Protein AF-A0A0R3PY91-F1 (afdb_monomer)

Organism: Angiostrongylus costaricensis (NCBI:txid334426)

Nearest PDB structures (foldseek):
  4zel-assembly1_A  TM=8.733E-01  e=2.172E-40  Homo sapiens
  4zel-assembly1_B  TM=8.445E-01  e=2.707E-38  Homo sapiens
  3mll-assembly1_A  TM=8.169E-01  e=1.769E-18  Rattus norvegicus
  6an3-assembly1_A  TM=7.751E-01  e=1.436E-16  Rattus norvegicus
  8dsl-assembly2_B  TM=7.244E-01  e=3.758E-17  Rattus norvegicus

Secondary structure (DSSP, 8-state):
-EEEETTTTEEEE--EEE-TTSBEEE-SS--SEEEEEETTEEEEE--SS-S-TTSPPPPSSS-EEEEEEE-SS--SBTTSTTSEEEEEEE-SS-----PPP--S-EEEEEEE--SEE--SSSEEEEEEEEEPPHHHHSS-EEEEEEE-------TT-TT---------TT-TTTEEEEEEEEEE--S----EEEEHHHHHTSHHHHT--EEEEEEETT---EE--TTEEEEE-STTS--EEEEEEEEE-TT--S--EE--EEEEEEESS--SEE-EEEEEEE-SSTTSEE-TT-S-EEEEEEE-HHHHTTS-TT-EEEEEEEEE--TTEEEEEEEEEETTEEEEEEEEETT-BTTB--EEEEEEEEEE-TT-EEEEEEEE--TT-SSPEEBSSSTTSB--EEEEEEES--S--EEEE---HHHHHHHHHHHHHHHHHHHHHHH--

Foldseek 3Di:
DWDQDPVVRDTDDFDWDQDPQRFTDGDPDGQWAWDDDDPPDTDTDGDQDDPDPRDDRNDLFAKDKDKDKDAPHDDRRNVDPRIDIDIDIDRPNADDDPQPDPDPFKDKDWDWADFDFDALDQKFKKKWKDWDDPVPQADKWFFFKKAAADPPPDVPDPDRPWRAHDWPVPCLQWFLWQAFKWFFQDPDADTDIGTVVVVVPPPRVVRGPFTDDTTGPPEGMDGHDQQEGAIAHHPNGGTMMMIMTMTGDNPSDGDDTTTGTMMIMIGPDHHNAHKGKAKFWADQWQLDKDFAQDQKDKDKKKQALVNLLQADQQFKWFFKKKWDKAQFWAWKWKFKAAPNHTPDTRHTHNGDHNSDIYMGGDPPTDGDHRRMMMMMMTMGGRNVPPGMAGRHDDNSHMDTIMTTMIPRYGPRRYRTDGPDPVVVVVVVVVVVVVVVVVVVVVVVD

Structure (mmCIF, N/CA/C/O backbone):
data_AF-A0A0R3PY91-F1
#
_entry.id   AF-A0A0R3PY91-F1
#
loop_
_atom_site.group_PDB
_atom_site.id
_atom_site.type_symbol
_atom_site.label_atom_id
_atom_site.label_alt_id
_atom_site.label_comp_id
_atom_site.label_asym_id
_atom_site.label_entity_id
_atom_site.label_seq_id
_atom_site.pdbx_PDB_ins_code
_atom_site.Cartn_x
_atom_site.Cartn_y
_atom_site.Cartn_z
_atom_site.occupancy
_atom_site.B_iso_or_equiv
_atom_site.auth_seq_id
_atom_site.auth_comp_id
_atom_site.auth_asym_id
_atom_site.auth_atom_id
_atom_site.pdbx_PDB_model_num
ATOM 1 N N . VAL A 1 1 ? 10.586 6.175 -30.257 1.00 57.03 1 VAL A N 1
ATOM 2 C CA . VAL A 1 1 ? 11.931 6.804 -30.356 1.00 57.03 1 VAL A CA 1
ATOM 3 C C . VAL A 1 1 ? 11.856 8.057 -31.220 1.00 57.03 1 VAL A C 1
ATOM 5 O O . VAL A 1 1 ? 11.439 7.971 -32.369 1.00 57.03 1 VAL A O 1
ATOM 8 N N . LYS A 1 2 ? 12.239 9.224 -30.686 1.00 55.84 2 LYS A N 1
ATOM 9 C CA . LYS A 1 2 ? 12.415 10.448 -31.485 1.00 55.84 2 LYS A CA 1
ATOM 10 C C . LYS A 1 2 ? 13.905 10.679 -31.698 1.00 55.84 2 LYS A C 1
ATOM 12 O O . LYS A 1 2 ? 14.652 10.676 -30.724 1.00 55.84 2 LYS A O 1
ATOM 17 N N . TYR A 1 3 ? 14.324 10.912 -32.934 1.00 60.53 3 TYR A N 1
ATOM 18 C CA . TYR A 1 3 ? 15.700 11.296 -33.232 1.00 60.53 3 TYR A CA 1
ATOM 19 C C . TYR A 1 3 ? 15.742 12.366 -34.321 1.00 60.53 3 TYR A C 1
ATOM 21 O O . TYR A 1 3 ? 14.884 12.423 -35.206 1.00 60.53 3 TYR A O 1
ATOM 29 N N . THR A 1 4 ? 16.742 13.235 -34.226 1.00 49.34 4 THR A N 1
ATOM 30 C CA . THR A 1 4 ? 17.010 14.257 -35.234 1.00 49.34 4 THR A CA 1
ATOM 31 C C . THR A 1 4 ? 18.055 13.703 -36.184 1.00 49.34 4 THR A C 1
ATOM 33 O O . THR A 1 4 ? 19.210 13.516 -35.805 1.00 49.34 4 THR A O 1
ATOM 36 N N . ASP A 1 5 ? 17.653 13.412 -37.417 1.00 48.06 5 ASP A N 1
ATOM 37 C CA . ASP A 1 5 ? 18.599 13.023 -38.456 1.00 48.06 5 ASP A CA 1
ATOM 38 C C . ASP A 1 5 ? 19.240 14.289 -39.044 1.00 48.06 5 ASP A C 1
ATOM 40 O O . ASP A 1 5 ? 18.601 15.047 -39.783 1.00 48.06 5 ASP A O 1
ATOM 44 N N . HIS A 1 6 ? 20.509 14.531 -38.705 1.00 46.69 6 HIS A N 1
ATOM 45 C CA . HIS A 1 6 ? 21.269 15.677 -39.210 1.00 46.69 6 HIS A CA 1
ATOM 46 C C . HIS A 1 6 ? 21.444 15.659 -40.737 1.00 46.69 6 HIS A C 1
ATOM 48 O O . HIS A 1 6 ? 21.586 16.727 -41.331 1.00 46.69 6 HIS A O 1
ATOM 54 N N . PHE A 1 7 ? 21.368 14.490 -41.383 1.00 46.41 7 PHE A N 1
ATOM 55 C CA . PHE A 1 7 ? 21.475 14.366 -42.838 1.00 46.41 7 PHE A CA 1
ATOM 56 C C . PHE A 1 7 ? 20.148 14.625 -43.556 1.00 46.41 7 PHE A C 1
ATOM 58 O O . PHE A 1 7 ? 20.154 15.114 -44.684 1.00 46.41 7 PHE A O 1
ATOM 65 N N . LYS A 1 8 ? 19.006 14.348 -42.912 1.00 45.53 8 LYS A N 1
ATOM 66 C CA . LYS A 1 8 ? 17.670 14.539 -43.510 1.00 45.53 8 LYS A CA 1
ATOM 67 C C . LYS A 1 8 ? 16.941 15.806 -43.060 1.00 45.53 8 LYS A C 1
ATOM 69 O O . LYS A 1 8 ? 15.882 16.095 -43.604 1.00 45.53 8 LYS A O 1
ATOM 74 N N . ARG A 1 9 ? 17.475 16.566 -42.088 1.00 48.78 9 ARG A N 1
ATOM 75 C CA . ARG A 1 9 ? 16.814 17.747 -41.476 1.00 48.78 9 ARG A CA 1
ATOM 76 C C . ARG A 1 9 ? 15.359 17.470 -41.047 1.00 48.78 9 ARG A C 1
ATOM 78 O O . ARG A 1 9 ? 14.526 18.373 -41.037 1.00 48.78 9 ARG A O 1
ATOM 85 N N . CYS A 1 10 ? 15.054 16.231 -40.667 1.00 49.81 10 CYS A N 1
ATOM 86 C CA . CYS A 1 10 ? 13.730 15.820 -40.212 1.00 49.81 10 CYS A CA 1
ATOM 87 C C . CYS A 1 10 ? 13.807 15.291 -38.778 1.00 49.81 10 CYS A C 1
ATOM 89 O O . CYS A 1 10 ? 14.699 14.516 -38.429 1.00 49.81 10 CYS A O 1
ATOM 91 N N . ASN A 1 11 ? 12.842 15.706 -37.955 1.00 61.38 11 ASN A N 1
ATOM 92 C CA . ASN A 1 11 ? 12.556 15.064 -36.678 1.00 61.38 11 ASN A CA 1
ATOM 93 C C . ASN A 1 11 ? 11.771 13.787 -36.980 1.00 61.38 11 ASN A C 1
ATOM 95 O O . ASN A 1 11 ? 10.586 13.857 -37.302 1.00 61.38 11 ASN A O 1
ATOM 99 N N . CYS A 1 12 ? 12.430 12.636 -36.911 1.00 65.69 12 CYS A N 1
ATOM 100 C CA . CYS A 1 12 ? 11.788 11.352 -37.156 1.00 65.69 12 CYS A CA 1
ATOM 101 C C . CYS A 1 12 ? 11.232 10.800 -35.841 1.00 65.69 12 CYS A C 1
ATOM 103 O O . CYS A 1 12 ? 11.917 10.804 -34.814 1.00 65.69 12 CYS A O 1
ATOM 105 N N . PHE A 1 13 ? 9.988 10.321 -35.877 1.00 70.06 13 PHE A N 1
ATOM 106 C CA . PHE A 1 13 ? 9.373 9.560 -34.794 1.00 70.06 13 PHE A CA 1
ATOM 107 C C . PHE A 1 13 ? 9.138 8.137 -35.288 1.00 70.06 13 PHE A C 1
ATOM 109 O O . PHE A 1 13 ? 8.446 7.934 -36.284 1.00 70.06 13 PHE A O 1
ATOM 116 N N . GLN A 1 14 ? 9.740 7.162 -34.617 1.00 72.94 14 GLN A N 1
ATOM 117 C CA . GLN A 1 14 ? 9.661 5.760 -35.008 1.00 72.94 14 GLN A CA 1
ATOM 118 C C . GLN A 1 14 ? 9.445 4.876 -33.786 1.00 72.94 14 GLN A C 1
ATOM 120 O O . GLN A 1 14 ? 9.996 5.164 -32.718 1.00 72.94 14 GLN A O 1
ATOM 125 N N . ASP A 1 15 ? 8.647 3.820 -33.943 1.00 77.75 15 ASP A N 1
ATOM 126 C CA . ASP A 1 15 ? 8.472 2.834 -32.883 1.00 77.75 15 ASP A CA 1
ATOM 127 C C . ASP A 1 15 ? 9.724 1.989 -32.703 1.00 77.75 15 ASP A C 1
ATOM 129 O O . ASP A 1 15 ? 10.497 1.763 -33.641 1.00 77.75 15 ASP A O 1
ATOM 133 N N . GLY A 1 16 ? 9.930 1.525 -31.484 1.00 80.38 16 GLY A N 1
ATOM 134 C CA . GLY A 1 16 ? 11.067 0.683 -31.178 1.00 80.38 16 GLY A CA 1
ATOM 135 C C . GLY A 1 16 ? 11.035 0.152 -29.763 1.00 80.38 16 GLY A C 1
ATOM 136 O O . GLY A 1 16 ? 10.434 0.747 -28.871 1.00 80.38 16 GLY A O 1
ATOM 137 N N . TYR A 1 17 ? 11.754 -0.943 -29.566 1.00 80.69 17 TYR A N 1
ATOM 138 C CA . TYR A 1 17 ? 11.892 -1.619 -28.287 1.00 80.69 17 TYR A CA 1
ATOM 139 C C . TYR A 1 17 ? 13.365 -1.698 -27.881 1.00 80.69 17 TYR A C 1
ATOM 141 O O . TYR A 1 17 ? 14.272 -1.616 -28.712 1.00 80.69 17 TYR A O 1
ATOM 149 N N . ILE A 1 18 ? 13.608 -1.854 -26.582 1.00 82.25 18 ILE A N 1
ATOM 150 C CA . ILE A 1 18 ? 14.949 -2.067 -26.031 1.00 82.25 18 ILE A CA 1
ATOM 151 C C . ILE A 1 18 ? 15.138 -3.574 -25.851 1.00 82.25 18 ILE A C 1
ATOM 153 O O . ILE A 1 18 ? 14.309 -4.231 -25.220 1.00 82.25 18 ILE A O 1
ATOM 157 N N . ASP A 1 19 ? 16.194 -4.138 -26.433 1.00 81.88 19 ASP A N 1
ATOM 158 C CA . ASP A 1 19 ? 16.508 -5.559 -26.281 1.00 81.88 19 ASP A CA 1
ATOM 159 C C . ASP A 1 19 ? 17.225 -5.875 -24.951 1.00 81.88 19 ASP A C 1
ATOM 161 O O . ASP A 1 19 ? 17.545 -4.994 -24.152 1.00 81.88 19 ASP A O 1
ATOM 165 N N . ARG A 1 20 ? 17.490 -7.164 -24.692 1.00 80.06 20 ARG A N 1
ATOM 166 C CA . ARG A 1 20 ? 18.156 -7.624 -23.456 1.00 80.06 20 ARG A CA 1
ATOM 167 C C . ARG A 1 20 ? 19.589 -7.104 -23.293 1.00 80.06 20 ARG A C 1
ATOM 169 O O . ARG A 1 20 ? 20.106 -7.135 -22.182 1.00 80.06 20 ARG A O 1
ATOM 176 N N . ASN A 1 21 ? 20.211 -6.635 -24.373 1.00 82.06 21 ASN A N 1
ATOM 177 C CA . ASN A 1 21 ? 21.551 -6.054 -24.370 1.00 82.06 21 ASN A CA 1
ATOM 178 C C . ASN A 1 21 ? 21.496 -4.520 -24.272 1.00 82.06 21 ASN A C 1
ATOM 180 O O . ASN A 1 21 ? 22.491 -3.851 -24.552 1.00 82.06 21 ASN A O 1
ATOM 184 N N . PHE A 1 22 ? 20.337 -3.966 -23.896 1.00 79.75 22 PHE A N 1
ATOM 185 C CA . PHE A 1 22 ? 20.081 -2.532 -23.795 1.00 79.75 22 PHE A CA 1
ATOM 186 C C . PHE A 1 22 ? 20.268 -1.780 -25.123 1.00 79.75 22 PHE A C 1
ATOM 188 O O . PHE A 1 22 ? 20.554 -0.585 -25.122 1.00 79.75 22 PHE A O 1
ATOM 195 N N . GLN A 1 23 ? 20.083 -2.446 -26.267 1.00 84.19 23 GLN A N 1
ATOM 196 C CA . GLN A 1 23 ? 20.118 -1.789 -27.573 1.00 84.19 23 GLN A CA 1
ATOM 197 C C . GLN A 1 23 ? 18.706 -1.432 -28.044 1.00 84.19 23 GLN A C 1
ATOM 199 O O . GLN A 1 23 ? 17.786 -2.249 -27.997 1.00 84.19 23 GLN A O 1
ATOM 204 N N . ILE A 1 24 ? 18.546 -0.203 -28.530 1.00 81.62 24 ILE A N 1
ATOM 205 C CA . ILE A 1 24 ? 17.313 0.303 -29.130 1.00 81.62 24 ILE A CA 1
ATOM 206 C C . ILE A 1 24 ? 17.197 -0.264 -30.546 1.00 81.62 24 ILE A C 1
ATOM 208 O O . ILE A 1 24 ? 17.973 0.084 -31.443 1.00 81.62 24 ILE A O 1
ATOM 212 N N . GLN A 1 25 ? 16.197 -1.116 -30.745 1.00 81.38 25 GLN A N 1
ATOM 213 C CA . GLN A 1 25 ? 15.825 -1.688 -32.031 1.00 81.38 25 GLN A CA 1
ATOM 214 C C . GLN A 1 25 ? 14.547 -1.026 -32.532 1.00 81.38 25 GLN A C 1
ATOM 216 O O . GLN A 1 25 ? 13.637 -0.743 -31.756 1.00 81.38 25 GLN A O 1
ATOM 221 N N . TYR A 1 26 ? 14.465 -0.788 -33.838 1.00 80.00 26 TYR A N 1
ATOM 222 C CA . TYR A 1 26 ? 13.223 -0.320 -34.442 1.00 80.00 26 TYR A CA 1
ATOM 223 C C . TYR A 1 26 ? 12.246 -1.473 -34.583 1.00 80.00 26 TYR A C 1
ATOM 225 O O . TYR A 1 26 ? 12.628 -2.570 -35.008 1.00 80.00 26 TYR A O 1
ATOM 233 N N . ASP A 1 27 ? 10.992 -1.205 -34.253 1.00 74.00 27 ASP A N 1
ATOM 234 C CA . ASP A 1 27 ? 9.942 -2.187 -34.435 1.00 74.00 27 ASP A CA 1
ATOM 235 C C . ASP A 1 27 ? 9.501 -2.233 -35.907 1.00 74.00 27 ASP A C 1
ATOM 237 O O . ASP A 1 27 ? 9.603 -1.253 -36.655 1.00 74.00 27 ASP A O 1
ATOM 241 N N . ARG A 1 28 ? 9.083 -3.419 -36.351 1.00 68.50 28 ARG A N 1
ATOM 242 C CA . ARG A 1 28 ? 8.479 -3.639 -37.668 1.00 68.50 28 ARG A CA 1
ATOM 243 C C . ARG A 1 28 ? 7.001 -3.257 -37.659 1.00 68.50 28 ARG A C 1
ATOM 245 O O . ARG A 1 28 ? 6.490 -2.873 -38.710 1.00 68.50 28 ARG A O 1
ATOM 252 N N . SER A 1 29 ? 6.342 -3.377 -36.507 1.00 71.06 29 SER A N 1
ATOM 253 C CA . SER A 1 29 ? 5.000 -2.852 -36.263 1.00 71.06 29 SER A CA 1
ATOM 254 C C . SER A 1 29 ? 5.090 -1.403 -35.765 1.00 71.06 29 SER A C 1
ATOM 256 O O . SER A 1 29 ? 6.080 -1.014 -35.158 1.00 71.06 29 SER A O 1
ATOM 258 N N . GLN A 1 30 ? 4.099 -0.570 -36.083 1.00 71.88 30 GLN A N 1
ATOM 259 C CA . GLN A 1 30 ? 3.997 0.796 -35.554 1.00 71.88 30 GLN A CA 1
ATOM 260 C C . GLN A 1 30 ? 2.734 0.862 -34.704 1.00 71.88 30 GLN A C 1
ATOM 262 O O . GLN A 1 30 ? 1.644 1.177 -35.196 1.00 71.88 30 GLN A O 1
ATOM 267 N N . ASP A 1 31 ? 2.898 0.535 -33.431 1.00 70.69 31 ASP A N 1
ATOM 268 C CA . ASP A 1 31 ? 1.823 0.471 -32.451 1.00 70.69 31 ASP A CA 1
ATOM 269 C C . ASP A 1 31 ? 1.585 1.842 -31.795 1.00 70.69 31 ASP A C 1
ATOM 271 O O . ASP A 1 31 ? 0.477 2.132 -31.329 1.00 70.69 31 ASP A O 1
ATOM 275 N N . CYS A 1 32 ? 2.580 2.735 -31.851 1.00 74.00 32 CYS A N 1
ATOM 276 C CA . CYS A 1 32 ? 2.493 4.133 -31.425 1.00 74.00 32 CYS A CA 1
ATOM 277 C C . CYS A 1 32 ? 2.166 5.095 -32.587 1.00 74.00 32 CYS A C 1
ATOM 279 O O . CYS A 1 32 ? 3.040 5.704 -33.207 1.00 74.00 32 CYS A O 1
ATOM 281 N N . GLN A 1 33 ? 0.883 5.334 -32.853 1.00 78.12 33 GLN A N 1
ATOM 282 C CA . GLN A 1 33 ? 0.462 6.243 -33.924 1.00 78.12 33 GLN A CA 1
ATOM 283 C C . GLN A 1 33 ? 0.537 7.707 -33.478 1.00 78.12 33 GLN A C 1
ATOM 285 O O . GLN A 1 33 ? -0.225 8.133 -32.612 1.00 78.12 33 GLN A O 1
ATOM 290 N N . LEU A 1 34 ? 1.428 8.498 -34.079 1.00 79.62 34 LEU A N 1
ATOM 291 C CA . LEU A 1 34 ? 1.497 9.942 -33.843 1.00 79.62 34 LEU A CA 1
ATOM 292 C C . LEU A 1 34 ? 0.248 10.629 -34.421 1.00 79.62 34 LEU A C 1
ATOM 294 O O . LEU A 1 34 ? 0.007 10.563 -35.623 1.00 79.62 34 LEU A O 1
ATOM 298 N N . GLU A 1 35 ? -0.527 11.309 -33.577 1.00 82.25 35 GLU A N 1
ATOM 299 C CA . GLU A 1 35 ? -1.732 12.032 -34.001 1.00 82.25 35 GLU A CA 1
ATOM 300 C C . GLU A 1 35 ? -1.438 13.507 -34.272 1.00 82.25 35 GLU A C 1
ATOM 302 O O . GLU A 1 35 ? -1.845 14.046 -35.301 1.00 82.25 35 GLU A O 1
ATOM 307 N N . LYS A 1 36 ? -0.747 14.182 -33.343 1.00 79.25 36 LYS A N 1
ATOM 308 C CA . LYS A 1 36 ? -0.479 15.623 -33.432 1.00 79.25 36 LYS A CA 1
ATOM 309 C C . LYS A 1 36 ? 0.874 15.990 -32.838 1.00 79.25 36 LYS A C 1
ATOM 311 O O . LYS A 1 36 ? 1.317 15.413 -31.846 1.00 79.25 36 LYS A O 1
ATOM 316 N N . GLN A 1 37 ? 1.494 17.011 -33.421 1.00 78.69 37 GLN A N 1
ATOM 317 C CA . GLN A 1 37 ? 2.698 17.645 -32.900 1.00 78.69 37 GLN A CA 1
ATOM 318 C C . GLN A 1 37 ? 2.452 19.148 -32.745 1.00 78.69 37 GLN A C 1
ATOM 320 O O . GLN A 1 37 ? 2.159 19.840 -33.717 1.00 78.69 37 GLN A O 1
ATOM 325 N N . TYR A 1 38 ? 2.617 19.654 -31.525 1.00 76.88 38 TYR A N 1
ATOM 326 C CA . TYR A 1 38 ? 2.534 21.076 -31.201 1.00 76.88 38 TYR A CA 1
ATOM 327 C C . TYR A 1 38 ? 3.904 21.546 -30.709 1.00 76.88 38 TYR A C 1
ATOM 329 O O . TYR A 1 38 ? 4.224 21.451 -29.524 1.00 76.88 38 TYR A O 1
ATOM 337 N N . GLY A 1 39 ? 4.757 22.001 -31.631 1.00 77.19 39 GLY A N 1
ATOM 338 C CA . GLY A 1 39 ? 6.142 22.366 -31.318 1.00 77.19 39 GLY A CA 1
ATOM 339 C C . GLY A 1 39 ? 6.925 21.178 -30.745 1.00 77.19 39 GLY A C 1
ATOM 340 O O . GLY A 1 39 ? 7.250 20.238 -31.475 1.00 77.19 39 GLY A O 1
ATOM 341 N N . ASN A 1 40 ? 7.200 21.226 -29.437 1.00 74.31 40 ASN A N 1
ATOM 342 C CA . ASN A 1 40 ? 7.891 20.175 -28.680 1.00 74.31 40 ASN A CA 1
ATOM 343 C C . ASN A 1 40 ? 6.948 19.203 -27.943 1.00 74.31 40 ASN A C 1
ATOM 345 O O . ASN A 1 40 ? 7.436 18.261 -27.324 1.00 74.31 40 ASN A O 1
ATOM 349 N N . ALA A 1 41 ? 5.630 19.404 -28.002 1.00 75.88 41 ALA A N 1
ATOM 350 C CA . ALA A 1 41 ? 4.645 18.482 -27.444 1.00 75.88 41 ALA A CA 1
ATOM 351 C C . ALA A 1 41 ? 4.183 17.470 -28.504 1.00 75.88 41 ALA A C 1
ATOM 353 O O . ALA A 1 41 ? 3.881 17.844 -29.642 1.00 75.88 41 ALA A O 1
ATOM 354 N N . PHE A 1 42 ? 4.110 16.195 -28.118 1.00 79.12 42 PHE A N 1
ATOM 355 C CA . PHE A 1 42 ? 3.729 15.082 -28.987 1.00 79.12 42 PHE A CA 1
ATOM 356 C C . PHE A 1 42 ? 2.509 14.378 -28.409 1.00 79.12 42 PHE A C 1
ATOM 358 O O . PHE A 1 42 ? 2.507 14.004 -27.238 1.00 79.12 42 PHE A O 1
ATOM 365 N N . GLN A 1 43 ? 1.496 14.178 -29.243 1.00 82.06 43 GLN A N 1
ATOM 366 C CA . GLN A 1 43 ? 0.325 13.381 -28.920 1.00 82.06 43 GLN A CA 1
ATOM 367 C C . GLN A 1 43 ? 0.327 12.140 -29.806 1.00 82.06 43 GLN A C 1
ATOM 369 O O . GLN A 1 43 ? 0.319 12.251 -31.034 1.00 82.06 43 GLN A O 1
ATOM 374 N N . PHE A 1 44 ? 0.339 10.967 -29.183 1.00 83.56 44 PHE A N 1
ATOM 375 C CA . PHE A 1 44 ? 0.285 9.680 -29.862 1.00 83.56 44 PHE A CA 1
ATOM 376 C C . PHE A 1 44 ? -0.797 8.798 -29.242 1.00 83.56 44 PHE A C 1
ATOM 378 O O . PHE A 1 44 ? -1.188 8.982 -28.089 1.00 83.56 44 PHE A O 1
ATOM 385 N N . ARG A 1 45 ? -1.267 7.831 -30.022 1.00 82.81 45 ARG A N 1
ATOM 386 C CA . ARG A 1 45 ? -2.277 6.854 -29.636 1.00 82.81 45 ARG A CA 1
ATOM 387 C C . ARG A 1 45 ? -1.703 5.451 -29.770 1.00 82.81 45 ARG A C 1
ATOM 389 O O . ARG A 1 45 ? -1.149 5.107 -30.810 1.00 82.81 45 ARG A O 1
ATOM 396 N N . ARG A 1 46 ? -1.895 4.638 -28.733 1.00 82.00 46 ARG A N 1
ATOM 397 C CA . ARG A 1 46 ? -1.522 3.220 -28.683 1.00 82.00 46 ARG A CA 1
ATOM 398 C C . ARG A 1 46 ? -2.694 2.411 -28.131 1.00 82.00 46 ARG A C 1
ATOM 400 O O . ARG A 1 46 ? -3.460 2.917 -27.312 1.00 82.00 46 ARG A O 1
ATOM 407 N N . ARG A 1 47 ? -2.868 1.177 -28.606 1.00 79.62 47 ARG A N 1
ATOM 408 C CA . ARG A 1 47 ? -3.871 0.244 -28.060 1.00 79.62 47 ARG A CA 1
ATOM 409 C C . ARG A 1 47 ? -3.369 -0.348 -26.740 1.00 79.62 47 ARG A C 1
ATOM 411 O O . ARG A 1 47 ? -2.169 -0.526 -26.577 1.00 79.62 47 ARG A O 1
ATOM 418 N N . PHE A 1 48 ? -4.274 -0.680 -25.817 1.00 75.19 48 PHE A N 1
ATOM 419 C CA . PHE A 1 48 ? -3.881 -1.237 -24.513 1.00 75.19 48 PHE A CA 1
ATOM 420 C C . PHE A 1 48 ? -3.163 -2.585 -24.626 1.00 75.19 48 PHE A C 1
ATOM 422 O O . PHE A 1 48 ? -2.168 -2.822 -23.952 1.00 75.19 48 PHE A O 1
ATOM 429 N N . SER A 1 49 ? -3.639 -3.443 -25.522 1.00 76.69 49 SER A N 1
ATOM 430 C CA . SER A 1 49 ? -2.982 -4.692 -25.880 1.00 76.69 49 SER A CA 1
ATOM 431 C C . SER A 1 49 ? -2.860 -4.753 -27.396 1.00 76.69 49 SER A C 1
ATOM 433 O O . SER A 1 49 ? -3.799 -4.410 -28.126 1.00 76.69 49 SER A O 1
ATOM 435 N N . THR A 1 50 ? -1.683 -5.148 -27.859 1.00 76.75 50 THR A N 1
ATOM 436 C CA . THR A 1 50 ? -1.390 -5.400 -29.266 1.00 76.75 50 THR A CA 1
ATOM 437 C C . THR A 1 50 ? -1.181 -6.901 -29.461 1.00 76.75 50 THR A C 1
ATOM 439 O O . THR A 1 50 ? -1.042 -7.662 -28.504 1.00 76.75 50 THR A O 1
ATOM 442 N N . CYS A 1 51 ? -1.237 -7.361 -30.711 1.00 76.62 51 CYS A N 1
ATOM 443 C CA . CYS A 1 51 ? -0.966 -8.765 -31.037 1.00 76.62 51 CYS A CA 1
ATOM 444 C C . CYS A 1 51 ? 0.541 -9.062 -31.125 1.00 76.62 51 CYS A C 1
ATOM 446 O O . CYS A 1 51 ? 0.910 -10.197 -31.428 1.00 76.62 51 CYS A O 1
ATOM 448 N N . ASP A 1 52 ? 1.399 -8.060 -30.900 1.00 73.50 52 ASP A N 1
ATOM 449 C CA . ASP A 1 52 ? 2.846 -8.233 -30.895 1.00 73.50 52 ASP A CA 1
ATOM 450 C C . ASP A 1 52 ? 3.306 -8.729 -29.510 1.00 73.50 52 ASP A C 1
ATOM 452 O O . ASP A 1 52 ? 3.073 -8.062 -28.502 1.00 73.50 52 ASP A O 1
ATOM 456 N N . PRO A 1 53 ? 3.963 -9.898 -29.409 1.00 74.31 53 PRO A N 1
ATOM 457 C CA . PRO A 1 53 ? 4.454 -10.412 -28.131 1.00 74.31 53 PRO A CA 1
ATOM 458 C C . PRO A 1 53 ? 5.616 -9.599 -27.538 1.00 74.31 53 PRO A C 1
ATOM 460 O O . PRO A 1 53 ? 5.980 -9.826 -26.383 1.00 74.31 53 PRO A O 1
ATOM 463 N N . LYS A 1 54 ? 6.252 -8.714 -28.314 1.00 72.94 54 LYS A N 1
ATOM 464 C CA . LYS A 1 54 ? 7.332 -7.834 -27.840 1.00 72.94 54 LYS A CA 1
ATOM 465 C C . LYS A 1 54 ? 6.811 -6.568 -27.179 1.00 72.94 54 LYS A C 1
ATOM 467 O O . LYS A 1 54 ? 7.569 -5.885 -26.489 1.00 72.94 54 LYS A O 1
ATOM 472 N N . ASP A 1 55 ? 5.541 -6.268 -27.394 1.00 75.88 55 ASP A N 1
ATOM 473 C CA . ASP A 1 55 ? 4.904 -5.084 -26.874 1.00 75.88 55 ASP A CA 1
ATOM 474 C C . ASP A 1 55 ? 4.523 -5.247 -25.405 1.00 75.88 55 ASP A C 1
ATOM 476 O O . ASP A 1 55 ? 4.066 -6.297 -24.948 1.00 75.88 55 ASP A O 1
ATOM 480 N N . PHE A 1 56 ? 4.657 -4.158 -24.652 1.00 76.31 56 PHE A N 1
ATOM 481 C CA . PHE A 1 56 ? 4.142 -4.116 -23.290 1.00 76.31 56 PHE A CA 1
ATOM 482 C C . PHE A 1 56 ? 2.612 -4.079 -23.321 1.00 76.31 56 PHE A C 1
ATOM 484 O O . PHE A 1 56 ? 2.040 -3.108 -23.828 1.00 76.31 56 PHE A O 1
ATOM 491 N N . ALA A 1 57 ? 1.967 -5.109 -22.774 1.00 75.38 57 ALA A N 1
ATOM 492 C CA . ALA A 1 57 ? 0.524 -5.141 -22.592 1.00 75.38 57 ALA A CA 1
ATOM 493 C C . ALA A 1 57 ? 0.141 -4.297 -21.373 1.00 75.38 57 ALA A C 1
ATOM 495 O O . ALA A 1 57 ? 0.526 -4.604 -20.246 1.00 75.38 57 ALA A O 1
ATOM 496 N N . PHE A 1 58 ? -0.628 -3.236 -21.596 1.00 74.25 58 PHE A N 1
ATOM 497 C CA . PHE A 1 58 ? -1.188 -2.449 -20.509 1.00 74.25 58 PHE A CA 1
ATOM 498 C C . PHE A 1 58 ? -2.330 -3.222 -19.860 1.00 74.25 58 PHE A C 1
ATOM 500 O O . PHE A 1 58 ? -3.317 -3.574 -20.511 1.00 74.25 58 PHE A O 1
ATOM 507 N N . GLU A 1 59 ? -2.185 -3.492 -18.569 1.00 68.56 59 GLU A N 1
ATOM 508 C CA . GLU A 1 59 ? -3.203 -4.182 -17.792 1.00 68.56 59 GLU A CA 1
ATOM 509 C C . GLU A 1 59 ? -4.269 -3.211 -17.281 1.00 68.56 59 GLU A C 1
ATOM 511 O O . GLU A 1 59 ? -4.013 -2.024 -17.074 1.00 68.56 59 GLU A O 1
ATOM 516 N N . ALA A 1 60 ? -5.482 -3.737 -17.079 1.00 61.72 60 ALA A N 1
ATOM 517 C CA . ALA A 1 60 ? -6.627 -2.970 -16.592 1.00 61.72 60 ALA A CA 1
ATOM 518 C C . ALA A 1 60 ? -6.444 -2.429 -15.165 1.00 61.72 60 ALA A C 1
ATOM 520 O O . ALA A 1 60 ? -7.017 -1.399 -14.822 1.00 61.72 60 ALA A O 1
ATOM 521 N N . ALA A 1 61 ? -5.647 -3.125 -14.357 1.00 64.81 61 ALA A N 1
ATOM 522 C CA . ALA A 1 61 ? -5.328 -2.790 -12.979 1.00 64.81 61 ALA A CA 1
ATOM 523 C C . ALA A 1 61 ? -3.828 -3.019 -12.744 1.00 64.81 61 ALA A C 1
ATOM 525 O O . ALA A 1 61 ? -3.269 -3.986 -13.263 1.00 64.81 61 ALA A O 1
ATOM 526 N N . GLY A 1 62 ? -3.193 -2.124 -11.984 1.00 70.12 62 GLY A N 1
ATOM 527 C CA . GLY A 1 62 ? -1.786 -2.236 -11.595 1.00 70.12 62 GLY A CA 1
ATOM 528 C C . GLY A 1 62 ? -0.881 -1.123 -12.124 1.00 70.12 62 GLY A C 1
ATOM 529 O O . GLY A 1 62 ? -1.250 -0.301 -12.966 1.00 70.12 62 GLY A O 1
ATOM 530 N N . THR A 1 63 ? 0.334 -1.085 -11.592 1.00 80.12 63 THR A N 1
ATOM 531 C CA . THR A 1 63 ? 1.309 -0.028 -11.851 1.00 80.12 63 THR A CA 1
ATOM 532 C C . THR A 1 63 ? 1.892 -0.138 -13.257 1.00 80.12 63 THR A C 1
ATOM 534 O O . THR A 1 63 ? 2.311 -1.204 -13.698 1.00 80.12 63 THR A O 1
ATOM 537 N N . THR A 1 64 ? 1.986 0.982 -13.977 1.00 82.00 64 THR A N 1
ATOM 538 C CA . THR A 1 64 ? 2.738 1.045 -15.236 1.00 82.00 64 THR A CA 1
ATOM 539 C C . THR A 1 64 ? 4.034 1.823 -15.055 1.00 82.00 64 THR A C 1
ATOM 541 O O . THR A 1 64 ? 4.046 2.951 -14.558 1.00 82.00 64 THR A O 1
ATOM 544 N N . HIS A 1 65 ? 5.125 1.216 -15.516 1.00 84.56 65 HIS A N 1
ATOM 545 C CA . HIS A 1 65 ? 6.460 1.796 -15.519 1.00 84.56 65 HIS A CA 1
ATOM 546 C C . HIS A 1 65 ? 6.721 2.543 -16.826 1.00 84.56 65 HIS A C 1
ATOM 548 O O . HIS A 1 65 ? 6.755 1.947 -17.901 1.00 84.56 65 HIS A O 1
ATOM 554 N N . PHE A 1 66 ? 6.957 3.846 -16.730 1.00 82.88 66 PHE A N 1
ATOM 555 C CA . PHE A 1 66 ? 7.355 4.692 -17.845 1.00 82.88 66 PHE A CA 1
ATOM 556 C C . PHE A 1 66 ? 8.837 4.999 -17.746 1.00 82.88 66 PHE A C 1
ATOM 558 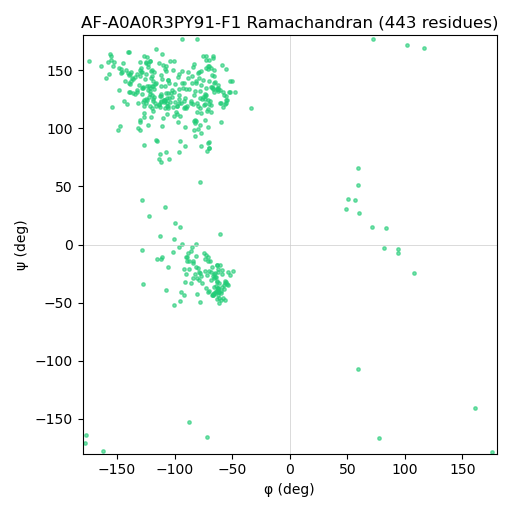O O . PHE A 1 66 ? 9.301 5.574 -16.764 1.00 82.88 66 PHE A O 1
ATOM 565 N N . ILE A 1 67 ? 9.579 4.656 -18.790 1.00 84.12 67 ILE A N 1
ATOM 566 C CA . ILE A 1 67 ? 10.983 5.032 -18.914 1.00 84.12 67 ILE A CA 1
ATOM 567 C C . ILE A 1 67 ? 11.060 6.218 -19.867 1.00 84.12 67 ILE A C 1
ATOM 569 O O . ILE A 1 67 ? 10.666 6.124 -21.029 1.00 84.12 67 ILE A O 1
ATOM 573 N N . ILE A 1 68 ? 11.554 7.344 -19.361 1.00 84.12 68 ILE A N 1
ATOM 574 C CA . ILE A 1 68 ? 11.807 8.553 -20.137 1.00 84.12 68 ILE A CA 1
ATOM 575 C C . ILE A 1 68 ? 13.316 8.666 -20.290 1.00 84.12 68 ILE A C 1
ATOM 577 O O . ILE A 1 68 ? 14.048 8.716 -19.305 1.00 84.12 68 ILE A O 1
ATOM 581 N N . ALA A 1 69 ? 13.789 8.703 -21.529 1.00 83.44 69 ALA A N 1
ATOM 582 C CA . ALA A 1 69 ? 15.205 8.849 -21.813 1.00 83.44 69 ALA A CA 1
ATOM 583 C C . ALA A 1 69 ? 15.449 9.889 -22.900 1.00 83.44 69 ALA A C 1
ATOM 585 O O . ALA A 1 69 ? 14.667 10.024 -23.845 1.00 83.44 69 ALA A O 1
ATOM 586 N N . GLY A 1 70 ? 16.547 10.623 -22.758 1.00 82.56 70 GLY A N 1
ATOM 587 C CA . GLY A 1 70 ? 16.963 11.657 -23.694 1.00 82.56 70 GLY A CA 1
ATOM 588 C C . GLY A 1 70 ? 18.472 11.850 -23.676 1.00 82.56 70 GLY A C 1
ATOM 589 O O . GLY A 1 70 ? 19.144 11.531 -22.703 1.00 82.56 70 GLY A O 1
ATOM 590 N N . GLY A 1 71 ? 19.014 12.382 -24.762 1.00 79.56 71 GLY A N 1
ATOM 591 C CA . GLY A 1 71 ? 20.435 12.682 -24.886 1.00 79.56 71 GLY A CA 1
ATOM 592 C C . GLY A 1 71 ? 20.659 13.782 -25.913 1.00 79.56 71 GLY A C 1
ATOM 593 O O . GLY A 1 71 ? 19.808 14.024 -26.771 1.00 79.56 71 GLY A O 1
ATOM 594 N N . TYR A 1 72 ? 21.805 14.453 -25.821 1.00 76.00 72 TYR A N 1
ATOM 595 C CA . TYR A 1 72 ? 22.208 15.473 -26.798 1.00 76.00 72 TYR A CA 1
ATOM 596 C C . TYR A 1 72 ? 22.614 14.856 -28.141 1.00 76.00 72 TYR A C 1
ATOM 598 O O . TYR A 1 72 ? 22.496 15.500 -29.180 1.00 76.00 72 TYR A O 1
ATOM 606 N N . VAL A 1 73 ? 23.065 13.599 -28.114 1.00 76.56 73 VAL A N 1
ATOM 607 C CA . VAL A 1 73 ? 23.422 12.804 -29.289 1.00 76.56 73 VAL A CA 1
ATOM 608 C C . VAL A 1 73 ? 22.586 11.533 -29.270 1.00 76.56 73 VAL A C 1
ATOM 610 O O . VAL A 1 73 ? 22.465 10.873 -28.239 1.00 76.56 73 VAL A O 1
ATOM 613 N N . PHE A 1 74 ? 21.995 11.187 -30.411 1.00 75.88 74 PHE A N 1
ATOM 614 C CA . PHE A 1 74 ? 21.272 9.930 -30.541 1.00 75.88 74 PHE A CA 1
ATOM 615 C C . PHE A 1 74 ? 22.253 8.753 -30.506 1.00 75.88 74 PHE A C 1
ATOM 617 O O . PHE A 1 74 ? 23.157 8.664 -31.336 1.00 75.88 74 PHE A O 1
ATOM 624 N N . THR A 1 75 ? 22.037 7.831 -29.574 1.00 77.75 75 THR A N 1
ATOM 625 C CA . THR A 1 75 ? 22.729 6.544 -29.500 1.00 77.75 75 THR A CA 1
ATOM 626 C C . THR A 1 75 ? 21.699 5.423 -29.476 1.00 77.75 75 THR A C 1
ATOM 628 O O . THR A 1 75 ? 20.601 5.585 -28.942 1.00 77.75 75 THR A O 1
ATOM 631 N N . ARG A 1 76 ? 22.046 4.282 -30.079 1.00 78.62 76 ARG A N 1
ATOM 632 C CA . ARG A 1 76 ? 21.249 3.054 -29.954 1.00 78.62 76 ARG A CA 1
ATOM 633 C C . ARG A 1 76 ? 21.545 2.313 -28.659 1.00 78.62 76 ARG A C 1
ATOM 635 O O . ARG A 1 76 ? 20.726 1.507 -28.240 1.00 78.62 76 ARG A O 1
ATOM 642 N N . ASP A 1 77 ? 22.678 2.598 -28.031 1.00 80.56 77 ASP A N 1
ATOM 643 C CA . ASP A 1 77 ? 23.031 2.015 -26.750 1.00 80.56 77 ASP A CA 1
ATOM 644 C C . ASP A 1 77 ? 22.341 2.783 -25.622 1.00 80.56 77 ASP A C 1
ATOM 646 O O . ASP A 1 77 ? 22.752 3.888 -25.258 1.00 80.56 77 ASP A O 1
ATOM 650 N N . PHE A 1 78 ? 21.289 2.183 -25.066 1.00 79.69 78 PHE A N 1
ATOM 651 C CA . PHE A 1 78 ? 20.575 2.733 -23.923 1.00 79.69 78 PHE A CA 1
ATOM 652 C C . PHE A 1 78 ? 21.440 2.724 -22.659 1.00 79.69 78 PHE A C 1
ATOM 654 O O . PHE A 1 78 ? 21.138 3.470 -21.733 1.00 79.69 78 PHE A O 1
ATOM 661 N N . ASN A 1 79 ? 22.507 1.920 -22.574 1.00 81.06 79 ASN A N 1
ATOM 662 C CA . ASN A 1 79 ? 23.347 1.871 -21.380 1.00 81.06 79 ASN A CA 1
ATOM 663 C C . ASN A 1 79 ? 24.353 3.032 -21.295 1.00 81.06 79 ASN A C 1
ATOM 665 O O . ASN A 1 79 ? 24.776 3.370 -20.195 1.00 81.06 79 ASN A O 1
ATOM 669 N N . SER A 1 80 ? 24.662 3.693 -22.412 1.00 79.50 80 SER A N 1
ATOM 670 C CA . SER A 1 80 ? 25.628 4.796 -22.479 1.00 79.50 80 SER A CA 1
ATOM 671 C C . SER A 1 80 ? 25.373 5.913 -21.452 1.00 79.50 80 SER A C 1
ATOM 673 O O . SER A 1 80 ? 24.235 6.348 -21.262 1.00 79.50 80 SER A O 1
ATOM 675 N N . ASP A 1 81 ? 26.454 6.451 -20.872 1.00 78.38 81 ASP A N 1
ATOM 676 C CA . ASP A 1 81 ? 26.435 7.600 -19.946 1.00 78.38 81 ASP A CA 1
ATOM 677 C C . ASP A 1 81 ? 25.915 8.896 -20.593 1.00 78.38 81 ASP A C 1
ATOM 679 O O . ASP A 1 81 ? 25.527 9.842 -19.911 1.00 78.38 81 ASP A O 1
ATOM 683 N N . SER A 1 82 ? 25.891 8.945 -21.928 1.00 77.31 82 SER A N 1
ATOM 684 C CA . SER A 1 82 ? 25.351 10.072 -22.698 1.00 77.31 82 SER A CA 1
ATOM 685 C C . SER A 1 82 ? 23.818 10.153 -22.683 1.00 77.31 82 SER A C 1
ATOM 687 O O . SER A 1 82 ? 23.253 11.176 -23.084 1.00 77.31 82 SER A O 1
ATOM 689 N N . VAL A 1 83 ? 23.143 9.093 -22.223 1.00 80.56 83 VAL A N 1
ATOM 690 C CA . VAL A 1 83 ? 21.684 9.005 -22.138 1.00 80.56 83 VAL A CA 1
ATOM 691 C C . VAL A 1 83 ? 21.243 9.322 -20.714 1.00 80.56 83 VAL A C 1
ATOM 693 O O . VAL A 1 83 ? 21.484 8.560 -19.780 1.00 80.56 83 VAL A O 1
ATOM 696 N N . ILE A 1 84 ? 20.533 10.435 -20.559 1.00 81.75 84 ILE A N 1
ATOM 697 C CA . ILE A 1 84 ? 19.829 10.788 -19.329 1.00 81.75 84 ILE A CA 1
ATOM 698 C C . ILE A 1 84 ? 18.569 9.928 -19.263 1.00 81.75 84 ILE A C 1
ATOM 700 O O . ILE A 1 84 ? 17.776 9.921 -20.205 1.00 81.75 84 ILE A O 1
ATOM 704 N N . LYS A 1 85 ? 18.393 9.202 -18.158 1.00 83.06 85 LYS A N 1
ATOM 705 C CA . LYS A 1 85 ? 17.308 8.234 -17.950 1.00 83.06 85 LYS A CA 1
ATOM 706 C C . LYS A 1 85 ? 16.548 8.619 -16.690 1.00 83.06 85 LYS A C 1
ATOM 708 O O . LYS A 1 85 ? 17.161 8.924 -15.670 1.00 83.06 85 LYS A O 1
ATOM 713 N N . ASP A 1 86 ? 15.230 8.572 -16.760 1.00 78.62 86 ASP A N 1
ATOM 714 C CA . ASP A 1 86 ? 14.337 8.774 -15.628 1.00 78.62 86 ASP A CA 1
ATOM 715 C C . ASP A 1 86 ? 13.191 7.761 -15.703 1.00 78.62 86 ASP A C 1
ATOM 717 O O . ASP A 1 86 ? 12.752 7.372 -16.789 1.00 78.62 86 ASP A O 1
ATOM 721 N N . MET A 1 87 ? 12.714 7.317 -14.545 1.00 79.81 87 MET A N 1
ATOM 722 C CA . MET A 1 87 ? 11.621 6.358 -14.439 1.00 79.81 87 MET A CA 1
ATOM 723 C C . MET A 1 87 ? 10.455 7.008 -13.705 1.00 79.81 87 MET A C 1
ATOM 725 O O . MET A 1 87 ? 10.612 7.550 -12.612 1.00 79.81 87 MET A O 1
ATOM 729 N N . LYS A 1 88 ? 9.276 6.960 -14.321 1.00 79.19 88 LYS A N 1
ATOM 730 C CA . LYS A 1 88 ? 8.018 7.450 -13.761 1.00 79.19 88 LYS A CA 1
ATOM 731 C C . LYS A 1 88 ? 7.037 6.295 -13.620 1.00 79.19 88 LYS A C 1
ATOM 733 O O . LYS A 1 88 ? 7.037 5.372 -14.426 1.00 79.19 88 LYS A O 1
ATOM 738 N N . PHE A 1 89 ? 6.182 6.376 -12.615 1.00 77.81 89 PHE A N 1
ATOM 739 C CA . PHE A 1 89 ? 5.160 5.376 -12.329 1.00 77.81 89 PHE A CA 1
ATOM 740 C C . PHE A 1 89 ? 3.799 6.052 -12.435 1.00 77.81 89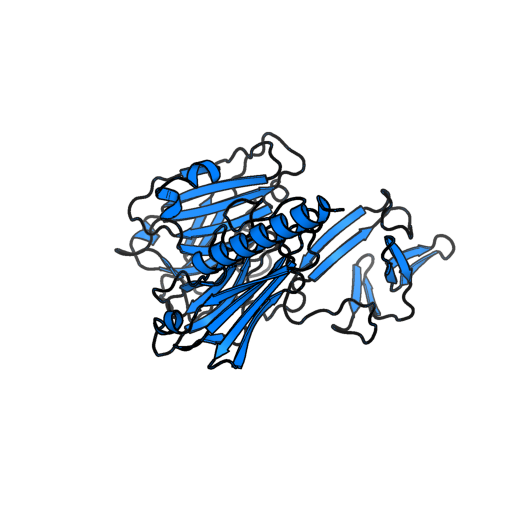 PHE A C 1
ATOM 742 O O . PHE A 1 89 ? 3.650 7.196 -11.999 1.00 77.81 89 PHE A O 1
ATOM 749 N N . ASN A 1 90 ? 2.831 5.392 -13.067 1.00 75.56 90 ASN A N 1
ATOM 750 C CA . ASN A 1 90 ? 1.460 5.889 -13.102 1.00 75.56 90 ASN A CA 1
ATOM 751 C C . ASN A 1 90 ? 0.457 4.749 -13.325 1.00 75.56 90 ASN A C 1
ATOM 753 O O . ASN A 1 90 ? 0.815 3.679 -13.822 1.00 75.56 90 ASN A O 1
ATOM 757 N N . LEU A 1 91 ? -0.808 5.014 -13.005 1.00 74.62 91 LEU A N 1
ATOM 758 C CA . LEU A 1 91 ? -1.944 4.149 -13.302 1.00 74.62 91 LEU A CA 1
ATOM 759 C C . LEU A 1 91 ? -2.611 4.666 -14.582 1.00 74.62 91 LEU A C 1
ATOM 761 O O . LEU A 1 91 ? -3.161 5.765 -14.601 1.00 74.62 91 LEU A O 1
ATOM 765 N N . LEU A 1 92 ? -2.531 3.895 -15.668 1.00 71.50 92 LEU A N 1
ATOM 766 C CA . LEU A 1 92 ? -3.077 4.302 -16.972 1.00 71.50 92 LEU A CA 1
ATOM 767 C C . LEU A 1 92 ? -4.599 4.255 -17.028 1.00 71.50 92 LEU A C 1
ATOM 769 O O . LEU A 1 92 ? -5.228 5.098 -17.663 1.00 71.50 92 LEU A O 1
ATOM 773 N N . LEU A 1 93 ? -5.178 3.254 -16.375 1.00 67.81 93 LEU A N 1
ATOM 774 C CA . LEU A 1 93 ? -6.614 3.043 -16.303 1.00 67.81 93 LEU A CA 1
ATOM 775 C C . LEU A 1 93 ? -7.077 3.466 -14.913 1.00 67.81 93 LEU A C 1
ATOM 777 O O . LEU A 1 93 ? -7.338 2.650 -14.036 1.00 67.81 93 LEU A O 1
ATOM 781 N N . GLN A 1 94 ? -7.117 4.780 -14.696 1.00 58.94 94 GLN A N 1
ATOM 782 C CA . GLN A 1 94 ? -7.781 5.336 -13.525 1.00 58.94 94 GLN A CA 1
ATOM 783 C C . GLN A 1 94 ? -9.290 5.193 -13.718 1.00 58.94 94 GLN A C 1
ATOM 785 O O . GLN A 1 94 ? -9.875 5.800 -14.612 1.00 58.94 94 GLN A O 1
ATOM 790 N N . THR A 1 95 ? -9.930 4.393 -12.867 1.00 53.69 95 THR A N 1
ATOM 791 C CA . THR A 1 95 ? -11.364 4.547 -12.610 1.00 53.69 95 THR A CA 1
ATOM 792 C C . THR A 1 95 ? -11.589 5.969 -12.109 1.00 53.69 95 THR A C 1
ATOM 794 O O . THR A 1 95 ? -10.851 6.391 -11.218 1.00 53.69 95 THR A O 1
ATOM 797 N N . ASP A 1 96 ? -12.564 6.688 -12.675 1.00 50.06 96 ASP A N 1
ATOM 798 C CA . ASP A 1 96 ? -12.879 8.084 -12.348 1.00 50.06 96 ASP A CA 1
ATOM 799 C C . ASP A 1 96 ? -12.631 8.406 -10.871 1.00 50.06 96 ASP A C 1
ATOM 801 O O . ASP A 1 96 ? -13.267 7.825 -9.981 1.00 50.06 96 ASP A O 1
ATOM 805 N N . HIS A 1 97 ? -11.699 9.332 -10.612 1.00 53.28 97 HIS A N 1
ATOM 806 C CA . HIS A 1 97 ? -11.458 9.829 -9.262 1.00 53.28 97 HIS A CA 1
ATOM 807 C C . HIS A 1 97 ? -12.784 10.345 -8.713 1.00 53.28 97 HIS A C 1
ATOM 809 O O . HIS A 1 97 ? -13.398 11.208 -9.350 1.00 53.28 97 HIS A O 1
ATOM 815 N N . PRO A 1 98 ? -13.257 9.861 -7.552 1.00 51.12 98 PRO A N 1
ATOM 816 C CA . PRO A 1 98 ? -14.366 10.516 -6.893 1.00 51.12 98 PRO A CA 1
ATOM 817 C C . PRO A 1 98 ? -13.940 11.953 -6.588 1.00 51.12 98 PRO A C 1
ATOM 819 O O . PRO A 1 98 ? -13.161 12.210 -5.673 1.00 51.12 98 PRO A O 1
ATOM 822 N N . THR A 1 99 ? -14.460 12.908 -7.357 1.00 49.50 99 THR A N 1
ATOM 823 C CA . THR A 1 99 ? -14.485 14.305 -6.937 1.00 49.50 99 THR A CA 1
ATOM 824 C C . THR A 1 99 ? -15.177 14.340 -5.588 1.00 49.50 99 THR A C 1
ATOM 826 O O . THR A 1 99 ? -16.300 13.840 -5.468 1.00 49.50 99 THR A O 1
ATOM 829 N N . MET A 1 100 ? -14.509 14.894 -4.570 1.00 51.44 100 MET A N 1
ATOM 830 C CA . MET A 1 100 ? -15.144 15.096 -3.273 1.00 51.44 100 MET A CA 1
ATOM 831 C C . MET A 1 100 ? -16.517 15.735 -3.477 1.00 51.44 100 MET A C 1
ATOM 833 O O . MET A 1 100 ? -16.594 16.771 -4.145 1.00 51.44 100 MET A O 1
ATOM 837 N N . PRO A 1 101 ? -17.577 15.204 -2.848 1.00 51.59 101 PRO A N 1
ATOM 838 C CA . PRO A 1 101 ? -18.803 15.960 -2.702 1.00 51.59 101 PRO A CA 1
ATOM 839 C C . PRO A 1 101 ? -18.460 17.324 -2.088 1.00 51.59 101 PRO A C 1
ATOM 841 O O . PRO A 1 101 ? -17.688 17.420 -1.119 1.00 51.59 101 PRO A O 1
ATOM 844 N N . VAL A 1 102 ? -18.970 18.397 -2.687 1.00 51.66 102 VAL A N 1
ATOM 845 C CA . VAL A 1 102 ? -18.841 19.756 -2.154 1.00 51.66 102 VAL A CA 1
ATOM 846 C C . VAL A 1 102 ? -19.718 19.837 -0.902 1.00 51.66 102 VAL A C 1
ATOM 848 O O . VAL A 1 102 ? -20.881 20.212 -0.957 1.00 51.66 102 VAL A O 1
ATOM 851 N N . GLU A 1 103 ? -19.189 19.386 0.235 1.00 57.09 103 GLU A N 1
ATOM 852 C CA . GLU A 1 103 ? -19.828 19.571 1.541 1.00 57.09 103 GLU A CA 1
ATOM 853 C C . GLU A 1 103 ? -19.491 20.972 2.079 1.00 57.09 103 GLU A C 1
ATOM 855 O O . GLU A 1 103 ? -18.328 21.382 2.064 1.00 57.09 103 GLU A O 1
ATOM 860 N N . LEU A 1 104 ? -20.514 21.693 2.549 1.00 50.50 104 LEU A N 1
ATOM 861 C CA . LEU A 1 104 ? -20.428 23.071 3.059 1.00 50.50 104 LEU A CA 1
ATOM 862 C C . LEU A 1 104 ? -19.769 23.174 4.450 1.00 50.50 104 LEU A C 1
ATOM 864 O O . LEU A 1 104 ? -19.233 24.223 4.792 1.00 50.50 104 LEU A O 1
ATOM 868 N N . GLU A 1 105 ? -19.770 22.095 5.241 1.00 59.22 105 GLU A N 1
ATOM 869 C CA . GLU A 1 105 ? -19.187 22.050 6.591 1.00 59.22 105 GLU A CA 1
ATOM 870 C C . GLU A 1 105 ? -17.967 21.121 6.647 1.00 59.22 105 GLU A C 1
ATOM 872 O O . GLU A 1 105 ? -18.040 19.984 7.116 1.00 59.22 105 GLU A O 1
ATOM 877 N N . LYS A 1 106 ? -16.823 21.609 6.159 1.00 69.75 106 LYS A N 1
ATOM 878 C CA . LYS A 1 106 ? -15.543 20.890 6.227 1.00 69.75 106 LYS A CA 1
ATOM 879 C C . LYS A 1 106 ? -14.605 21.563 7.221 1.00 69.75 106 LYS A C 1
ATOM 881 O O . LYS A 1 106 ? -14.288 22.743 7.094 1.00 69.75 106 LYS A O 1
ATOM 886 N N . GLY A 1 107 ? -14.133 20.792 8.192 1.00 72.38 107 GLY A N 1
ATOM 887 C CA . GLY A 1 107 ? -12.969 21.134 8.996 1.00 72.38 107 GLY A CA 1
ATOM 888 C C . GLY A 1 107 ? -11.714 20.519 8.386 1.00 72.38 107 GLY A C 1
ATOM 889 O O . GLY A 1 107 ? -11.764 19.441 7.798 1.00 72.38 107 GLY A O 1
ATOM 890 N N . HIS A 1 108 ? -10.576 21.178 8.551 1.00 77.94 108 HIS A N 1
ATOM 891 C CA . HIS A 1 108 ? -9.275 20.611 8.219 1.00 77.94 108 HIS A CA 1
ATOM 892 C C . HIS A 1 108 ? -8.330 20.789 9.400 1.00 77.94 108 HIS A C 1
ATOM 894 O O . HIS A 1 108 ? -8.409 21.774 10.138 1.00 77.94 108 HIS A O 1
ATOM 900 N N . PHE A 1 109 ? -7.449 19.817 9.605 1.00 75.12 109 PHE A N 1
ATOM 901 C CA . PHE A 1 109 ? -6.357 19.945 10.557 1.00 75.12 109 PHE A CA 1
ATOM 902 C C . PHE A 1 109 ? -5.097 19.287 10.015 1.00 75.12 109 PHE A C 1
ATOM 904 O O . PHE A 1 109 ? -5.161 18.328 9.246 1.00 75.12 109 PHE A O 1
ATOM 911 N N . LYS A 1 110 ? -3.952 19.823 10.435 1.00 75.50 110 LYS A N 1
ATOM 912 C CA . LYS A 1 110 ? -2.633 19.398 9.973 1.00 75.50 110 LYS A CA 1
ATOM 913 C C . LYS A 1 110 ? -1.884 18.694 11.091 1.00 75.50 110 LYS A C 1
ATOM 915 O O . LYS A 1 110 ? -1.972 19.103 12.250 1.00 75.50 110 LYS A O 1
ATOM 920 N N . ILE A 1 111 ? -1.138 17.664 10.725 1.00 74.00 111 ILE A N 1
ATOM 921 C CA . ILE A 1 111 ? -0.145 17.022 11.583 1.00 74.00 111 ILE A CA 1
ATOM 922 C C . ILE A 1 111 ? 1.183 17.153 10.854 1.00 74.00 111 ILE A C 1
ATOM 924 O O . ILE A 1 111 ? 1.360 16.540 9.806 1.00 74.00 111 ILE A O 1
ATOM 928 N N . LEU A 1 112 ? 2.070 17.986 11.391 1.00 72.44 112 LEU A N 1
ATOM 929 C CA . LEU A 1 112 ? 3.375 18.298 10.812 1.00 72.44 112 LEU A CA 1
ATOM 930 C C . LEU A 1 112 ? 4.481 17.718 11.696 1.00 72.44 112 LEU A C 1
ATOM 932 O O . LEU A 1 112 ? 4.328 17.677 12.924 1.00 72.44 112 LEU A O 1
ATOM 936 N N . ALA A 1 113 ? 5.572 17.282 11.069 1.00 70.00 113 ALA A N 1
ATOM 937 C CA . ALA A 1 113 ? 6.819 16.999 11.767 1.00 70.00 113 ALA A CA 1
ATOM 938 C C . ALA A 1 113 ? 7.444 18.320 12.247 1.00 70.00 113 ALA A C 1
ATOM 940 O O . ALA A 1 113 ? 7.318 19.337 11.570 1.00 70.00 113 ALA A O 1
ATOM 941 N N . GLY A 1 114 ? 8.029 18.348 13.447 1.00 67.00 114 GLY A N 1
ATOM 942 C CA . GLY A 1 114 ? 8.539 19.584 14.040 1.00 67.00 114 GLY A CA 1
ATOM 943 C C . GLY A 1 114 ? 10.000 19.854 13.693 1.00 67.00 114 GLY A C 1
ATOM 944 O O . GLY A 1 114 ? 10.867 19.541 14.504 1.00 67.00 114 GLY A O 1
ATOM 945 N N . GLY A 1 115 ? 10.274 20.478 12.545 1.00 61.91 115 GLY A N 1
ATOM 946 C CA . GLY A 1 115 ? 11.602 20.964 12.164 1.00 61.91 115 GLY A CA 1
ATOM 947 C C . GLY A 1 115 ? 12.656 19.863 12.115 1.00 61.91 115 GLY A C 1
ATOM 948 O O . GLY A 1 115 ? 13.711 19.982 12.741 1.00 61.91 115 GLY A O 1
ATOM 949 N N . VAL A 1 116 ? 12.364 18.769 11.409 1.00 65.50 116 VAL A N 1
ATOM 950 C CA . VAL A 1 116 ? 13.195 17.560 11.428 1.00 65.50 116 VAL A CA 1
ATOM 951 C C . VAL A 1 116 ? 14.516 17.811 10.719 1.00 65.50 116 VAL A C 1
ATOM 953 O O . VAL A 1 116 ? 14.548 18.100 9.524 1.00 65.50 116 VAL A O 1
ATOM 956 N N . HIS A 1 117 ? 15.622 17.635 11.442 1.00 68.94 117 HIS A N 1
ATOM 957 C CA . HIS A 1 117 ? 16.947 17.550 10.839 1.00 68.94 117 HIS A CA 1
ATOM 958 C C . HIS A 1 117 ? 17.122 16.165 10.219 1.00 68.94 117 HIS A C 1
ATOM 960 O O . HIS A 1 117 ? 17.478 15.215 10.917 1.00 68.94 117 HIS A O 1
ATOM 966 N N . VAL A 1 118 ? 16.871 16.051 8.913 1.00 66.06 118 VAL A N 1
ATOM 967 C CA . VAL A 1 118 ? 16.982 14.769 8.207 1.00 66.06 118 VAL A CA 1
ATOM 968 C C . VAL A 1 118 ? 18.427 14.254 8.328 1.00 66.06 118 VAL A C 1
ATOM 970 O O . VAL A 1 118 ? 19.359 14.961 7.920 1.00 66.06 118 VAL A O 1
ATOM 973 N N . PRO A 1 119 ? 18.649 13.050 8.893 1.00 66.44 119 PRO A N 1
ATOM 974 C CA . PRO A 1 119 ? 19.981 12.484 9.048 1.00 66.44 119 PRO A CA 1
ATOM 975 C C . PRO A 1 119 ? 20.711 12.327 7.715 1.00 66.44 119 PRO A C 1
ATOM 977 O O . PRO A 1 119 ? 20.113 12.148 6.652 1.00 66.44 119 PRO A O 1
ATOM 980 N N . ASN A 1 120 ? 22.044 12.324 7.775 1.00 64.81 120 ASN A N 1
ATOM 981 C CA . ASN A 1 120 ? 22.892 12.061 6.613 1.00 64.81 120 ASN A CA 1
ATOM 982 C C . ASN A 1 120 ? 22.967 10.553 6.285 1.00 64.81 120 ASN A C 1
ATOM 984 O O . ASN A 1 120 ? 24.042 9.946 6.243 1.00 64.81 120 ASN A O 1
ATOM 988 N N . GLN A 1 121 ? 21.807 9.926 6.120 1.00 65.00 121 GLN A N 1
ATOM 989 C CA . GLN A 1 121 ? 21.654 8.516 5.789 1.00 65.00 121 GLN A CA 1
ATOM 990 C C . GLN A 1 121 ? 20.810 8.371 4.527 1.00 65.00 121 GLN A C 1
ATOM 992 O O . GLN A 1 121 ? 20.059 9.268 4.164 1.00 65.00 121 GLN A O 1
ATOM 997 N N . VAL A 1 122 ? 20.972 7.247 3.826 1.00 61.34 122 VAL A N 1
ATOM 998 C CA . VAL A 1 122 ? 20.271 7.025 2.552 1.00 61.34 122 VAL A CA 1
ATOM 999 C C . VAL A 1 122 ? 18.772 6.877 2.783 1.00 61.34 122 VAL A C 1
ATOM 1001 O O . VAL A 1 122 ? 18.009 7.496 2.060 1.00 61.34 122 VAL A O 1
ATOM 1004 N N . ASN A 1 123 ? 18.367 6.128 3.809 1.00 65.50 123 ASN A N 1
ATOM 1005 C CA . ASN A 1 123 ? 16.972 5.963 4.202 1.00 65.50 123 ASN A CA 1
ATOM 1006 C C . ASN A 1 123 ? 16.835 6.281 5.692 1.00 65.50 123 ASN A C 1
ATOM 1008 O O . ASN A 1 123 ? 17.649 5.816 6.490 1.00 65.50 123 ASN A O 1
ATOM 1012 N N . THR A 1 124 ? 15.812 7.040 6.067 1.00 69.56 124 THR A N 1
ATOM 1013 C CA . THR A 1 124 ? 15.478 7.320 7.468 1.00 69.56 124 THR A CA 1
ATOM 1014 C C . THR A 1 124 ? 13.972 7.250 7.663 1.00 69.56 124 THR A C 1
ATOM 1016 O O . THR A 1 124 ? 13.224 7.880 6.914 1.00 69.56 124 THR A O 1
ATOM 1019 N N . TYR A 1 125 ? 13.543 6.527 8.696 1.00 73.00 125 TYR A N 1
ATOM 1020 C CA . TYR A 1 125 ? 12.156 6.486 9.149 1.00 73.00 125 TYR A CA 1
ATOM 1021 C C . TYR A 1 125 ? 11.959 7.388 10.350 1.00 73.00 125 TYR A C 1
ATOM 1023 O O . TYR A 1 125 ? 12.619 7.234 11.380 1.00 73.00 125 TYR A O 1
ATOM 1031 N N . TRP A 1 126 ? 11.035 8.327 10.215 1.00 75.50 126 TRP A N 1
ATOM 1032 C CA . TRP A 1 126 ? 10.748 9.327 11.222 1.00 75.50 126 TRP A CA 1
ATOM 1033 C C . TRP A 1 126 ? 9.310 9.211 11.709 1.00 75.50 126 TRP A C 1
ATOM 1035 O O . TRP A 1 126 ? 8.368 9.242 10.920 1.00 75.50 126 TRP A O 1
ATOM 1045 N N . CYS A 1 127 ? 9.139 9.084 13.018 1.00 76.94 127 CYS A N 1
ATOM 1046 C CA . CYS A 1 127 ? 7.858 8.853 13.660 1.00 76.94 127 CYS A CA 1
ATOM 1047 C C . CYS A 1 127 ? 7.420 10.101 14.420 1.00 76.94 127 CYS A C 1
ATOM 1049 O O . CYS A 1 127 ? 8.104 10.572 15.329 1.00 76.94 127 CYS A O 1
ATOM 1051 N N . VAL A 1 128 ? 6.225 10.587 14.091 1.00 77.62 128 VAL A N 1
ATOM 1052 C CA . VAL A 1 128 ? 5.610 11.763 14.707 1.00 77.62 128 VAL A CA 1
ATOM 1053 C C . VAL A 1 128 ? 4.306 11.353 15.373 1.00 77.62 128 VAL A C 1
ATOM 1055 O O . VAL A 1 128 ? 3.354 10.962 14.704 1.00 77.62 128 VAL A O 1
ATOM 1058 N N . ILE A 1 129 ? 4.232 11.461 16.697 1.00 79.31 129 ILE A N 1
ATOM 1059 C CA . ILE A 1 129 ? 3.002 11.254 17.467 1.00 79.31 129 ILE A CA 1
ATOM 1060 C C . ILE A 1 129 ? 2.487 12.608 17.929 1.00 79.31 129 ILE A C 1
ATOM 1062 O O . ILE A 1 129 ? 3.123 13.278 18.745 1.00 79.31 129 ILE A O 1
ATOM 1066 N N . ARG A 1 130 ? 1.292 12.979 17.464 1.00 81.06 130 ARG A N 1
ATOM 1067 C CA . ARG A 1 130 ? 0.627 14.227 17.854 1.00 81.06 130 ARG A CA 1
ATOM 1068 C C . ARG A 1 130 ? -0.810 13.993 18.279 1.00 81.06 130 ARG A C 1
ATOM 1070 O O . ARG A 1 130 ? -1.504 13.082 17.819 1.00 81.06 130 ARG A O 1
ATOM 1077 N N . ARG A 1 131 ? -1.267 14.858 19.179 1.00 82.12 131 ARG A N 1
ATOM 1078 C CA . ARG A 1 131 ? -2.658 14.898 19.611 1.00 82.12 131 ARG A CA 1
ATOM 1079 C C . ARG A 1 131 ? -3.510 15.664 18.600 1.00 82.12 131 ARG A C 1
ATOM 1081 O O . ARG A 1 131 ? -3.128 16.730 18.129 1.00 82.12 131 ARG A O 1
ATOM 1088 N N . ILE A 1 132 ? -4.707 15.153 18.329 1.00 81.69 132 ILE A N 1
ATOM 1089 C CA . ILE A 1 132 ? -5.700 15.827 17.483 1.00 81.69 132 ILE A CA 1
ATOM 1090 C C . ILE A 1 132 ? -6.176 17.122 18.179 1.00 81.69 132 ILE A C 1
ATOM 1092 O O . ILE A 1 132 ? -6.311 17.131 19.412 1.00 81.69 132 ILE A O 1
ATOM 1096 N N . PRO A 1 133 ? -6.475 18.213 17.439 1.00 82.31 133 PRO A N 1
ATOM 1097 C CA . PRO A 1 133 ? -6.960 19.459 18.027 1.00 82.31 133 PRO A CA 1
ATOM 1098 C C . PRO A 1 133 ? -8.139 19.258 18.987 1.00 82.31 133 PRO A C 1
ATOM 1100 O O . PRO A 1 133 ? -9.054 18.475 18.723 1.00 82.31 133 PRO A O 1
ATOM 1103 N N . LYS A 1 134 ? -8.150 20.006 20.101 1.00 77.75 134 LYS A N 1
ATOM 1104 C CA . LYS A 1 134 ? -9.182 19.888 21.152 1.00 77.75 134 LYS A CA 1
ATOM 1105 C C . LYS A 1 134 ? -10.609 20.044 20.610 1.00 77.75 134 LYS A C 1
ATOM 1107 O O . LYS A 1 134 ? -11.505 19.378 21.117 1.00 77.75 134 LYS A O 1
ATOM 1112 N N . SER A 1 135 ? -10.807 20.881 19.591 1.00 75.06 135 SER A N 1
ATOM 1113 C CA . SER A 1 135 ? -12.097 21.090 18.920 1.00 75.06 135 SER A CA 1
ATOM 1114 C C . SER A 1 135 ? -12.660 19.803 18.307 1.00 75.06 135 SER A C 1
ATOM 1116 O O . SER A 1 135 ? -13.845 19.526 18.463 1.00 75.06 135 SER A O 1
ATOM 1118 N N . ILE A 1 136 ? -11.801 18.996 17.683 1.00 76.31 136 ILE A N 1
ATOM 1119 C CA . ILE A 1 136 ? -12.159 17.732 17.023 1.00 76.31 136 ILE A CA 1
ATOM 1120 C C . ILE A 1 136 ? -12.164 16.579 18.031 1.00 76.31 136 ILE A C 1
ATOM 1122 O O . ILE A 1 136 ? -12.979 15.670 17.946 1.00 76.31 136 ILE A O 1
ATOM 1126 N N . ALA A 1 137 ? -11.300 16.614 19.047 1.00 75.88 137 ALA A N 1
ATOM 1127 C CA . ALA A 1 137 ? -11.253 15.563 20.062 1.00 75.88 137 ALA A CA 1
ATOM 1128 C C . ALA A 1 137 ? -12.531 15.491 20.930 1.00 75.88 137 ALA A C 1
ATOM 1130 O O . ALA A 1 137 ? -12.833 14.436 21.487 1.00 75.88 137 ALA A O 1
ATOM 1131 N N . GLN A 1 138 ? -13.280 16.593 21.070 1.00 77.75 138 GLN A N 1
ATOM 1132 C CA . GLN A 1 138 ? -14.459 16.673 21.945 1.00 77.75 138 GLN A CA 1
ATOM 1133 C C . GLN A 1 138 ? -15.727 16.031 21.362 1.00 77.75 138 GLN A C 1
ATOM 1135 O O . GLN A 1 138 ? -16.556 15.533 22.129 1.00 77.75 138 GLN A O 1
ATOM 1140 N N . LYS A 1 139 ? -15.894 16.028 20.034 1.00 81.62 139 LYS A N 1
ATOM 1141 C CA . LYS A 1 139 ? -17.078 15.495 19.339 1.00 81.62 139 LYS A CA 1
ATOM 1142 C C . LYS A 1 139 ? -16.677 14.379 18.371 1.00 81.62 139 LYS A C 1
ATOM 1144 O O . LYS A 1 139 ? -15.520 14.283 17.988 1.00 81.62 139 LYS A O 1
ATOM 1149 N N . LYS A 1 140 ? -17.621 13.505 18.008 1.00 83.19 140 LYS A N 1
ATOM 1150 C CA . LYS A 1 140 ? -17.394 12.515 16.943 1.00 83.19 140 LYS A CA 1
ATOM 1151 C C . LYS A 1 140 ? -17.423 13.253 15.602 1.00 83.19 140 LYS A C 1
ATOM 1153 O O . LYS A 1 140 ? -18.387 13.963 15.332 1.00 83.19 140 LYS A O 1
ATOM 1158 N N . HIS A 1 141 ? -16.393 13.059 14.790 1.00 84.81 141 HIS A N 1
ATOM 1159 C CA . HIS A 1 141 ? -16.292 13.552 13.417 1.00 84.81 141 HIS A CA 1
ATOM 1160 C C . HIS A 1 141 ? -16.019 12.387 12.468 1.00 84.81 141 HIS A C 1
ATOM 1162 O O . HIS A 1 141 ? -15.497 11.355 12.892 1.00 84.81 141 HIS A O 1
ATOM 1168 N N . HIS A 1 142 ? -16.348 12.547 11.186 1.00 85.44 142 HIS A N 1
ATOM 1169 C CA . HIS A 1 142 ? -15.945 11.603 10.142 1.00 85.44 142 HIS A CA 1
ATOM 1170 C C . HIS A 1 142 ? -14.823 12.205 9.306 1.00 85.44 142 HIS A C 1
ATOM 1172 O O . HIS A 1 142 ? -14.931 13.332 8.830 1.00 85.44 142 HIS A O 1
ATOM 1178 N N . ILE A 1 143 ? -13.750 11.446 9.117 1.00 82.12 143 ILE A N 1
ATOM 1179 C CA . ILE A 1 143 ? -12.715 11.762 8.141 1.00 82.12 143 ILE A CA 1
ATOM 1180 C C . ILE A 1 143 ? -13.249 11.374 6.770 1.00 82.12 143 ILE A C 1
ATOM 1182 O O . ILE A 1 143 ? -13.694 10.241 6.564 1.00 82.12 143 ILE A O 1
ATOM 1186 N N . ILE A 1 144 ? -13.210 12.336 5.855 1.00 80.00 144 ILE A N 1
ATOM 1187 C CA . ILE A 1 144 ? -13.722 12.199 4.488 1.00 80.00 144 ILE A CA 1
ATOM 1188 C C . ILE A 1 144 ? -12.619 12.293 3.440 1.00 80.00 144 ILE A C 1
ATOM 1190 O O . ILE A 1 144 ? -12.836 11.953 2.280 1.00 80.00 144 ILE A O 1
ATOM 1194 N N . GLY A 1 145 ? -11.434 12.735 3.846 1.00 75.56 145 GLY A N 1
ATOM 1195 C CA . GLY A 1 145 ? -10.268 12.783 2.992 1.00 75.56 145 GLY A CA 1
ATOM 1196 C C . GLY A 1 145 ? -8.998 12.853 3.817 1.00 75.56 145 GLY A C 1
ATOM 1197 O O . GLY A 1 145 ? -8.962 13.492 4.870 1.00 75.56 145 GLY A O 1
ATOM 1198 N N . VAL A 1 146 ? -7.966 12.187 3.327 1.00 73.00 146 VAL A N 1
ATOM 1199 C CA . VAL A 1 146 ? -6.607 12.286 3.842 1.00 73.00 146 VAL A CA 1
ATOM 1200 C C . VAL A 1 146 ? -5.726 12.618 2.659 1.00 73.00 146 VAL A C 1
ATOM 1202 O O . VAL A 1 146 ? -5.732 11.922 1.649 1.00 73.00 146 VAL A O 1
ATOM 1205 N N . GLY A 1 147 ? -4.980 13.700 2.763 1.00 63.69 147 GLY A N 1
ATOM 1206 C CA . GLY A 1 147 ? -4.016 14.044 1.744 1.00 63.69 147 GLY A CA 1
ATOM 1207 C C . GLY A 1 147 ? -3.031 15.042 2.289 1.00 63.69 147 GLY A C 1
ATOM 1208 O O . GLY A 1 147 ? -3.050 15.421 3.451 1.00 63.69 147 GLY A O 1
ATOM 1209 N N . ILE A 1 148 ? -2.141 15.469 1.431 1.00 51.72 148 ILE A N 1
ATOM 1210 C CA . ILE A 1 148 ? -1.170 16.491 1.763 1.00 51.72 148 ILE A CA 1
ATOM 1211 C C . ILE A 1 148 ? -1.700 17.758 1.017 1.00 51.72 148 ILE A C 1
ATOM 1213 O O . ILE A 1 148 ? -2.292 17.578 -0.045 1.00 51.72 148 ILE A O 1
ATOM 1217 N N . VAL A 1 149 ? -1.639 18.993 1.566 1.00 38.34 149 VAL A N 1
ATOM 1218 C CA . VAL A 1 149 ? -2.216 20.232 0.941 1.00 38.34 149 VAL A CA 1
ATOM 1219 C C . VAL A 1 149 ? -1.234 21.413 0.875 1.00 38.34 149 VAL A C 1
ATOM 1221 O O . VAL A 1 149 ? -1.010 22.108 1.867 1.00 38.34 149 VAL A O 1
ATOM 1224 N N . GLU A 1 150 ? -0.733 21.729 -0.314 1.00 32.12 150 GLU A N 1
ATOM 1225 C CA . GLU A 1 150 ? -0.271 23.049 -0.711 1.00 32.12 150 GLU A CA 1
ATOM 1226 C C . GLU A 1 150 ? -1.499 23.892 -1.089 1.00 32.12 150 GLU A C 1
ATOM 1228 O O . GLU A 1 150 ? -2.287 23.541 -1.974 1.00 32.12 150 GLU A O 1
ATOM 1233 N N . LEU A 1 151 ? -1.674 25.022 -0.401 1.00 29.27 151 LEU A N 1
ATOM 1234 C CA . LEU A 1 151 ? -2.623 26.063 -0.787 1.00 29.27 151 LEU A CA 1
ATOM 1235 C C . LEU A 1 151 ? -2.113 26.748 -2.063 1.00 29.27 151 LEU A C 1
ATOM 1237 O O . LEU A 1 151 ? -1.491 27.805 -2.005 1.00 29.27 151 LEU A O 1
ATOM 1241 N N . ALA A 1 152 ? -2.387 26.166 -3.228 1.00 28.36 152 ALA A N 1
ATOM 1242 C CA . ALA A 1 152 ? -2.218 26.872 -4.492 1.00 28.36 152 ALA A CA 1
ATOM 1243 C C . ALA A 1 152 ? -3.424 27.804 -4.711 1.00 28.36 152 ALA A C 1
ATOM 1245 O O . ALA A 1 152 ? -4.495 27.376 -5.144 1.00 28.36 152 ALA A O 1
ATOM 1246 N N . PHE A 1 153 ? -3.252 29.092 -4.408 1.00 24.86 153 PHE A N 1
ATOM 1247 C CA . PHE A 1 153 ? -4.204 30.150 -4.751 1.00 24.86 153 PHE A CA 1
ATOM 1248 C C . PHE A 1 153 ? -4.161 30.376 -6.276 1.00 24.86 153 PHE A C 1
ATOM 1250 O O . PHE A 1 153 ? -3.382 31.179 -6.779 1.00 24.86 153 PHE A O 1
ATOM 1257 N N . PHE A 1 154 ? -4.947 29.622 -7.048 1.00 30.52 154 PHE A N 1
ATOM 1258 C CA . PHE A 1 154 ? -5.128 29.889 -8.479 1.00 30.52 154 PHE A CA 1
ATOM 1259 C C . PHE A 1 154 ? -6.326 30.829 -8.659 1.00 30.52 154 PHE A C 1
ATOM 1261 O O . PHE A 1 154 ? -7.473 30.391 -8.641 1.00 30.52 154 PHE A O 1
ATOM 1268 N N . GLU A 1 155 ? -6.070 32.122 -8.878 1.00 30.84 155 GLU A N 1
ATOM 1269 C CA . GLU A 1 155 ? -7.081 33.187 -9.056 1.00 30.84 155 GLU A CA 1
ATOM 1270 C C . GLU A 1 155 ? -8.050 33.005 -10.253 1.00 30.84 155 GLU A C 1
ATOM 1272 O O . GLU A 1 155 ? -8.803 33.918 -10.586 1.00 30.84 155 GLU A O 1
ATOM 1277 N N . ARG A 1 156 ? -8.070 31.856 -10.945 1.00 34.16 156 ARG A N 1
ATOM 1278 C CA . ARG A 1 156 ? -8.832 31.695 -12.200 1.00 34.16 156 ARG A CA 1
ATOM 1279 C C . ARG A 1 156 ? -9.784 30.513 -12.310 1.00 34.16 156 ARG A C 1
ATOM 1281 O O . ARG A 1 156 ? -10.526 30.467 -13.286 1.00 34.16 156 ARG A O 1
ATOM 1288 N N . PHE A 1 157 ? -9.838 29.619 -11.328 1.00 35.59 157 PHE A N 1
ATOM 1289 C CA . PHE A 1 157 ? -10.849 28.560 -11.296 1.00 35.59 157 PHE A CA 1
ATOM 1290 C C . PHE A 1 157 ? -11.630 28.646 -9.988 1.00 35.59 157 PHE A C 1
ATOM 1292 O O . PHE A 1 157 ? -11.147 28.264 -8.926 1.00 35.59 157 PHE A O 1
ATOM 1299 N N . ARG A 1 158 ? -12.847 29.191 -10.073 1.00 32.41 158 ARG A N 1
ATOM 1300 C CA . ARG A 1 158 ? -13.848 29.104 -9.008 1.00 32.41 158 ARG A CA 1
ATOM 1301 C C . ARG A 1 158 ? -14.070 27.621 -8.667 1.00 32.41 158 ARG A C 1
ATOM 1303 O O . ARG A 1 158 ? -14.436 26.846 -9.541 1.00 32.41 158 ARG A O 1
ATOM 1310 N N . GLU A 1 159 ? -13.829 27.288 -7.400 1.00 32.72 159 GLU A N 1
ATOM 1311 C CA . GLU A 1 159 ? -14.311 26.099 -6.676 1.00 32.72 159 GLU A CA 1
ATOM 1312 C C . GLU A 1 159 ? -13.935 24.713 -7.228 1.00 32.72 159 GLU A C 1
ATOM 1314 O O . GLU A 1 159 ? -14.791 23.889 -7.537 1.00 32.72 159 GLU A O 1
ATOM 1319 N N . ILE A 1 160 ? -12.639 24.385 -7.210 1.00 33.38 160 ILE A N 1
ATOM 1320 C CA . ILE A 1 160 ? -12.202 22.991 -7.033 1.00 33.38 160 ILE A CA 1
ATOM 1321 C C . ILE A 1 160 ? -11.137 22.970 -5.933 1.00 33.38 160 ILE A C 1
ATOM 1323 O O . ILE A 1 160 ? -9.969 23.265 -6.176 1.00 33.38 160 ILE A O 1
ATOM 1327 N N . THR A 1 161 ? -11.535 22.627 -4.706 1.00 33.47 161 THR A N 1
ATOM 1328 C CA . THR A 1 161 ? -10.605 22.377 -3.594 1.00 33.47 161 THR A CA 1
ATOM 1329 C C . THR A 1 161 ? -9.888 21.048 -3.843 1.00 33.47 161 THR A C 1
ATOM 1331 O O . THR A 1 161 ? -10.294 20.002 -3.338 1.00 33.47 161 THR A O 1
ATOM 1334 N N . MET A 1 162 ? -8.852 21.066 -4.684 1.00 32.66 162 MET A N 1
ATOM 1335 C CA . MET A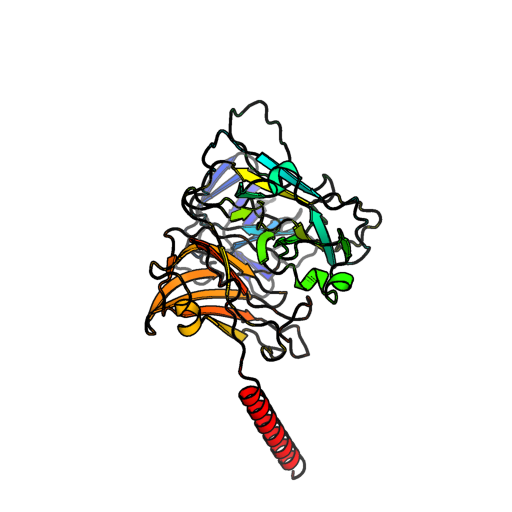 1 162 ? -7.942 19.931 -4.830 1.00 32.66 162 MET A CA 1
ATOM 1336 C C . MET A 1 162 ? -7.047 19.851 -3.593 1.00 32.66 162 MET A C 1
ATOM 1338 O O . MET A 1 162 ? -6.367 20.813 -3.248 1.00 32.66 162 MET A O 1
ATOM 1342 N N . VAL A 1 163 ? -7.036 18.693 -2.942 1.00 35.38 163 VAL A N 1
ATOM 1343 C CA . VAL A 1 163 ? -6.092 18.378 -1.865 1.00 35.38 163 VAL A CA 1
ATOM 1344 C C . VAL A 1 163 ? -4.799 17.926 -2.572 1.00 35.38 163 VAL A C 1
ATOM 1346 O O . VAL A 1 163 ? -4.800 16.890 -3.234 1.00 35.38 163 VAL A O 1
ATOM 1349 N N . ARG A 1 164 ? -3.744 18.757 -2.564 1.00 38.16 164 ARG A N 1
ATOM 1350 C CA . ARG A 1 164 ? -2.471 18.560 -3.307 1.00 38.16 164 ARG A CA 1
ATOM 1351 C C . ARG A 1 164 ? -1.263 18.539 -2.382 1.00 38.16 164 ARG A C 1
ATOM 1353 O O . ARG A 1 164 ? -1.166 19.458 -1.604 1.00 38.16 164 ARG A O 1
ATOM 1360 N N . PRO A 1 165 ? -0.267 17.661 -2.490 1.00 38.94 165 PRO A N 1
ATOM 1361 C CA . PRO A 1 165 ? 0.717 17.491 -1.424 1.00 38.94 165 PRO A CA 1
ATOM 1362 C C . PRO A 1 165 ? 1.520 18.728 -0.948 1.00 38.94 165 PRO A C 1
ATOM 1364 O O . PRO A 1 165 ? 2.257 19.314 -1.721 1.00 38.94 165 PRO A O 1
ATOM 1367 N N . TYR A 1 166 ? 1.429 19.075 0.348 1.00 44.12 166 TYR A N 1
ATOM 1368 C CA . TYR A 1 166 ? 2.399 19.851 1.155 1.00 44.12 166 TYR A CA 1
ATOM 1369 C C . TYR A 1 166 ? 3.692 19.069 1.447 1.00 44.12 166 TYR A C 1
ATOM 1371 O O . TYR A 1 166 ? 3.836 18.402 2.474 1.00 44.12 166 TYR A O 1
ATOM 1379 N N . ILE A 1 167 ? 4.651 19.178 0.541 1.00 48.84 167 ILE A N 1
ATOM 1380 C CA . ILE A 1 167 ? 6.056 18.934 0.862 1.00 48.84 167 ILE A CA 1
ATOM 1381 C C . ILE A 1 167 ? 6.713 20.310 0.941 1.00 48.84 167 ILE A C 1
ATOM 1383 O O . ILE A 1 167 ? 6.389 21.187 0.138 1.00 48.84 167 ILE A O 1
ATOM 1387 N N . GLN A 1 168 ? 7.601 20.536 1.910 1.00 44.88 168 GLN A N 1
ATOM 1388 C CA . GLN A 1 168 ? 8.313 21.809 1.998 1.00 44.88 168 GLN A CA 1
ATOM 1389 C C . GLN A 1 168 ? 9.029 22.101 0.671 1.00 44.88 168 GLN A C 1
ATOM 1391 O O . GLN A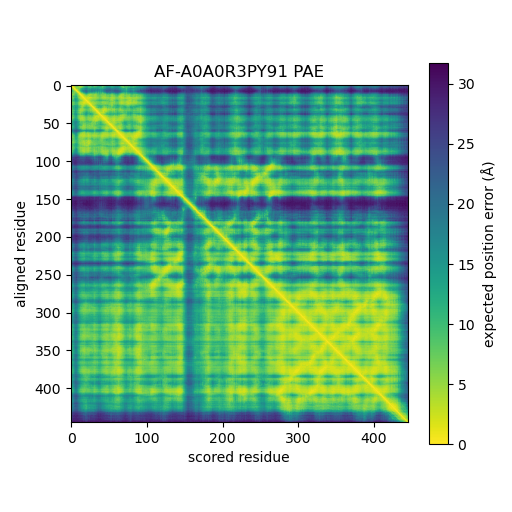 1 168 ? 9.757 21.255 0.146 1.00 44.88 168 GLN A O 1
ATOM 1396 N N . GLN A 1 169 ? 8.806 23.296 0.115 1.00 44.31 169 GLN A N 1
ATOM 1397 C CA . GLN A 1 169 ? 9.360 23.694 -1.177 1.00 44.31 169 GLN A CA 1
ATOM 1398 C C . GLN A 1 169 ? 10.891 23.605 -1.128 1.00 44.31 169 GLN A C 1
ATOM 1400 O O . GLN A 1 169 ? 11.539 24.270 -0.323 1.00 44.31 169 GLN A O 1
ATOM 1405 N N . GLY A 1 170 ? 11.463 22.744 -1.969 1.00 47.91 170 GLY A N 1
ATOM 1406 C CA . GLY A 1 170 ? 12.887 22.403 -1.942 1.00 47.91 170 GLY A CA 1
ATOM 1407 C C . GLY A 1 170 ? 13.191 21.000 -1.413 1.00 47.91 170 GLY A C 1
ATOM 1408 O O . GLY A 1 170 ? 14.173 20.427 -1.864 1.00 47.91 170 GLY A O 1
ATOM 1409 N N . ASN A 1 171 ? 12.332 20.387 -0.592 1.00 51.84 171 ASN A N 1
ATOM 1410 C CA . ASN A 1 171 ? 12.532 19.049 -0.001 1.00 51.84 171 ASN A CA 1
ATOM 1411 C C . ASN A 1 171 ? 11.757 17.922 -0.712 1.00 51.84 171 ASN A C 1
ATOM 1413 O O . ASN A 1 171 ? 11.833 16.760 -0.312 1.00 51.84 171 ASN A O 1
ATOM 1417 N N . GLU A 1 172 ? 11.072 18.220 -1.820 1.00 53.03 172 GLU A N 1
ATOM 1418 C CA . GLU A 1 172 ? 10.350 17.249 -2.672 1.00 53.03 172 GLU A CA 1
ATOM 1419 C C . GLU A 1 172 ? 11.221 16.071 -3.146 1.00 53.03 172 GLU A C 1
ATOM 1421 O O . GLU A 1 172 ? 10.727 14.992 -3.492 1.00 53.03 172 GLU A O 1
ATOM 1426 N N . HIS A 1 173 ? 12.539 16.273 -3.173 1.00 51.88 173 HIS A N 1
ATOM 1427 C CA . HIS A 1 173 ? 13.527 15.271 -3.552 1.00 51.88 173 HIS A CA 1
ATOM 1428 C C . HIS A 1 173 ? 13.933 14.330 -2.403 1.00 51.88 173 HIS A C 1
ATOM 1430 O O . HIS A 1 173 ? 14.539 13.301 -2.688 1.00 51.88 173 HIS A O 1
ATOM 1436 N N . VAL A 1 174 ? 13.595 14.664 -1.152 1.00 50.44 174 VAL A N 1
ATOM 1437 C CA . VAL A 1 174 ? 14.022 13.961 0.074 1.00 50.44 174 VAL A CA 1
ATOM 1438 C C . VAL A 1 174 ? 12.874 13.167 0.690 1.00 50.44 174 VAL A C 1
ATOM 1440 O O . VAL A 1 174 ? 13.073 12.040 1.142 1.00 50.44 174 VAL A O 1
ATOM 1443 N N . VAL A 1 175 ? 11.655 13.717 0.675 1.00 51.31 175 VAL A N 1
ATOM 1444 C CA . VAL A 1 175 ? 10.460 12.982 1.110 1.00 51.31 175 VAL A CA 1
ATOM 1445 C C . VAL A 1 175 ? 10.123 11.954 0.038 1.00 51.31 175 VAL A C 1
ATOM 1447 O O . VAL A 1 175 ? 9.687 12.294 -1.065 1.00 51.31 175 VAL A O 1
ATOM 1450 N N . HIS A 1 176 ? 10.381 10.686 0.340 1.00 49.84 176 HIS A N 1
ATOM 1451 C CA . HIS A 1 176 ? 10.182 9.599 -0.607 1.00 49.84 176 HIS A CA 1
ATOM 1452 C C . HIS A 1 176 ? 8.808 8.966 -0.403 1.00 49.84 176 HIS A C 1
ATOM 1454 O O . HIS A 1 176 ? 8.140 8.720 -1.396 1.00 49.84 176 HIS A O 1
ATOM 1460 N N . HIS A 1 177 ? 8.345 8.771 0.842 1.00 55.25 177 HIS A N 1
ATOM 1461 C CA . HIS A 1 177 ? 6.978 8.319 1.170 1.00 55.25 177 HIS A CA 1
ATOM 1462 C C . HIS A 1 177 ? 6.556 8.816 2.567 1.00 55.25 177 HIS A C 1
ATOM 1464 O O . HIS A 1 177 ? 7.409 9.002 3.428 1.00 55.25 177 HIS A O 1
ATOM 1470 N N . MET A 1 178 ? 5.256 8.990 2.822 1.00 57.16 178 MET A N 1
ATOM 1471 C CA . MET A 1 178 ? 4.703 9.100 4.185 1.00 57.16 178 MET A CA 1
ATOM 1472 C C . MET A 1 178 ? 3.958 7.802 4.467 1.00 57.16 178 MET A C 1
ATOM 1474 O O . MET A 1 178 ? 2.749 7.690 4.263 1.00 57.16 178 MET A O 1
ATOM 1478 N N . GLU A 1 179 ? 4.746 6.793 4.817 1.00 56.38 179 GLU A N 1
ATOM 1479 C CA . GLU A 1 179 ? 4.413 5.385 4.669 1.00 56.38 179 GLU A CA 1
ATOM 1480 C C . GLU A 1 179 ? 3.109 5.011 5.366 1.00 56.38 179 GLU A C 1
ATOM 1482 O O . GLU A 1 179 ? 2.270 4.390 4.723 1.00 56.38 179 GLU A O 1
ATOM 1487 N N . GLN A 1 180 ? 2.883 5.411 6.626 1.00 60.88 180 GLN A N 1
ATOM 1488 C CA . GLN A 1 180 ? 1.689 4.997 7.376 1.00 60.88 180 GLN A CA 1
ATOM 1489 C C . GLN A 1 180 ? 1.207 6.051 8.379 1.00 60.88 180 GLN A C 1
ATOM 1491 O O . GLN A 1 180 ? 1.961 6.609 9.178 1.00 60.88 180 GLN A O 1
ATOM 1496 N N . ILE A 1 181 ? -0.102 6.298 8.358 1.00 68.62 181 ILE A N 1
ATOM 1497 C CA . ILE A 1 181 ? -0.820 7.128 9.320 1.00 68.62 181 ILE A CA 1
ATOM 1498 C C . ILE A 1 181 ? -1.614 6.178 10.197 1.00 68.62 181 ILE A C 1
ATOM 1500 O O . ILE A 1 181 ? -2.572 5.550 9.749 1.00 68.62 181 ILE A O 1
ATOM 1504 N N . PHE A 1 182 ? -1.232 6.087 11.458 1.00 72.19 182 PHE A N 1
ATOM 1505 C CA . PHE A 1 182 ? -1.892 5.253 12.442 1.00 72.19 182 PHE A CA 1
ATOM 1506 C C . PHE A 1 182 ? -2.670 6.096 13.432 1.00 72.19 182 PHE A C 1
ATOM 1508 O O . PHE A 1 182 ? -2.319 7.232 13.749 1.00 72.19 182 PHE A O 1
ATOM 1515 N N . VAL A 1 183 ? -3.699 5.493 14.000 1.00 72.62 183 VAL A N 1
ATOM 1516 C CA . VAL A 1 183 ? -4.456 6.047 15.104 1.00 72.62 183 VAL A CA 1
ATOM 1517 C C . VAL A 1 183 ? -4.202 5.192 16.334 1.00 72.62 183 VAL A C 1
ATOM 1519 O O . VAL A 1 183 ? -4.347 3.971 16.298 1.00 72.62 183 VAL A O 1
ATOM 1522 N N . CYS A 1 184 ? -3.813 5.840 17.425 1.00 73.12 184 CYS A N 1
ATOM 1523 C CA . CYS A 1 184 ? -3.511 5.149 18.670 1.00 73.12 184 CYS A CA 1
ATOM 1524 C C . CYS A 1 184 ? -4.790 4.836 19.445 1.00 73.12 184 CYS A C 1
ATOM 1526 O O . CYS A 1 184 ? -5.707 5.661 19.511 1.00 73.12 184 CYS A O 1
ATOM 1528 N N . GLU A 1 185 ? -4.835 3.656 20.059 1.00 65.19 185 GLU A N 1
ATOM 1529 C CA . GLU A 1 185 ? -5.964 3.238 20.898 1.00 65.19 185 GLU A CA 1
ATOM 1530 C C . GLU A 1 185 ? -5.876 3.799 22.323 1.00 65.19 185 GLU A C 1
ATOM 1532 O O . GLU A 1 185 ? -6.900 3.993 22.976 1.00 65.19 185 GLU A O 1
ATOM 1537 N N . SER A 1 186 ? -4.663 4.109 22.796 1.00 62.75 186 SER A N 1
ATOM 1538 C CA . SER A 1 186 ? -4.441 4.641 24.144 1.00 62.75 186 SER A CA 1
ATOM 1539 C C . SER A 1 186 ? -5.012 6.056 24.313 1.00 62.75 186 SER A C 1
ATOM 1541 O O . SER A 1 186 ? -4.792 6.947 23.488 1.00 62.75 186 SER A O 1
ATOM 1543 N N . GLU A 1 187 ? -5.699 6.291 25.437 1.00 59.91 187 GLU A N 1
ATOM 1544 C CA . GLU A 1 187 ? -6.195 7.618 25.824 1.00 59.91 187 GLU A CA 1
ATOM 1545 C C . GLU A 1 187 ? -5.080 8.588 26.232 1.00 59.91 187 GLU A C 1
ATOM 1547 O O . GLU A 1 187 ? -5.271 9.806 26.162 1.00 59.91 187 GLU A O 1
ATOM 1552 N N . TYR A 1 188 ? -3.929 8.052 26.642 1.00 61.03 188 TYR A N 1
ATOM 1553 C CA . TYR A 1 188 ? -2.753 8.811 27.040 1.00 61.03 188 TYR A CA 1
ATOM 1554 C C . TYR A 1 188 ? -1.560 8.321 26.239 1.00 61.03 188 TYR A C 1
ATOM 1556 O O . TYR A 1 188 ? -1.109 7.188 26.405 1.00 61.03 188 TYR A O 1
ATOM 1564 N N . GLN A 1 189 ? -1.052 9.196 25.380 1.00 66.19 189 GLN A N 1
ATOM 1565 C CA . GLN A 1 189 ? 0.152 8.947 24.611 1.00 66.19 189 GLN A CA 1
ATOM 1566 C C . GLN A 1 189 ? 1.089 10.142 24.746 1.00 66.19 189 GLN A C 1
ATOM 1568 O O . GLN A 1 189 ? 0.651 11.298 24.713 1.00 66.19 189 GLN A O 1
ATOM 1573 N N . ARG A 1 190 ? 2.382 9.862 24.929 1.00 69.50 190 ARG A N 1
ATOM 1574 C CA . ARG A 1 190 ? 3.417 10.895 24.920 1.00 69.50 190 ARG A CA 1
ATOM 1575 C C . ARG A 1 190 ? 3.637 11.345 23.478 1.00 69.50 190 ARG A C 1
ATOM 1577 O O . ARG A 1 190 ? 3.811 10.509 22.597 1.00 69.50 190 ARG A O 1
ATOM 1584 N N . GLU A 1 191 ? 3.611 12.654 23.247 1.00 76.12 191 GLU A N 1
ATOM 1585 C CA . GLU A 1 191 ? 4.011 13.196 21.949 1.00 76.12 191 GLU A CA 1
ATOM 1586 C C . GLU A 1 191 ? 5.483 12.863 21.703 1.00 76.12 191 GLU A C 1
ATOM 1588 O O . GLU A 1 191 ? 6.317 12.980 22.607 1.00 76.12 191 GLU A O 1
ATOM 1593 N N . TYR A 1 192 ? 5.771 12.400 20.494 1.00 73.62 192 TYR A N 1
ATOM 1594 C CA . TYR A 1 192 ? 7.087 11.927 20.095 1.00 73.62 192 TYR A CA 1
ATOM 1595 C C . TYR A 1 192 ? 7.413 12.468 18.714 1.00 73.62 192 TYR A C 1
ATOM 1597 O O . TYR A 1 192 ? 6.530 12.568 17.865 1.00 73.62 192 TYR A O 1
ATOM 1605 N N . ASP A 1 193 ? 8.673 12.824 18.525 1.00 75.19 193 ASP A N 1
ATOM 1606 C CA . ASP A 1 193 ? 9.210 13.356 17.282 1.00 75.19 193 ASP A CA 1
ATOM 1607 C C . ASP A 1 193 ? 10.658 12.855 17.202 1.00 75.19 193 ASP A C 1
ATOM 1609 O O . ASP A 1 193 ? 11.509 13.294 17.981 1.00 75.19 193 ASP A O 1
ATOM 1613 N N . GLY A 1 194 ? 10.905 11.820 16.398 1.00 73.62 194 GLY A N 1
ATOM 1614 C CA . GLY A 1 194 ? 12.192 11.122 16.377 1.00 73.62 194 GLY A CA 1
ATOM 1615 C C . GLY A 1 194 ? 12.227 9.909 15.451 1.00 73.62 194 GLY A C 1
ATOM 1616 O O . GLY A 1 194 ? 11.239 9.579 14.798 1.00 73.62 194 GLY A O 1
ATOM 1617 N N . GLU A 1 195 ? 13.363 9.212 15.417 1.00 72.25 195 GLU A N 1
ATOM 1618 C CA . GLU A 1 195 ? 13.544 8.005 14.600 1.00 72.25 195 GLU A CA 1
ATOM 1619 C C . GLU A 1 195 ? 12.606 6.865 15.033 1.00 72.25 195 GLU A C 1
ATOM 1621 O O . GLU A 1 195 ? 12.485 6.539 16.219 1.00 72.25 195 GLU A O 1
ATOM 1626 N N . CYS A 1 196 ? 11.955 6.224 14.059 1.00 68.56 196 CYS A N 1
ATOM 1627 C CA . CYS A 1 196 ? 11.001 5.143 14.314 1.00 68.56 196 CYS A CA 1
ATOM 1628 C C . CYS A 1 196 ? 11.645 3.914 14.967 1.00 68.56 196 CYS A C 1
ATOM 1630 O O . CYS A 1 196 ? 11.004 3.267 15.795 1.00 68.56 196 CYS A O 1
ATOM 1632 N N . ASP A 1 197 ? 12.913 3.618 14.673 1.00 64.56 197 ASP A N 1
ATOM 1633 C CA . ASP A 1 197 ? 13.629 2.463 15.234 1.00 64.56 197 ASP A CA 1
ATOM 1634 C C . ASP A 1 197 ? 13.761 2.550 16.761 1.00 64.56 197 ASP A C 1
ATOM 1636 O O . ASP A 1 197 ? 13.579 1.557 17.473 1.00 64.56 197 ASP A O 1
ATOM 1640 N N . ALA A 1 198 ? 13.983 3.758 17.287 1.00 61.19 198 ALA A N 1
ATOM 1641 C CA . ALA A 1 198 ? 14.011 4.008 18.726 1.00 61.19 198 ALA A CA 1
ATOM 1642 C C . ALA A 1 198 ? 12.631 3.795 19.375 1.00 61.19 198 ALA A C 1
ATOM 1644 O O . ALA A 1 198 ? 12.536 3.445 20.555 1.00 61.19 198 ALA A O 1
ATOM 1645 N N . LEU A 1 199 ? 11.557 3.976 18.601 1.00 63.53 199 LEU A N 1
ATOM 1646 C CA . LEU A 1 199 ? 10.177 3.823 19.043 1.00 63.53 199 LEU A CA 1
ATOM 1647 C C . LEU A 1 199 ? 9.639 2.392 18.853 1.00 63.53 199 LEU A C 1
ATOM 1649 O O . LEU A 1 199 ? 8.755 1.988 19.605 1.00 63.53 199 LEU A O 1
ATOM 1653 N N . SER A 1 200 ? 10.170 1.610 17.909 1.00 55.66 200 SER A N 1
ATOM 1654 C CA . SER A 1 200 ? 9.690 0.266 17.525 1.00 55.66 200 SER A CA 1
ATOM 1655 C C . SER A 1 200 ? 9.613 -0.722 18.706 1.00 55.66 200 SER A C 1
ATOM 1657 O O . SER A 1 200 ? 8.694 -1.541 18.813 1.00 55.66 200 SER A O 1
ATOM 1659 N N . ASN A 1 201 ? 10.514 -0.572 19.682 1.00 54.62 201 ASN A N 1
ATOM 1660 C CA . ASN A 1 201 ? 10.550 -1.398 20.894 1.00 54.62 201 ASN A CA 1
ATOM 1661 C C . ASN A 1 201 ? 9.687 -0.873 22.056 1.00 54.62 201 ASN A C 1
ATOM 1663 O O . ASN A 1 201 ? 9.529 -1.557 23.069 1.00 54.62 201 ASN A O 1
ATOM 1667 N N . SER A 1 202 ? 9.124 0.329 21.930 1.00 60.75 202 SER A N 1
ATOM 1668 C CA . SER A 1 202 ? 8.314 0.965 22.970 1.00 60.75 202 SER A CA 1
ATOM 1669 C C . SER A 1 202 ? 6.882 0.407 22.987 1.00 60.75 202 SER A C 1
ATOM 1671 O O . SER A 1 202 ? 6.318 0.029 21.953 1.00 60.75 202 SER A O 1
ATOM 1673 N N . LYS A 1 203 ? 6.252 0.348 24.168 1.00 60.06 203 LYS A N 1
ATOM 1674 C CA . LYS A 1 203 ? 4.830 -0.047 24.280 1.00 60.06 203 LYS A CA 1
ATOM 1675 C C . LYS A 1 203 ? 3.926 0.983 23.593 1.00 60.06 203 LYS A C 1
ATOM 1677 O O . LYS A 1 203 ? 2.856 0.650 23.089 1.00 60.06 203 LYS A O 1
ATOM 1682 N N . GLU A 1 204 ? 4.401 2.218 23.546 1.00 60.28 204 GLU A N 1
ATOM 1683 C CA . GLU A 1 204 ? 3.794 3.390 22.951 1.00 60.28 204 GLU A CA 1
ATOM 1684 C C . GLU A 1 204 ? 3.601 3.189 21.439 1.00 60.28 204 GLU A C 1
ATOM 1686 O O . GLU A 1 204 ? 2.472 3.325 20.966 1.00 60.28 204 GLU A O 1
ATOM 1691 N N . ALA A 1 205 ? 4.624 2.761 20.687 1.00 60.03 205 ALA A N 1
ATOM 1692 C CA . ALA A 1 205 ? 4.487 2.469 19.251 1.00 60.03 205 ALA A CA 1
ATOM 1693 C C . ALA A 1 205 ? 3.500 1.333 18.959 1.00 60.03 205 ALA A C 1
ATOM 1695 O O . ALA A 1 205 ? 2.701 1.441 18.027 1.00 60.03 205 ALA A O 1
ATOM 1696 N N . ARG A 1 206 ? 3.535 0.266 19.771 1.00 62.91 206 ARG A N 1
ATOM 1697 C CA . ARG A 1 206 ? 2.666 -0.913 19.608 1.00 62.91 206 ARG A CA 1
ATOM 1698 C C . ARG A 1 206 ? 1.190 -0.598 19.843 1.00 62.91 206 ARG A C 1
ATOM 1700 O O . ARG A 1 206 ? 0.340 -1.228 19.230 1.00 62.91 206 ARG A O 1
ATOM 1707 N N . SER A 1 207 ? 0.885 0.394 20.685 1.00 63.91 207 SER A N 1
ATOM 1708 C CA . SER A 1 207 ? -0.492 0.869 20.916 1.00 63.91 207 SER A CA 1
ATOM 1709 C C . SER A 1 207 ? -1.098 1.637 19.728 1.00 63.91 207 SER A C 1
ATOM 1711 O O . SER A 1 207 ? -2.296 1.930 19.715 1.00 63.91 207 SER A O 1
ATOM 1713 N N . CYS A 1 208 ? -0.270 1.987 18.738 1.00 67.50 208 CYS A N 1
ATOM 1714 C CA . CYS A 1 208 ? -0.650 2.705 17.527 1.00 67.50 208 CYS A CA 1
ATOM 1715 C C . CYS A 1 208 ? -0.518 1.780 16.312 1.00 67.50 208 CYS A C 1
ATOM 1717 O O . CYS A 1 208 ? 0.399 1.944 15.503 1.00 67.50 208 CYS A O 1
ATOM 1719 N N . SER A 1 209 ? -1.425 0.808 16.215 1.00 66.62 209 SER A N 1
ATOM 1720 C CA . SER A 1 209 ? -1.526 -0.151 15.106 1.00 66.62 209 SER A CA 1
ATOM 1721 C C . SER A 1 209 ? -2.695 0.131 14.161 1.00 66.62 209 SER A C 1
ATOM 1723 O O . SER A 1 209 ? -2.678 -0.329 13.027 1.00 66.62 209 SER A O 1
ATOM 1725 N N . GLY A 1 210 ? -3.704 0.898 14.586 1.00 70.31 210 GLY A N 1
ATOM 1726 C CA . GLY A 1 210 ? -4.900 1.123 13.778 1.00 70.31 210 GLY A CA 1
ATOM 1727 C C . GLY A 1 210 ? -4.608 2.007 12.569 1.00 70.31 210 GLY A C 1
ATOM 1728 O O . GLY A 1 210 ? -4.547 3.226 12.709 1.00 70.31 210 GLY A O 1
ATOM 1729 N N . VAL A 1 211 ? -4.463 1.424 11.382 1.00 72.56 211 VAL A N 1
ATOM 1730 C CA . VAL A 1 211 ? -4.172 2.182 10.158 1.00 72.56 211 VAL A CA 1
ATOM 1731 C C . VAL A 1 211 ? -5.351 3.088 9.782 1.00 72.56 211 VAL A C 1
ATOM 1733 O O . VAL A 1 211 ? -6.526 2.708 9.839 1.00 72.56 211 VAL A O 1
ATOM 1736 N N . LEU A 1 212 ? -5.026 4.335 9.451 1.00 74.88 212 LEU A N 1
ATOM 1737 C CA . LEU A 1 212 ? -5.946 5.358 8.965 1.00 74.88 212 LEU A CA 1
ATOM 1738 C C . LEU A 1 212 ? -5.845 5.503 7.450 1.00 74.88 212 LEU A C 1
ATOM 1740 O O . LEU A 1 212 ? -6.855 5.502 6.749 1.00 74.88 212 LEU A O 1
ATOM 1744 N N . ALA A 1 213 ? -4.618 5.684 6.978 1.00 70.06 213 ALA A N 1
ATOM 1745 C CA . ALA A 1 213 ? -4.262 5.813 5.580 1.00 70.06 213 ALA A CA 1
ATOM 1746 C C . ALA A 1 213 ? -2.753 5.595 5.430 1.00 70.06 213 ALA A C 1
ATOM 1748 O O . ALA A 1 213 ? -2.005 5.850 6.371 1.00 70.06 213 ALA A O 1
ATOM 1749 N N . ALA A 1 214 ? -2.310 5.153 4.262 1.00 67.56 214 ALA A N 1
ATOM 1750 C CA . ALA A 1 214 ? -0.908 5.170 3.873 1.00 67.56 214 ALA A CA 1
ATOM 1751 C C . ALA A 1 214 ? -0.775 6.059 2.631 1.00 67.56 214 ALA A C 1
ATOM 1753 O O . ALA A 1 214 ? -1.676 6.061 1.794 1.00 67.56 214 ALA A O 1
ATOM 1754 N N . TRP A 1 215 ? 0.292 6.855 2.532 1.00 68.50 215 TRP A N 1
ATOM 1755 C CA . TRP A 1 215 ? 0.500 7.761 1.398 1.00 68.50 215 TRP A CA 1
ATOM 1756 C C . TRP A 1 215 ? 1.889 7.570 0.789 1.00 68.50 215 TRP A C 1
ATOM 1758 O O . TRP A 1 215 ? 2.915 7.637 1.471 1.00 68.50 215 TRP A O 1
ATOM 1768 N N . ALA A 1 216 ? 1.952 7.389 -0.527 1.00 58.59 216 ALA A N 1
ATOM 1769 C CA . ALA A 1 216 ? 3.218 7.348 -1.255 1.00 58.59 216 ALA A CA 1
ATOM 1770 C C . ALA A 1 216 ? 3.429 8.578 -2.141 1.00 58.59 216 ALA A C 1
ATOM 1772 O O . ALA A 1 216 ? 2.492 9.191 -2.650 1.00 58.59 216 ALA A O 1
ATOM 1773 N N . LYS A 1 217 ? 4.696 8.904 -2.421 1.00 54.62 217 LYS A N 1
ATOM 1774 C CA . LYS A 1 217 ? 5.039 9.960 -3.380 1.00 54.62 217 LYS A CA 1
ATOM 1775 C C . LYS A 1 217 ? 4.440 9.679 -4.753 1.00 54.62 217 LYS A C 1
ATOM 1777 O O . LYS A 1 217 ? 4.649 8.617 -5.320 1.00 54.62 217 LYS A O 1
ATOM 1782 N N . GLY A 1 218 ? 3.745 10.668 -5.309 1.00 52.53 218 GLY A N 1
ATOM 1783 C CA . GLY A 1 218 ? 3.024 10.546 -6.581 1.00 52.53 218 GLY A CA 1
ATOM 1784 C C . GLY A 1 218 ? 1.552 10.168 -6.419 1.00 52.53 218 GLY A C 1
ATOM 1785 O O . GLY A 1 218 ? 0.825 10.145 -7.408 1.00 52.53 218 GLY A O 1
ATOM 1786 N N . GLU A 1 219 ? 1.100 9.907 -5.194 1.00 63.16 219 GLU A N 1
ATOM 1787 C CA . GLU A 1 219 ? -0.307 9.722 -4.873 1.00 63.16 219 GLU A CA 1
ATOM 1788 C C . GLU A 1 219 ? -1.002 11.069 -4.624 1.00 63.16 219 GLU A C 1
ATOM 1790 O O . GLU A 1 219 ? -0.455 11.981 -3.994 1.00 63.16 219 GLU A O 1
ATOM 1795 N N . GLY A 1 220 ? -2.225 11.197 -5.143 1.00 63.47 220 GLY A N 1
ATOM 1796 C CA . GLY A 1 220 ? -3.106 12.314 -4.823 1.00 63.47 220 GLY A CA 1
ATOM 1797 C C . GLY A 1 220 ? -3.655 12.208 -3.400 1.00 63.47 220 GLY A C 1
ATOM 1798 O O . GLY A 1 220 ? -3.182 11.439 -2.568 1.00 63.47 220 GLY A O 1
ATOM 1799 N N . ALA A 1 221 ? -4.683 12.987 -3.104 1.00 67.44 221 ALA A N 1
ATOM 1800 C CA . ALA A 1 221 ? -5.421 12.792 -1.869 1.00 67.44 221 ALA A CA 1
ATOM 1801 C C . ALA A 1 221 ? -6.338 11.569 -1.949 1.00 67.44 221 ALA A C 1
ATOM 1803 O O . ALA A 1 221 ? -6.992 11.337 -2.965 1.00 67.44 221 ALA A O 1
ATOM 1804 N N . ILE A 1 222 ? -6.423 10.837 -0.843 1.00 76.44 222 ILE A N 1
ATOM 1805 C CA . ILE A 1 222 ? -7.338 9.716 -0.662 1.00 76.44 222 ILE A CA 1
ATOM 1806 C C . ILE A 1 222 ? -8.669 10.277 -0.176 1.00 76.44 222 ILE A C 1
ATOM 1808 O O . ILE A 1 222 ? -8.735 10.937 0.865 1.00 76.44 222 ILE A O 1
ATOM 1812 N N . TYR A 1 223 ? -9.745 9.993 -0.904 1.00 78.88 223 TYR A N 1
ATOM 1813 C CA . TYR A 1 223 ? -11.088 10.449 -0.558 1.00 78.88 223 TYR A CA 1
ATOM 1814 C C . TYR A 1 223 ? -11.979 9.286 -0.147 1.00 78.88 223 TYR A C 1
ATOM 1816 O O . TYR A 1 223 ? -12.019 8.253 -0.797 1.00 78.88 223 TYR A O 1
ATOM 1824 N N . TYR A 1 224 ? -12.754 9.448 0.916 1.00 82.06 224 TYR A N 1
ATOM 1825 C CA . TYR A 1 224 ? -13.725 8.435 1.315 1.00 82.06 224 TYR A CA 1
ATOM 1826 C C . TYR A 1 224 ? -15.036 8.620 0.530 1.00 82.06 224 TYR A C 1
ATOM 1828 O O . TYR A 1 224 ? -15.438 9.764 0.272 1.00 82.06 224 TYR A O 1
ATOM 1836 N N . PRO A 1 225 ? -15.742 7.529 0.177 1.00 83.38 225 PRO A N 1
ATOM 1837 C CA . PRO A 1 225 ? -17.008 7.591 -0.556 1.00 83.38 225 PRO A CA 1
ATOM 1838 C C . PRO A 1 225 ? -18.110 8.254 0.280 1.00 83.38 225 PRO A C 1
ATOM 1840 O O . PRO A 1 225 ? -18.093 8.150 1.502 1.00 83.38 225 PRO A O 1
ATOM 1843 N N . SER A 1 226 ? -19.078 8.925 -0.349 1.00 82.69 226 SER A N 1
ATOM 1844 C CA . SER A 1 226 ? -20.164 9.674 0.324 1.00 82.69 226 SER A CA 1
ATOM 1845 C C . SER A 1 226 ? -20.939 8.885 1.389 1.00 82.69 226 SER A C 1
ATOM 1847 O O . SER A 1 226 ? -21.486 9.453 2.331 1.00 82.69 226 SER A O 1
ATOM 1849 N N . GLU A 1 227 ? -20.963 7.569 1.251 1.00 83.94 227 GLU A N 1
ATOM 1850 C CA . GLU A 1 227 ? -21.667 6.606 2.075 1.00 83.94 227 GLU A CA 1
ATOM 1851 C C . GLU A 1 227 ? -20.956 6.360 3.408 1.00 83.94 227 GLU A C 1
ATOM 1853 O O . GLU A 1 227 ? -21.615 6.035 4.400 1.00 83.94 227 GLU A O 1
ATOM 1858 N N . ALA A 1 228 ? -19.629 6.541 3.449 1.00 86.50 228 ALA A N 1
ATOM 1859 C CA . ALA A 1 228 ? -18.807 6.169 4.589 1.00 86.50 228 ALA A CA 1
ATOM 1860 C C . ALA A 1 228 ? -17.743 7.213 4.955 1.00 86.50 228 ALA A C 1
ATOM 1862 O O . ALA A 1 228 ? -17.196 7.920 4.110 1.00 86.50 228 ALA A O 1
ATOM 1863 N N . GLY A 1 229 ? -17.429 7.307 6.243 1.00 85.88 229 GLY A N 1
ATOM 1864 C CA . GLY A 1 229 ? -16.319 8.121 6.737 1.00 85.88 229 GLY A CA 1
ATOM 1865 C C . GLY A 1 229 ? -15.668 7.472 7.947 1.00 85.88 229 GLY A C 1
ATOM 1866 O O . GLY A 1 229 ? -16.327 6.761 8.705 1.00 85.88 229 GLY A O 1
ATOM 1867 N N . ARG A 1 230 ? -14.362 7.670 8.124 1.00 86.00 230 ARG A N 1
ATOM 1868 C CA . ARG A 1 230 ? -13.630 7.047 9.236 1.00 86.00 230 ARG A CA 1
ATOM 1869 C C . ARG A 1 230 ? -13.889 7.847 10.520 1.00 86.00 230 ARG A C 1
ATOM 1871 O O . ARG A 1 230 ? -13.574 9.038 10.543 1.00 86.00 230 ARG A O 1
ATOM 1878 N N . PRO A 1 231 ? -14.467 7.256 11.579 1.00 85.12 231 PRO A N 1
ATOM 1879 C CA . PRO A 1 231 ? -14.770 7.997 12.797 1.00 85.12 231 PRO A CA 1
ATOM 1880 C C . PRO A 1 231 ? -13.497 8.424 13.542 1.00 85.12 231 PRO A C 1
ATOM 1882 O O . PRO A 1 231 ? -12.582 7.626 13.743 1.00 85.12 231 PRO A O 1
ATOM 1885 N N . ILE A 1 232 ? -13.463 9.678 13.993 1.00 82.62 232 ILE A N 1
ATOM 1886 C CA . ILE A 1 232 ? -12.378 10.262 14.790 1.00 82.62 232 ILE A CA 1
ATOM 1887 C C . ILE A 1 232 ? -12.946 11.162 15.897 1.00 82.62 232 ILE A C 1
ATOM 1889 O O . ILE A 1 232 ? -13.976 11.813 15.710 1.00 82.62 232 ILE A O 1
ATOM 1893 N N . GLY A 1 233 ? -12.281 11.207 17.056 1.00 77.38 233 GLY A N 1
ATOM 1894 C CA . GLY A 1 233 ? -12.703 12.045 18.184 1.00 77.38 233 GLY A CA 1
ATOM 1895 C C . GLY A 1 233 ? -13.960 11.560 18.925 1.00 77.38 233 GLY A C 1
ATOM 1896 O O . GLY A 1 233 ? -14.575 10.545 18.594 1.00 77.38 233 GLY A O 1
ATOM 1897 N N . GLY A 1 234 ? -14.325 12.279 19.990 1.00 75.88 234 GLY A N 1
ATOM 1898 C CA . GLY A 1 234 ? -15.435 11.949 20.887 1.00 75.88 234 GLY A CA 1
ATOM 1899 C C . GLY A 1 234 ? -14.986 11.303 22.204 1.00 75.88 234 GLY A C 1
ATOM 1900 O O . GLY A 1 234 ? -13.820 10.960 22.391 1.00 75.88 234 GLY A O 1
ATOM 1901 N N . ARG A 1 235 ? -15.925 11.120 23.148 1.00 64.75 235 ARG A N 1
ATOM 1902 C CA . ARG A 1 235 ? -15.629 10.634 24.519 1.00 64.75 235 ARG A CA 1
ATOM 1903 C C . ARG A 1 235 ? -14.899 9.284 24.560 1.00 64.75 235 ARG A C 1
ATOM 1905 O O . ARG A 1 235 ? -14.088 9.091 25.453 1.00 64.75 235 ARG A O 1
ATOM 1912 N N . LYS A 1 236 ? -15.179 8.396 23.599 1.00 63.91 236 LYS A N 1
ATOM 1913 C CA . LYS A 1 236 ? -14.533 7.081 23.413 1.00 63.91 236 LYS A CA 1
ATOM 1914 C C . LYS A 1 236 ? -13.679 7.005 22.137 1.00 63.91 236 LYS A C 1
ATOM 1916 O O . LYS A 1 236 ? -13.278 5.922 21.733 1.00 63.91 236 LYS A O 1
ATOM 1921 N N . GLY A 1 237 ? -13.495 8.127 21.443 1.00 64.50 237 GLY A N 1
ATOM 1922 C CA . GLY A 1 237 ? -12.802 8.154 20.159 1.00 64.50 237 GLY A CA 1
ATOM 1923 C C . GLY A 1 237 ? -11.293 8.204 20.324 1.00 64.50 237 GLY A C 1
ATOM 1924 O O . GLY A 1 237 ? -10.785 8.700 21.330 1.00 64.50 237 GLY A O 1
ATOM 1925 N N . LYS A 1 238 ? -10.582 7.726 19.305 1.00 71.44 238 LYS A N 1
ATOM 1926 C CA . LYS A 1 238 ? -9.123 7.765 19.244 1.00 71.44 238 LYS A CA 1
ATOM 1927 C C . LYS A 1 238 ? -8.646 9.236 19.167 1.00 71.44 238 LYS A C 1
ATOM 1929 O O . LYS A 1 238 ? -9.201 10.024 18.396 1.00 71.44 238 LYS A O 1
ATOM 1934 N N . LYS A 1 239 ? -7.675 9.629 20.010 1.00 74.69 239 LYS A N 1
ATOM 1935 C CA . LYS A 1 239 ? -7.269 11.045 20.250 1.00 74.69 239 LYS A CA 1
ATOM 1936 C C . LYS A 1 239 ? -5.872 11.406 19.727 1.00 74.69 239 LYS A C 1
ATOM 1938 O O . LYS A 1 239 ? -5.532 12.591 19.679 1.00 74.69 239 LYS A O 1
ATOM 1943 N N . TYR A 1 240 ? -5.082 10.405 19.354 1.00 78.19 240 TYR A N 1
ATOM 1944 C CA . TYR A 1 240 ? -3.699 10.556 18.915 1.00 78.19 240 TYR A CA 1
ATOM 1945 C C . TYR A 1 240 ? -3.502 9.909 17.554 1.00 78.19 240 TYR A C 1
ATOM 1947 O O . TYR A 1 240 ? -4.066 8.849 17.274 1.00 78.19 240 TYR A O 1
ATOM 1955 N N . VAL A 1 241 ? -2.682 10.557 16.736 1.00 78.38 241 VAL A N 1
ATOM 1956 C CA . VAL A 1 241 ? -2.287 10.078 15.415 1.00 78.38 241 VAL A CA 1
ATOM 1957 C C . VAL A 1 241 ? -0.769 9.949 15.401 1.00 78.38 241 VAL A C 1
ATOM 1959 O O . VAL A 1 241 ? -0.066 10.834 15.894 1.00 78.38 241 VAL A O 1
ATOM 1962 N N . LYS A 1 242 ? -0.285 8.832 14.862 1.00 79.00 242 LYS A N 1
ATOM 1963 C CA . LYS A 1 242 ? 1.126 8.563 14.593 1.00 79.00 242 LYS A CA 1
ATOM 1964 C C . LYS A 1 242 ? 1.328 8.623 13.082 1.00 79.00 242 LYS A C 1
ATOM 1966 O O . LYS A 1 242 ? 0.631 7.920 12.360 1.00 79.00 242 LYS A O 1
ATOM 1971 N N . VAL A 1 243 ? 2.249 9.452 12.619 1.00 76.31 243 VAL A N 1
ATOM 1972 C CA . VAL A 1 243 ? 2.636 9.564 11.211 1.00 76.31 243 VAL A CA 1
ATOM 1973 C C . VAL A 1 243 ? 4.056 9.047 11.077 1.00 76.31 243 VAL A C 1
ATOM 1975 O O . VAL A 1 243 ? 4.935 9.475 11.822 1.00 76.31 243 VAL A O 1
ATOM 1978 N N . GLU A 1 244 ? 4.261 8.125 10.150 1.00 73.44 244 GLU A N 1
ATOM 1979 C CA . GLU A 1 244 ? 5.570 7.597 9.788 1.00 73.44 244 GLU A CA 1
ATOM 1980 C C . GLU A 1 244 ? 5.997 8.182 8.441 1.00 73.44 244 GLU A C 1
ATOM 1982 O O . GLU A 1 244 ? 5.306 8.031 7.432 1.00 73.44 244 GLU A O 1
ATOM 1987 N N . ILE A 1 245 ? 7.112 8.910 8.441 1.00 73.12 245 ILE A N 1
ATOM 1988 C CA . ILE A 1 245 ? 7.669 9.598 7.277 1.00 73.12 245 ILE A CA 1
ATOM 1989 C C . ILE A 1 245 ? 8.969 8.904 6.886 1.00 73.12 245 ILE A C 1
ATOM 1991 O O . ILE A 1 245 ? 9.898 8.803 7.684 1.00 73.12 245 ILE A O 1
ATOM 1995 N N . HIS A 1 246 ? 9.041 8.451 5.639 1.00 69.50 246 HIS A N 1
ATOM 1996 C CA . HIS A 1 246 ? 10.227 7.845 5.060 1.00 69.50 246 HIS A CA 1
ATOM 1997 C C . HIS A 1 246 ? 10.973 8.861 4.189 1.00 69.50 246 HIS A C 1
ATOM 1999 O O . HIS A 1 246 ? 10.532 9.248 3.095 1.00 69.50 246 HIS A O 1
ATOM 2005 N N . TYR A 1 247 ? 12.143 9.265 4.669 1.00 69.19 247 TYR A N 1
ATOM 2006 C CA . TYR A 1 247 ? 13.078 10.119 3.953 1.00 69.19 247 TYR A CA 1
ATOM 2007 C C . TYR A 1 247 ? 14.079 9.259 3.177 1.00 69.19 247 TYR A C 1
ATOM 2009 O O . TYR A 1 247 ? 14.783 8.447 3.772 1.00 69.19 247 TYR A O 1
ATOM 2017 N N . ASN A 1 248 ? 14.175 9.465 1.861 1.00 64.31 248 ASN A N 1
ATOM 2018 C CA . ASN A 1 248 ? 15.231 8.889 1.027 1.00 64.31 248 ASN A CA 1
ATOM 2019 C C . ASN A 1 248 ? 16.158 10.023 0.584 1.00 64.31 248 ASN A C 1
ATOM 2021 O O . ASN A 1 248 ? 15.783 10.860 -0.239 1.00 64.31 248 ASN A O 1
ATOM 2025 N N . ASN A 1 249 ? 17.370 10.055 1.126 1.00 67.38 249 ASN A N 1
ATOM 2026 C CA . ASN A 1 249 ? 18.397 11.042 0.813 1.00 67.38 249 ASN A CA 1
ATOM 2027 C C . ASN A 1 249 ? 19.584 10.356 0.109 1.00 67.38 249 ASN A C 1
ATOM 2029 O O . ASN A 1 249 ? 20.661 10.190 0.691 1.00 67.38 249 ASN A O 1
ATOM 2033 N N . PRO A 1 250 ? 19.439 9.967 -1.173 1.00 61.38 250 PRO A N 1
ATOM 2034 C CA . PRO A 1 250 ? 20.472 9.216 -1.889 1.00 61.38 250 PRO A CA 1
ATOM 2035 C C . PRO A 1 250 ? 21.767 10.019 -2.074 1.00 61.38 250 PRO A C 1
ATOM 2037 O O . PRO A 1 250 ? 22.842 9.441 -2.220 1.00 61.38 250 PRO A O 1
ATOM 2040 N N . ARG A 1 251 ? 21.678 11.355 -2.052 1.00 64.06 251 ARG A N 1
ATOM 2041 C CA . ARG A 1 251 ? 22.815 12.274 -2.201 1.00 64.06 251 ARG A CA 1
ATOM 2042 C C . ARG A 1 251 ? 23.435 12.715 -0.879 1.00 64.06 251 ARG A C 1
ATOM 2044 O O . ARG A 1 251 ? 24.419 13.449 -0.924 1.00 64.06 251 ARG A O 1
ATOM 2051 N N . LYS A 1 252 ? 22.921 12.242 0.265 1.00 66.50 252 LYS A N 1
ATOM 2052 C CA . LYS A 1 252 ? 23.540 12.475 1.576 1.00 66.50 252 LYS A CA 1
ATOM 2053 C C . LYS A 1 252 ? 23.726 13.967 1.897 1.00 66.50 252 LYS A C 1
ATOM 2055 O O . LYS A 1 252 ? 24.746 14.394 2.438 1.00 66.50 252 LYS A O 1
ATOM 2060 N N . TYR A 1 253 ? 22.742 14.782 1.516 1.00 66.50 253 TYR A N 1
ATOM 2061 C CA . TYR A 1 253 ? 22.744 16.206 1.839 1.00 66.50 253 TYR A CA 1
ATOM 2062 C C . TYR A 1 253 ? 22.593 16.403 3.351 1.00 66.50 253 TYR A C 1
ATOM 2064 O O . TYR A 1 253 ? 21.751 15.762 3.976 1.00 66.50 253 TYR A O 1
ATOM 2072 N N . SER A 1 254 ? 23.404 17.285 3.934 1.00 64.81 254 SER A N 1
ATOM 2073 C CA . SER A 1 254 ? 23.332 17.671 5.344 1.00 64.81 254 SER A CA 1
ATOM 2074 C C . SER A 1 254 ? 22.627 19.021 5.508 1.00 64.81 254 SER A C 1
ATOM 2076 O O . SER A 1 254 ? 22.696 19.878 4.629 1.00 64.81 254 SER A O 1
ATOM 2078 N N . GLY A 1 255 ? 21.951 19.220 6.644 1.00 62.47 255 GLY A N 1
ATOM 2079 C CA . GLY A 1 255 ? 21.302 20.495 6.979 1.00 62.47 255 GLY A CA 1
ATOM 2080 C C . GLY A 1 255 ? 19.908 20.704 6.379 1.00 62.47 255 GLY A C 1
ATOM 2081 O O . GLY A 1 255 ? 19.415 21.828 6.400 1.00 62.47 255 GLY A O 1
ATOM 2082 N N . ILE A 1 256 ? 19.265 19.649 5.868 1.00 63.66 256 ILE A N 1
ATOM 2083 C CA . ILE A 1 256 ? 17.859 19.705 5.450 1.00 63.66 256 ILE A CA 1
ATOM 2084 C C . ILE A 1 256 ? 16.986 19.734 6.705 1.00 63.66 256 ILE A C 1
ATOM 2086 O O . ILE A 1 256 ? 17.058 18.825 7.533 1.00 63.66 256 ILE A O 1
ATOM 2090 N N . ILE A 1 257 ? 16.189 20.792 6.830 1.00 67.38 257 ILE A N 1
ATOM 2091 C CA . ILE A 1 257 ? 15.116 20.906 7.816 1.00 67.38 257 ILE A CA 1
ATOM 2092 C C . ILE A 1 257 ? 13.820 20.638 7.067 1.00 67.38 257 ILE A C 1
ATOM 2094 O O . ILE A 1 257 ? 13.591 21.261 6.027 1.00 67.38 257 ILE A O 1
ATOM 2098 N N . ASP A 1 258 ? 13.023 19.703 7.569 1.00 65.12 258 ASP A N 1
ATOM 2099 C CA . ASP A 1 258 ? 11.753 19.323 6.967 1.00 65.12 258 ASP A CA 1
ATOM 2100 C C . ASP A 1 258 ? 10.587 19.448 7.958 1.00 65.12 258 ASP A C 1
ATOM 2102 O O . ASP A 1 258 ? 10.603 18.850 9.035 1.00 65.12 258 ASP A O 1
ATOM 2106 N N . ASP A 1 259 ? 9.572 20.216 7.558 1.00 67.88 259 ASP A N 1
ATOM 2107 C CA . ASP A 1 259 ? 8.282 20.372 8.248 1.00 67.88 259 ASP A CA 1
ATOM 2108 C C . ASP A 1 259 ? 7.142 19.677 7.474 1.00 67.88 259 ASP A C 1
ATOM 2110 O O . ASP A 1 259 ? 5.999 20.152 7.433 1.00 67.88 259 ASP A O 1
ATOM 2114 N N . SER A 1 260 ? 7.441 18.569 6.787 1.00 66.12 260 SER A N 1
ATOM 2115 C CA . SER A 1 260 ? 6.424 17.856 6.017 1.00 66.12 260 SER A CA 1
ATOM 2116 C C . SER A 1 260 ? 5.423 17.144 6.933 1.00 66.12 260 SER A C 1
ATOM 2118 O O . SER A 1 260 ? 5.699 16.787 8.081 1.00 66.12 260 SER A O 1
ATOM 2120 N N . GLY A 1 261 ? 4.212 16.938 6.421 1.00 67.50 261 GLY A N 1
ATOM 2121 C CA . GLY A 1 261 ? 3.158 16.271 7.169 1.00 67.50 261 GLY A CA 1
ATOM 2122 C C . GLY A 1 261 ? 1.886 16.076 6.365 1.00 67.50 261 GLY A C 1
ATOM 2123 O O . GLY A 1 261 ? 1.878 16.196 5.145 1.00 67.50 261 GLY A O 1
ATOM 2124 N N . ILE A 1 262 ? 0.796 15.779 7.061 1.00 71.88 262 ILE A N 1
ATOM 2125 C CA . ILE A 1 262 ? -0.478 15.384 6.457 1.00 71.88 262 ILE A CA 1
ATOM 2126 C C . ILE A 1 262 ? -1.593 16.349 6.847 1.00 71.88 262 ILE A C 1
ATOM 2128 O O . ILE A 1 262 ? -1.618 16.898 7.952 1.00 71.88 262 ILE A O 1
ATOM 2132 N N . GLU A 1 263 ? -2.554 16.515 5.948 1.00 76.06 263 GLU A N 1
ATOM 2133 C CA . GLU A 1 263 ? -3.806 17.209 6.201 1.00 76.06 263 GLU A CA 1
ATOM 2134 C C . GLU A 1 263 ? -4.973 16.222 6.184 1.00 76.06 263 GLU A C 1
ATOM 2136 O O . GLU A 1 263 ? -5.169 15.421 5.266 1.00 76.06 263 GLU A O 1
ATOM 2141 N N . ILE A 1 264 ? -5.777 16.287 7.236 1.00 78.69 264 ILE A N 1
ATOM 2142 C CA . ILE A 1 264 ? -6.941 15.432 7.402 1.00 78.69 264 ILE A CA 1
ATOM 2143 C C . ILE A 1 264 ? -8.181 16.311 7.285 1.00 78.69 264 ILE A C 1
ATOM 2145 O O . ILE A 1 264 ? -8.361 17.271 8.041 1.00 78.69 264 ILE A O 1
ATOM 2149 N N . VAL A 1 265 ? -9.046 15.956 6.337 1.00 80.94 265 VAL A N 1
ATOM 2150 C CA . VAL A 1 265 ? -10.322 16.628 6.093 1.00 80.94 265 VAL A CA 1
ATOM 2151 C C . VAL A 1 265 ? -11.415 15.895 6.859 1.00 80.94 265 VAL A C 1
ATOM 2153 O O . VAL A 1 265 ? -11.655 14.701 6.653 1.00 80.94 265 VAL A O 1
ATOM 2156 N N . VAL A 1 266 ? -12.095 16.625 7.737 1.00 81.50 266 VAL A N 1
ATOM 2157 C CA . VAL A 1 266 ? -13.164 16.116 8.597 1.00 81.50 266 VAL A CA 1
ATOM 2158 C C . VAL A 1 266 ? -14.484 16.821 8.334 1.00 81.50 266 VAL A C 1
ATOM 2160 O O . VAL A 1 266 ? -14.525 18.000 7.994 1.00 81.50 266 VAL A O 1
ATOM 2163 N N . THR A 1 267 ? -15.575 16.101 8.555 1.00 82.81 267 THR A N 1
ATOM 2164 C CA . THR A 1 267 ? -16.942 16.622 8.502 1.00 82.81 267 THR A CA 1
ATOM 2165 C C . THR A 1 267 ? -17.625 16.445 9.858 1.00 82.81 267 THR A C 1
ATOM 2167 O O . THR A 1 267 ? -17.368 15.483 10.596 1.00 82.81 267 THR A O 1
ATOM 2170 N N . THR A 1 268 ? -18.471 17.406 10.217 1.00 82.31 268 THR A N 1
ATOM 2171 C CA . THR A 1 268 ? -19.409 17.334 11.351 1.00 82.31 268 THR A CA 1
ATOM 2172 C C . THR A 1 268 ? -20.639 16.497 11.016 1.00 82.31 268 THR A C 1
ATOM 2174 O O . THR A 1 268 ? -21.246 15.920 11.919 1.00 82.31 268 THR A O 1
ATOM 2177 N N . ASN A 1 269 ? -20.974 16.381 9.729 1.00 83.06 269 ASN A N 1
ATOM 2178 C CA . ASN A 1 269 ? -22.109 15.608 9.245 1.00 83.06 269 ASN A CA 1
ATOM 2179 C C . ASN A 1 269 ? -21.723 14.133 9.122 1.00 83.06 269 ASN A C 1
ATOM 2181 O O . ASN A 1 269 ? -21.090 13.710 8.155 1.00 83.06 269 ASN A O 1
ATOM 2185 N N . LEU A 1 270 ? -22.083 13.342 10.134 1.00 83.56 270 LEU A N 1
ATOM 2186 C CA . LEU A 1 270 ? -21.784 11.913 10.159 1.00 83.56 270 LEU A CA 1
ATOM 2187 C C . LEU A 1 270 ? -22.439 11.218 8.957 1.00 83.56 270 LEU A C 1
ATOM 2189 O O . LEU A 1 270 ? -23.654 11.270 8.771 1.00 83.56 270 LEU A O 1
ATOM 2193 N N . ARG A 1 271 ? -21.609 10.561 8.145 1.00 84.75 271 ARG A N 1
ATOM 2194 C CA . ARG A 1 271 ? -22.054 9.719 7.026 1.00 84.75 271 ARG A CA 1
ATOM 2195 C C . ARG A 1 271 ? -22.800 8.484 7.536 1.00 84.75 271 ARG A C 1
ATOM 2197 O O . ARG A 1 271 ? -22.669 8.112 8.700 1.00 84.75 271 ARG A O 1
A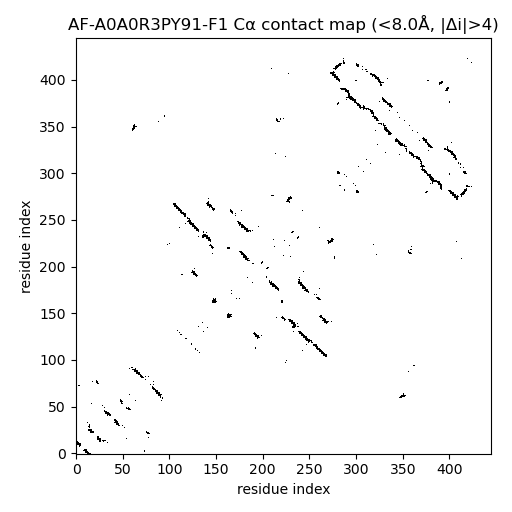TOM 2204 N N . LYS A 1 272 ? -23.562 7.843 6.643 1.00 88.81 272 LYS A N 1
ATOM 2205 C CA . LYS A 1 272 ? -24.431 6.700 6.967 1.00 88.81 272 LYS A CA 1
ATOM 2206 C C . LYS A 1 272 ? -23.666 5.535 7.604 1.00 88.81 272 LYS A C 1
ATOM 2208 O O . LYS A 1 272 ? -24.190 4.902 8.516 1.00 88.81 272 LYS A O 1
ATOM 2213 N N . HIS A 1 273 ? -22.448 5.265 7.134 1.00 89.94 273 HIS A N 1
ATOM 2214 C CA . HIS A 1 273 ? -21.620 4.168 7.623 1.00 89.94 273 HIS A CA 1
ATOM 2215 C C . HIS A 1 273 ? -20.279 4.660 8.190 1.00 89.94 273 HIS A C 1
ATOM 2217 O O . HIS A 1 273 ? -19.648 5.580 7.661 1.00 89.94 273 HIS A O 1
ATOM 2223 N N . ASP A 1 274 ? -19.818 4.013 9.260 1.00 89.31 274 ASP A N 1
ATOM 2224 C CA . ASP A 1 274 ? -18.448 4.170 9.750 1.00 89.31 274 ASP A CA 1
ATOM 2225 C C . ASP A 1 274 ? -17.516 3.341 8.847 1.00 89.31 274 ASP A C 1
ATOM 2227 O O . ASP A 1 274 ? -17.809 2.180 8.560 1.00 89.31 274 ASP A O 1
ATOM 2231 N N . ALA A 1 275 ? -16.402 3.917 8.389 1.00 89.19 275 ALA A N 1
ATOM 2232 C CA . ALA A 1 275 ? -15.406 3.209 7.582 1.00 89.19 275 ALA A CA 1
ATOM 2233 C C . ALA A 1 275 ? -14.344 2.510 8.454 1.00 89.19 275 ALA A C 1
ATOM 2235 O O . ALA A 1 275 ? -13.906 3.027 9.489 1.00 89.19 275 ALA A O 1
ATOM 2236 N N . GLY A 1 276 ? -13.915 1.333 8.008 1.00 88.19 276 GLY A N 1
ATOM 2237 C CA . GLY A 1 276 ? -12.850 0.508 8.563 1.00 88.19 276 GLY A CA 1
ATOM 2238 C C . GLY A 1 276 ? -11.658 0.388 7.616 1.00 88.19 276 GLY A C 1
ATOM 2239 O O . GLY A 1 276 ? -11.810 0.519 6.403 1.00 88.19 276 GLY A O 1
ATOM 2240 N N . VAL A 1 277 ? -10.483 0.106 8.180 1.00 87.19 277 VAL A N 1
ATOM 2241 C CA . VAL A 1 277 ? -9.326 -0.402 7.430 1.00 87.19 277 VAL A CA 1
ATOM 2242 C C . VAL A 1 277 ? -8.982 -1.763 8.021 1.00 87.19 277 VAL A C 1
ATOM 2244 O O . VAL A 1 277 ? -8.909 -1.887 9.244 1.00 87.19 277 VAL A O 1
ATOM 2247 N N . MET A 1 278 ? -8.849 -2.777 7.170 1.00 88.50 278 MET A N 1
ATOM 2248 C CA . MET A 1 278 ? -8.461 -4.132 7.552 1.00 88.50 278 MET A CA 1
ATOM 2249 C C . MET A 1 278 ? -7.152 -4.497 6.871 1.00 88.50 278 MET A C 1
ATOM 2251 O O . MET A 1 278 ? -7.003 -4.319 5.664 1.00 88.50 278 MET A O 1
ATOM 2255 N N . GLU A 1 279 ? -6.226 -5.057 7.636 1.00 88.00 279 GLU A N 1
ATOM 2256 C CA . GLU A 1 279 ? -4.980 -5.599 7.108 1.00 88.00 279 GLU A CA 1
ATOM 2257 C C . GLU A 1 279 ? -5.151 -7.073 6.752 1.00 88.00 279 GLU A C 1
ATOM 2259 O O . GLU A 1 279 ? -5.383 -7.898 7.639 1.00 88.00 279 GLU A O 1
ATOM 2264 N N . VAL A 1 280 ? -4.993 -7.412 5.470 1.00 90.50 280 VAL A N 1
ATOM 2265 C CA . VAL A 1 280 ? -5.071 -8.795 4.983 1.00 90.50 280 VAL A CA 1
ATOM 2266 C C . VAL A 1 280 ? -3.754 -9.224 4.359 1.00 90.50 280 VAL A C 1
ATOM 2268 O O . VAL A 1 280 ? -3.284 -8.609 3.403 1.00 90.50 280 VAL A O 1
ATOM 2271 N N . GLY A 1 281 ? -3.172 -10.311 4.861 1.00 89.75 281 GLY A N 1
ATOM 2272 C CA . GLY A 1 281 ? -1.913 -10.826 4.332 1.00 89.75 281 GLY A CA 1
ATOM 2273 C C . GLY A 1 281 ? -1.188 -11.762 5.287 1.00 89.75 281 GLY A C 1
ATOM 2274 O O . GLY A 1 281 ? -1.808 -12.599 5.945 1.00 89.75 281 GLY A O 1
ATOM 2275 N N . LEU A 1 282 ? 0.133 -11.633 5.335 1.00 87.69 282 LEU A N 1
ATOM 2276 C CA . LEU A 1 282 ? 1.002 -12.474 6.153 1.00 87.69 282 LEU A CA 1
ATOM 2277 C C . LEU A 1 282 ? 1.349 -11.797 7.477 1.00 87.69 282 LEU A C 1
ATOM 2279 O O . LEU A 1 282 ? 1.529 -10.581 7.539 1.00 87.69 282 LEU A O 1
ATOM 2283 N N . ILE A 1 283 ? 1.451 -12.593 8.541 1.00 84.06 283 ILE A N 1
ATOM 2284 C CA . ILE A 1 283 ? 1.969 -12.121 9.831 1.00 84.06 283 ILE A CA 1
ATOM 2285 C C . ILE A 1 283 ? 3.459 -11.788 9.683 1.00 84.06 283 ILE A C 1
ATOM 2287 O O . ILE A 1 283 ? 4.193 -12.446 8.947 1.00 84.06 283 ILE A O 1
ATOM 2291 N N . TYR A 1 284 ? 3.915 -10.776 10.411 1.00 80.62 284 TYR A N 1
ATOM 2292 C CA . TYR A 1 284 ? 5.324 -10.401 10.471 1.00 80.62 284 TYR A CA 1
ATOM 2293 C C . TYR A 1 284 ? 6.070 -11.377 11.389 1.00 80.62 284 TYR A C 1
ATOM 2295 O O . TYR A 1 284 ? 6.170 -11.165 12.596 1.00 80.62 284 TYR A O 1
ATOM 2303 N N . SER A 1 285 ? 6.489 -12.509 10.833 1.00 76.94 285 SER A N 1
ATOM 2304 C CA . SER A 1 285 ? 7.219 -13.556 11.545 1.00 76.94 285 SER A CA 1
ATOM 2305 C C . SER A 1 285 ? 8.180 -14.262 10.597 1.00 76.94 285 SER A C 1
ATOM 2307 O O . SER A 1 285 ? 7.929 -14.399 9.396 1.00 76.94 285 SER A O 1
ATOM 2309 N N . ASP A 1 286 ? 9.254 -14.763 11.195 1.00 76.31 286 ASP A N 1
ATOM 2310 C CA . ASP A 1 286 ? 10.238 -15.694 10.646 1.00 76.31 286 ASP A CA 1
ATOM 2311 C C . ASP A 1 286 ? 9.637 -16.938 9.972 1.00 76.31 286 ASP A C 1
ATOM 2313 O O . ASP A 1 286 ? 10.265 -17.510 9.079 1.00 76.31 286 ASP A O 1
ATOM 2317 N N . ALA A 1 287 ? 8.402 -17.315 10.317 1.00 75.38 287 ALA A N 1
ATOM 2318 C CA . ALA A 1 287 ? 7.668 -18.377 9.635 1.00 75.38 287 ALA A CA 1
ATOM 2319 C C . ALA A 1 287 ? 7.474 -18.108 8.131 1.00 75.38 287 ALA A C 1
ATOM 2321 O O . ALA A 1 287 ? 7.351 -19.042 7.337 1.00 75.38 287 ALA A O 1
ATOM 2322 N N . ASN A 1 288 ? 7.485 -16.837 7.724 1.00 80.44 288 ASN A N 1
ATOM 2323 C CA . ASN A 1 288 ? 7.380 -16.418 6.332 1.00 80.44 288 ASN A CA 1
ATOM 2324 C C . ASN A 1 288 ? 8.780 -16.165 5.765 1.00 80.44 288 ASN A C 1
ATOM 2326 O O . ASN A 1 288 ? 9.245 -15.030 5.687 1.00 80.44 288 ASN A O 1
ATOM 2330 N N . SER A 1 289 ? 9.466 -17.246 5.396 1.00 84.62 289 SER A N 1
ATOM 2331 C CA . SER A 1 289 ? 10.827 -17.199 4.858 1.00 84.62 289 S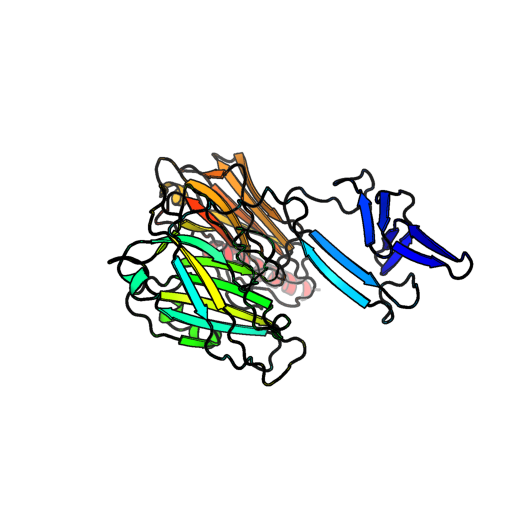ER A CA 1
ATOM 2332 C C . SER A 1 289 ? 10.849 -17.307 3.332 1.00 84.62 289 SER A C 1
ATOM 2334 O O . SER A 1 289 ? 10.127 -18.101 2.725 1.00 84.62 289 SER A O 1
ATOM 2336 N N . ILE A 1 290 ? 11.700 -16.496 2.703 1.00 86.88 290 ILE A N 1
ATOM 2337 C CA . ILE A 1 290 ? 11.901 -16.454 1.254 1.00 86.88 290 ILE A CA 1
ATOM 2338 C C . ILE A 1 290 ? 13.344 -16.890 0.962 1.00 86.88 290 ILE A C 1
ATOM 2340 O O . ILE A 1 290 ? 14.288 -16.237 1.422 1.00 86.88 290 ILE A O 1
ATOM 2344 N N . PRO A 1 291 ? 13.555 -17.982 0.206 1.00 88.56 291 PRO A N 1
ATOM 2345 C CA . PRO A 1 291 ? 14.898 -18.457 -0.091 1.00 88.56 291 PRO A CA 1
ATOM 2346 C C . PRO A 1 291 ? 15.663 -17.485 -1.012 1.00 88.56 291 PRO A C 1
ATOM 2348 O O . PRO A 1 291 ? 15.046 -16.781 -1.818 1.00 88.56 291 PRO A O 1
ATOM 2351 N N . PRO A 1 292 ? 17.007 -17.445 -0.929 1.00 91.00 292 PRO A N 1
ATOM 2352 C CA . PRO A 1 292 ? 17.834 -16.629 -1.816 1.00 91.00 292 PRO A CA 1
ATOM 2353 C C . PRO A 1 292 ? 17.839 -17.164 -3.256 1.00 91.00 292 PRO A C 1
ATOM 2355 O O . PRO A 1 292 ? 17.580 -18.347 -3.504 1.00 91.00 292 PRO A O 1
ATOM 2358 N N . GLY A 1 293 ? 18.174 -16.296 -4.214 1.00 89.12 293 GLY A N 1
ATOM 2359 C CA . GLY A 1 293 ? 18.397 -16.678 -5.610 1.00 89.12 293 GLY A CA 1
ATOM 2360 C C . GLY A 1 293 ? 17.137 -17.065 -6.391 1.00 89.12 293 GLY A C 1
ATOM 2361 O O . GLY A 1 293 ? 17.251 -17.665 -7.458 1.00 89.12 293 GLY A O 1
ATOM 2362 N N . GLN A 1 294 ? 15.941 -16.749 -5.888 1.00 89.06 294 GLN A N 1
ATOM 2363 C CA . GLN A 1 294 ? 14.693 -17.040 -6.591 1.00 89.06 294 GLN A CA 1
ATOM 2364 C C . GLN A 1 294 ? 14.323 -15.899 -7.537 1.00 89.06 294 GLN A C 1
ATOM 2366 O O . GLN A 1 294 ? 14.333 -14.730 -7.152 1.00 89.06 294 GLN A O 1
ATOM 2371 N N . SER A 1 295 ? 13.948 -16.239 -8.771 1.00 90.06 295 SER A N 1
ATOM 2372 C CA . SER A 1 295 ? 13.401 -15.273 -9.732 1.00 90.06 295 SER A CA 1
ATOM 2373 C C . SER A 1 295 ? 11.948 -14.901 -9.426 1.00 90.06 295 SER A C 1
ATOM 2375 O O . SER A 1 295 ? 11.537 -13.774 -9.676 1.00 90.06 295 SER A O 1
ATOM 2377 N N . ALA A 1 296 ? 11.167 -15.839 -8.886 1.00 92.31 296 ALA A N 1
ATOM 2378 C CA . ALA A 1 296 ? 9.798 -15.608 -8.445 1.00 92.31 296 ALA A CA 1
ATOM 2379 C C . ALA A 1 296 ? 9.421 -16.610 -7.349 1.00 92.31 296 ALA A C 1
ATOM 2381 O O . ALA A 1 296 ? 9.390 -17.815 -7.596 1.00 92.31 296 ALA A O 1
ATOM 2382 N N . PHE A 1 297 ? 9.098 -16.114 -6.156 1.00 92.50 297 PHE A N 1
ATOM 2383 C CA . PHE A 1 297 ? 8.641 -16.931 -5.035 1.00 92.50 297 PHE A CA 1
ATOM 2384 C C . PHE A 1 297 ? 7.308 -16.396 -4.489 1.00 92.50 297 PHE A C 1
ATOM 2386 O O . PHE A 1 297 ? 7.287 -15.297 -3.929 1.00 92.50 297 PHE A O 1
ATOM 2393 N N . PRO A 1 298 ? 6.185 -17.112 -4.689 1.00 93.25 298 PRO A N 1
ATOM 2394 C CA . PRO A 1 298 ? 4.885 -16.689 -4.187 1.00 93.25 298 PRO A CA 1
ATOM 2395 C C . PRO A 1 298 ? 4.698 -17.087 -2.718 1.00 93.25 298 PRO A C 1
ATOM 2397 O O . PRO A 1 298 ? 4.812 -18.259 -2.367 1.00 93.25 298 PRO A O 1
ATOM 2400 N N . LEU A 1 299 ? 4.315 -16.130 -1.877 1.00 92.25 299 LEU A N 1
ATOM 2401 C CA . LEU A 1 299 ? 3.788 -16.377 -0.536 1.00 92.25 299 LEU A CA 1
ATOM 2402 C C . LEU A 1 299 ? 2.350 -15.880 -0.452 1.00 92.25 299 LEU A C 1
ATOM 2404 O O . LEU A 1 299 ? 2.027 -14.812 -0.970 1.00 92.25 299 LEU A O 1
ATOM 2408 N N . THR A 1 300 ? 1.482 -16.652 0.199 1.00 92.75 300 THR A N 1
ATOM 2409 C CA . THR A 1 300 ? 0.053 -16.337 0.289 1.00 92.75 300 THR A CA 1
ATOM 2410 C C . THR A 1 300 ? -0.410 -16.284 1.734 1.00 92.75 300 THR A C 1
ATOM 2412 O O . THR A 1 300 ? -0.248 -17.246 2.479 1.00 92.75 300 THR A O 1
ATOM 2415 N N . GLY A 1 301 ? -1.013 -15.157 2.108 1.00 91.94 301 GLY A N 1
ATOM 2416 C CA . GLY A 1 301 ? -1.758 -14.991 3.348 1.00 91.94 301 GLY A CA 1
ATOM 2417 C C . GLY A 1 301 ? -3.255 -15.190 3.130 1.00 91.94 301 GLY A C 1
ATOM 2418 O O . GLY A 1 301 ? -3.791 -14.843 2.073 1.00 91.94 301 GLY A O 1
ATOM 2419 N N . HIS A 1 302 ? -3.934 -15.733 4.135 1.00 91.25 302 HIS A N 1
ATOM 2420 C CA . HIS A 1 302 ? -5.358 -16.036 4.106 1.00 91.25 302 HIS A CA 1
ATOM 2421 C C . HIS A 1 302 ? -6.082 -15.432 5.311 1.00 91.25 302 HIS A C 1
ATOM 2423 O O . HIS A 1 302 ? -5.660 -15.582 6.455 1.00 91.25 302 HIS A O 1
ATOM 2429 N N . CYS A 1 303 ? -7.228 -14.814 5.046 1.00 91.25 303 CYS A N 1
ATOM 2430 C CA . CYS A 1 303 ? -8.258 -14.536 6.032 1.00 91.25 303 CYS A CA 1
ATOM 2431 C C . CYS A 1 303 ? -9.309 -15.641 5.929 1.00 91.25 303 CYS A C 1
ATOM 2433 O O . CYS A 1 303 ? -10.053 -15.687 4.949 1.00 91.25 303 CYS A O 1
ATOM 2435 N N . THR A 1 304 ? -9.321 -16.570 6.883 1.00 90.94 304 THR A N 1
ATOM 2436 C CA . THR A 1 304 ? -10.199 -17.747 6.841 1.00 90.94 304 THR A CA 1
ATOM 2437 C C . THR A 1 304 ? -11.660 -17.390 7.119 1.00 90.94 304 THR A C 1
ATOM 2439 O O . THR A 1 304 ? -11.964 -16.354 7.717 1.00 90.94 304 THR A O 1
ATOM 2442 N N . ALA A 1 305 ? -12.560 -18.301 6.737 1.00 88.50 305 ALA A N 1
ATOM 2443 C CA . ALA A 1 305 ? -13.996 -18.196 6.980 1.00 88.50 305 ALA A CA 1
ATOM 2444 C C . ALA A 1 305 ? -14.329 -17.966 8.467 1.00 88.50 305 ALA A C 1
ATOM 2446 O O . ALA A 1 305 ? -15.231 -17.205 8.796 1.00 88.50 305 ALA A O 1
ATOM 2447 N N . ASP A 1 306 ? -13.556 -18.556 9.385 1.00 88.06 306 ASP A N 1
ATOM 2448 C CA . ASP A 1 306 ? -13.743 -18.371 10.831 1.00 88.06 306 ASP A CA 1
ATOM 2449 C C . ASP A 1 306 ? -13.522 -16.923 11.281 1.00 88.06 306 ASP A C 1
ATOM 2451 O O . ASP A 1 306 ? -14.141 -16.457 12.241 1.00 88.06 306 ASP A O 1
ATOM 2455 N N . CYS A 1 307 ? -12.637 -16.194 10.595 1.00 87.12 307 CYS A N 1
ATOM 2456 C CA . CYS A 1 307 ? -12.405 -14.786 10.880 1.00 87.12 307 CYS A CA 1
ATOM 2457 C C . CYS A 1 307 ? -13.480 -13.907 10.234 1.00 87.12 307 CYS A C 1
ATOM 2459 O O . CYS A 1 307 ? -14.017 -13.016 10.893 1.00 87.12 307 CYS A O 1
ATOM 2461 N N . THR A 1 308 ? -13.856 -14.187 8.982 1.00 87.19 308 THR A N 1
ATOM 2462 C CA . THR A 1 308 ? -14.917 -13.435 8.292 1.00 87.19 308 THR A CA 1
ATOM 2463 C C . THR A 1 308 ? -16.299 -13.684 8.891 1.00 87.19 308 THR A C 1
ATOM 2465 O O . THR A 1 308 ? -17.141 -12.797 8.840 1.00 87.19 308 THR A O 1
ATOM 2468 N N . ASN A 1 309 ? -16.524 -14.812 9.569 1.00 87.62 309 ASN A N 1
ATOM 2469 C CA . ASN A 1 309 ? -17.733 -15.068 10.360 1.00 87.62 309 ASN A CA 1
ATOM 2470 C C . ASN A 1 309 ? -17.943 -14.071 11.513 1.00 87.62 309 ASN A C 1
ATOM 2472 O O . ASN A 1 309 ? -19.050 -13.962 12.030 1.00 87.62 309 ASN A O 1
ATOM 2476 N N . LYS A 1 310 ? -16.903 -13.331 11.921 1.00 86.56 310 LYS A N 1
ATOM 2477 C CA . LYS A 1 310 ? -17.009 -12.247 12.914 1.00 86.56 310 LYS A CA 1
ATOM 2478 C C . LYS A 1 310 ? -17.428 -10.909 12.296 1.00 86.56 310 LYS A C 1
ATOM 2480 O O . LYS A 1 310 ? -17.532 -9.913 13.011 1.00 86.56 310 LYS A O 1
ATOM 2485 N N . LEU A 1 311 ? -17.603 -10.851 10.976 1.00 87.25 311 LEU A N 1
ATOM 2486 C CA . LEU A 1 311 ? -18.131 -9.679 10.289 1.00 87.25 311 LEU A CA 1
ATOM 2487 C C . LEU A 1 311 ? -19.651 -9.564 10.502 1.00 87.25 311 LEU A C 1
ATOM 2489 O O . LEU A 1 311 ? -20.295 -10.539 10.889 1.00 87.25 311 LEU A O 1
ATOM 2493 N N . PRO A 1 312 ? -20.236 -8.376 10.267 1.00 87.88 312 PRO A N 1
ATOM 2494 C CA . PRO A 1 312 ? -21.683 -8.185 10.335 1.00 87.88 312 PRO A CA 1
ATOM 2495 C C . PRO A 1 312 ? -22.443 -9.149 9.414 1.00 87.88 312 PRO A C 1
ATOM 2497 O O . PRO A 1 312 ? -21.936 -9.506 8.352 1.00 87.88 312 PRO A O 1
ATOM 2500 N N . GLU A 1 313 ? -23.680 -9.507 9.775 1.00 86.94 313 GLU A N 1
ATOM 2501 C CA . GLU A 1 313 ? -24.530 -10.414 8.979 1.00 86.94 313 GLU A CA 1
ATOM 2502 C C . GLU A 1 313 ? -24.762 -9.906 7.545 1.00 86.94 313 GLU A C 1
ATOM 2504 O O . GLU A 1 313 ? -24.786 -10.690 6.600 1.00 86.94 313 GLU A O 1
ATOM 2509 N N . GLU A 1 314 ? -24.858 -8.584 7.367 1.00 87.88 314 GLU A N 1
ATOM 2510 C CA . GLU A 1 314 ? -24.994 -7.940 6.051 1.00 87.88 314 GLU A CA 1
ATOM 2511 C C . GLU A 1 314 ? -23.682 -7.919 5.236 1.00 87.88 314 GLU A C 1
ATOM 2513 O O . GLU A 1 314 ? -23.677 -7.539 4.061 1.00 87.88 314 GLU A O 1
ATOM 2518 N N . GLY A 1 315 ? -22.564 -8.333 5.836 1.00 89.31 315 GLY A N 1
ATOM 2519 C CA . GLY A 1 315 ? -21.233 -8.289 5.245 1.00 89.31 315 GLY A CA 1
ATOM 2520 C C . GLY A 1 315 ? -20.593 -6.900 5.249 1.00 89.31 315 GLY A C 1
ATOM 2521 O O . GLY A 1 315 ? -21.036 -5.973 5.931 1.00 89.31 315 GLY A O 1
ATOM 2522 N N . ILE A 1 316 ? -19.511 -6.770 4.483 1.00 92.69 316 ILE A N 1
ATOM 2523 C CA . ILE A 1 316 ? -18.763 -5.523 4.294 1.00 92.69 316 ILE A CA 1
ATOM 2524 C C . ILE A 1 316 ? -18.576 -5.218 2.809 1.00 92.69 316 ILE A C 1
ATOM 2526 O O . ILE A 1 316 ? -18.433 -6.117 1.982 1.00 92.69 316 ILE A O 1
ATOM 2530 N N . TYR A 1 317 ? -18.532 -3.935 2.475 1.00 93.06 317 TYR A N 1
ATOM 2531 C CA . TYR A 1 317 ? -18.266 -3.426 1.138 1.00 93.06 317 TYR A CA 1
ATOM 2532 C C . TYR A 1 317 ? -16.885 -2.797 1.100 1.00 93.06 317 TYR A C 1
ATOM 2534 O O . TYR A 1 317 ? -16.620 -1.812 1.791 1.00 93.06 317 TYR A O 1
ATOM 2542 N N . ILE A 1 318 ? -16.011 -3.362 0.277 1.00 92.88 318 ILE A N 1
ATOM 2543 C CA . ILE A 1 318 ? -14.674 -2.840 0.030 1.00 92.88 318 ILE A CA 1
ATOM 2544 C C . ILE A 1 318 ? -14.763 -1.797 -1.078 1.00 92.88 318 ILE A C 1
ATOM 2546 O O . ILE A 1 318 ? -15.185 -2.099 -2.196 1.00 92.88 318 ILE A O 1
ATOM 2550 N N . PHE A 1 319 ? -14.324 -0.580 -0.769 1.00 89.50 319 PHE A N 1
ATOM 2551 C CA . PHE A 1 319 ? -14.299 0.541 -1.710 1.00 89.50 319 PHE A CA 1
ATOM 2552 C C . PHE A 1 319 ? -12.886 0.964 -2.113 1.00 89.50 319 PHE A C 1
ATOM 2554 O O . PHE A 1 319 ? -12.730 1.767 -3.036 1.00 89.50 319 PHE A O 1
ATOM 2561 N N . GLY A 1 320 ? -11.863 0.450 -1.433 1.00 88.69 320 GLY A N 1
ATOM 2562 C CA . GLY A 1 320 ? -10.480 0.746 -1.762 1.00 88.69 320 GLY A CA 1
ATOM 2563 C C . GLY A 1 320 ? -9.498 -0.295 -1.252 1.00 88.69 320 GLY A C 1
ATOM 2564 O O . GLY A 1 320 ? -9.784 -1.030 -0.305 1.00 88.69 320 GLY A O 1
ATOM 2565 N N . SER A 1 321 ? -8.341 -0.356 -1.897 1.00 89.00 321 SER A N 1
ATOM 2566 C CA . SER A 1 321 ? -7.248 -1.260 -1.552 1.00 89.00 321 SER A CA 1
ATOM 2567 C C . SER A 1 321 ? -5.909 -0.565 -1.764 1.00 89.00 321 SER A C 1
ATOM 2569 O O . SER A 1 321 ? -5.731 0.149 -2.748 1.00 89.00 321 SER A O 1
ATOM 2571 N N . GLN A 1 322 ? -4.963 -0.805 -0.861 1.00 86.62 322 GLN A N 1
ATOM 2572 C CA . GLN A 1 322 ? -3.584 -0.348 -0.987 1.00 86.62 322 GLN A CA 1
ATOM 2573 C C . GLN A 1 322 ? -2.635 -1.507 -0.691 1.00 86.62 322 GLN A C 1
ATOM 2575 O O . GLN A 1 322 ? -2.695 -2.129 0.371 1.00 86.62 322 GLN A O 1
ATOM 2580 N N . LEU A 1 323 ? -1.786 -1.827 -1.665 1.00 88.00 3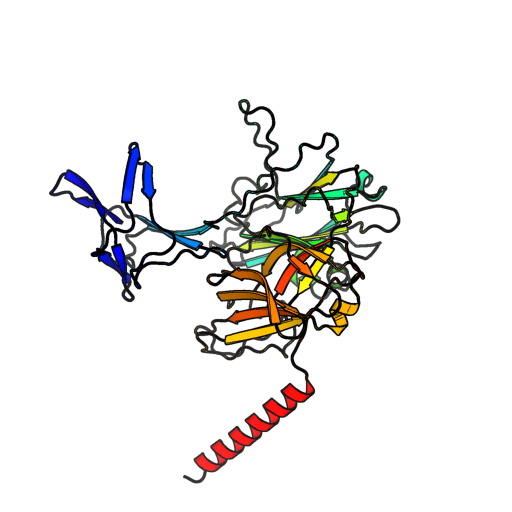23 LEU A N 1
ATOM 2581 C CA . LEU A 1 323 ? -0.873 -2.966 -1.608 1.00 88.00 323 LEU A CA 1
ATOM 2582 C C . LEU A 1 323 ? 0.473 -2.532 -1.029 1.00 88.00 323 LEU A C 1
ATOM 2584 O O . LEU A 1 323 ? 0.983 -1.469 -1.379 1.00 88.00 323 LEU A O 1
ATOM 2588 N N . HIS A 1 324 ? 1.052 -3.374 -0.178 1.00 85.44 324 HIS A N 1
ATOM 2589 C CA . HIS A 1 324 ? 2.300 -3.093 0.514 1.00 85.44 324 HIS A CA 1
ATOM 2590 C C . HIS A 1 324 ? 3.207 -4.331 0.569 1.00 85.44 324 HIS A C 1
ATOM 2592 O O . HIS A 1 324 ? 2.784 -5.427 0.951 1.00 85.44 324 HIS A O 1
ATOM 2598 N N . ALA A 1 325 ? 4.469 -4.121 0.201 1.00 86.25 325 ALA A N 1
ATOM 2599 C CA . ALA A 1 325 ? 5.587 -5.042 0.373 1.00 86.25 325 ALA A CA 1
ATOM 2600 C C . ALA A 1 325 ? 6.901 -4.244 0.391 1.00 86.25 325 ALA A C 1
ATOM 2602 O O . ALA A 1 325 ? 6.927 -3.087 -0.047 1.00 86.25 325 ALA A O 1
ATOM 2603 N N . HIS A 1 326 ? 7.988 -4.855 0.868 1.00 84.06 326 HIS A N 1
ATOM 2604 C CA . HIS A 1 326 ? 9.299 -4.209 0.898 1.00 84.06 326 HIS A CA 1
ATOM 2605 C C . HIS A 1 326 ? 10.050 -4.424 -0.433 1.00 84.06 326 HIS A C 1
ATOM 2607 O O . HIS A 1 326 ? 9.457 -4.530 -1.513 1.00 84.06 326 HIS A O 1
ATOM 2613 N N . LYS A 1 327 ? 11.389 -4.411 -0.389 1.00 82.19 327 LYS A N 1
ATOM 2614 C CA . LYS A 1 327 ? 12.271 -4.252 -1.555 1.00 82.19 327 LYS A CA 1
ATOM 2615 C C . LYS A 1 327 ? 12.136 -5.362 -2.604 1.00 82.19 327 LYS A C 1
ATOM 2617 O O . LYS A 1 327 ? 12.346 -5.129 -3.799 1.00 82.19 327 LYS A O 1
ATOM 2622 N N . MET A 1 328 ? 11.846 -6.580 -2.169 1.00 86.81 328 MET A N 1
ATOM 2623 C CA . MET A 1 328 ? 11.820 -7.784 -2.997 1.00 86.81 328 MET A CA 1
ATOM 2624 C C . MET A 1 328 ? 10.442 -8.029 -3.621 1.00 86.81 328 MET A C 1
ATOM 2626 O O . MET A 1 328 ? 10.328 -8.877 -4.504 1.00 86.81 328 MET A O 1
ATOM 2630 N N . GLY A 1 329 ? 9.401 -7.298 -3.205 1.00 88.44 329 GLY A N 1
ATOM 2631 C CA . GLY A 1 329 ? 8.063 -7.404 -3.784 1.00 88.44 329 GLY A CA 1
ATOM 2632 C C . GLY A 1 329 ? 8.046 -7.018 -5.268 1.00 88.44 329 GLY A C 1
ATOM 2633 O O . GLY A 1 329 ? 8.615 -5.998 -5.665 1.00 88.44 329 GLY A O 1
ATOM 2634 N N . ARG A 1 330 ? 7.412 -7.848 -6.104 1.00 90.12 330 ARG A N 1
ATOM 2635 C CA . ARG A 1 330 ? 7.252 -7.602 -7.553 1.00 90.12 330 ARG A CA 1
ATOM 2636 C C . ARG A 1 330 ? 5.817 -7.702 -8.036 1.00 90.12 330 ARG A C 1
ATOM 2638 O O . ARG A 1 330 ? 5.441 -7.006 -8.973 1.00 90.12 330 ARG A O 1
ATOM 2645 N N . LYS A 1 331 ? 5.026 -8.599 -7.444 1.00 92.44 331 LYS A N 1
ATOM 2646 C CA . LYS A 1 331 ? 3.614 -8.780 -7.802 1.00 92.44 331 LYS A CA 1
ATOM 2647 C C . LYS A 1 331 ? 2.791 -8.999 -6.556 1.00 92.44 331 LYS A C 1
ATOM 2649 O O . LYS A 1 331 ? 3.225 -9.746 -5.684 1.00 92.44 331 LYS A O 1
ATOM 2654 N N . ILE A 1 332 ? 1.611 -8.402 -6.490 1.00 93.00 332 ILE A N 1
ATOM 2655 C CA . ILE A 1 332 ? 0.679 -8.619 -5.388 1.00 93.00 332 ILE A CA 1
ATOM 2656 C C . ILE A 1 332 ? -0.723 -8.785 -5.966 1.00 93.00 332 ILE A C 1
ATOM 2658 O O . ILE A 1 332 ? -1.168 -7.997 -6.798 1.00 93.00 332 ILE A O 1
ATOM 2662 N N . VAL A 1 333 ? -1.415 -9.838 -5.539 1.00 93.62 333 VAL A N 1
ATOM 2663 C CA . VAL A 1 333 ? -2.778 -10.151 -5.975 1.00 93.62 333 VAL A CA 1
ATOM 2664 C C . VAL A 1 333 ? -3.625 -10.465 -4.757 1.00 93.62 333 VAL A C 1
ATOM 2666 O O . VAL A 1 333 ? -3.237 -11.285 -3.931 1.00 93.62 333 VAL A O 1
ATOM 2669 N N . SER A 1 334 ? -4.798 -9.849 -4.660 1.00 94.00 334 SER A N 1
ATOM 2670 C CA . SER A 1 334 ? -5.757 -10.096 -3.592 1.00 94.00 334 SER A CA 1
ATOM 2671 C C . SER A 1 334 ? -7.097 -10.543 -4.167 1.00 94.00 334 SER A C 1
ATOM 2673 O O . SER A 1 334 ? -7.657 -9.902 -5.056 1.00 94.00 334 SER A O 1
ATOM 2675 N N . ASN A 1 335 ? -7.602 -11.671 -3.677 1.00 94.44 335 ASN A N 1
ATOM 2676 C CA . ASN A 1 335 ? -8.767 -12.371 -4.202 1.00 94.44 335 ASN A CA 1
ATOM 2677 C C . ASN A 1 335 ? -9.771 -12.679 -3.089 1.00 94.44 335 ASN A C 1
ATOM 2679 O O . ASN A 1 335 ? -9.389 -12.970 -1.955 1.00 94.44 335 ASN A O 1
ATOM 2683 N N . LEU A 1 336 ? -11.049 -12.689 -3.457 1.00 94.44 336 LEU A N 1
ATOM 2684 C CA . LEU A 1 336 ? -12.165 -13.140 -2.636 1.00 94.44 336 LEU A CA 1
ATOM 2685 C C . L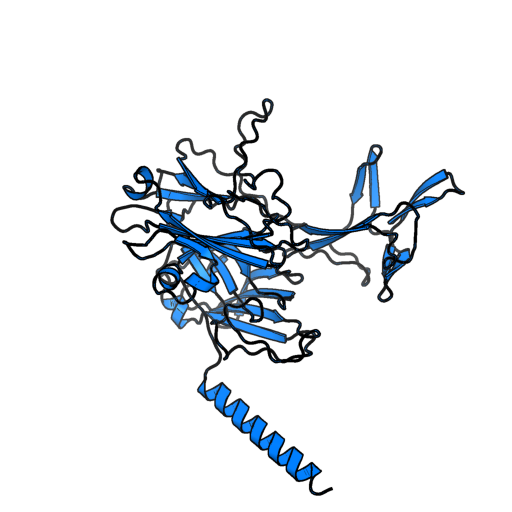EU A 1 336 ? -12.636 -14.514 -3.119 1.00 94.44 336 LEU A C 1
ATOM 2687 O O . LEU A 1 336 ? -12.989 -14.680 -4.290 1.00 94.44 336 LEU A O 1
ATOM 2691 N N . TYR A 1 337 ? -12.699 -15.471 -2.202 1.00 94.25 337 TYR A N 1
ATOM 2692 C CA . TYR A 1 337 ? -13.217 -16.812 -2.434 1.00 94.25 337 TYR A CA 1
ATOM 2693 C C . TYR A 1 337 ? -14.463 -17.066 -1.587 1.00 94.25 337 TYR A C 1
ATOM 2695 O O . TYR A 1 337 ? -14.487 -16.744 -0.404 1.00 94.25 337 TYR A O 1
ATOM 2703 N N . ARG A 1 338 ? -15.470 -17.713 -2.172 1.00 92.44 338 ARG A N 1
ATOM 2704 C CA . ARG A 1 338 ? -16.674 -18.187 -1.479 1.00 92.44 338 ARG A CA 1
ATOM 2705 C C . ARG A 1 338 ? -16.854 -19.658 -1.791 1.00 92.44 338 ARG A C 1
ATOM 2707 O O . ARG A 1 338 ? -16.922 -20.029 -2.961 1.00 92.44 338 ARG A O 1
ATOM 2714 N N . ASN A 1 339 ? -16.895 -20.501 -0.761 1.00 88.12 339 ASN A N 1
ATOM 2715 C CA . ASN A 1 339 ? -17.028 -21.956 -0.911 1.00 88.12 339 ASN A CA 1
ATOM 2716 C C . ASN A 1 339 ? -16.018 -22.565 -1.912 1.00 88.12 339 ASN A C 1
ATOM 2718 O O . ASN A 1 339 ? -16.363 -23.432 -2.710 1.00 88.12 339 ASN A O 1
ATOM 2722 N N . GLY A 1 340 ? -14.774 -22.069 -1.910 1.00 87.00 340 GLY A N 1
ATOM 2723 C CA . GLY A 1 340 ? -13.702 -22.529 -2.804 1.00 87.00 340 GLY A CA 1
ATOM 2724 C C . GLY A 1 340 ? -13.710 -21.938 -4.221 1.00 87.00 340 GLY A C 1
ATOM 2725 O O . GLY A 1 340 ? -12.788 -22.203 -4.987 1.00 87.00 340 GLY A O 1
ATOM 2726 N N . VAL A 1 341 ? -14.693 -21.105 -4.578 1.00 92.12 341 VAL A N 1
ATOM 2727 C CA . VAL A 1 341 ? -14.778 -20.449 -5.893 1.00 92.12 341 VAL A CA 1
ATOM 2728 C C . VAL A 1 341 ? -14.321 -18.996 -5.787 1.00 92.12 341 VAL A C 1
ATOM 2730 O O . VAL A 1 341 ? -14.758 -18.278 -4.890 1.00 92.12 341 VAL A O 1
ATOM 2733 N N . LYS A 1 342 ? -13.460 -18.541 -6.708 1.00 92.81 342 LYS A N 1
ATOM 2734 C CA . LYS A 1 342 ? -13.061 -17.126 -6.804 1.00 92.81 342 LYS A CA 1
ATOM 2735 C C . LYS A 1 342 ? -14.260 -16.294 -7.269 1.00 92.81 342 LYS A C 1
ATOM 2737 O O . LYS A 1 342 ? -14.710 -16.453 -8.399 1.00 92.81 342 LYS A O 1
ATOM 2742 N N . ILE A 1 343 ? -14.758 -15.417 -6.401 1.00 92.25 343 ILE A N 1
ATOM 2743 C CA . ILE A 1 343 ? -15.913 -14.546 -6.671 1.00 92.25 343 ILE A CA 1
ATOM 2744 C C . ILE A 1 343 ? -15.471 -13.206 -7.244 1.00 92.25 343 ILE A C 1
ATOM 2746 O O . ILE A 1 343 ? -16.075 -12.707 -8.189 1.00 92.25 343 ILE A O 1
ATOM 2750 N N . ALA A 1 344 ? -14.418 -12.623 -6.671 1.00 90.06 344 ALA A N 1
ATOM 2751 C CA . ALA A 1 344 ? -13.919 -11.321 -7.078 1.00 90.06 344 ALA A CA 1
ATOM 2752 C C . ALA A 1 344 ? -12.399 -11.244 -6.937 1.00 90.06 344 ALA A C 1
ATOM 2754 O O . ALA A 1 344 ? -11.790 -11.894 -6.085 1.00 90.06 344 ALA A O 1
ATOM 2755 N N . GLU A 1 345 ? -11.790 -10.423 -7.780 1.00 90.75 345 GLU A N 1
ATOM 2756 C CA . GLU A 1 345 ? -10.426 -9.945 -7.598 1.00 90.75 345 GLU A CA 1
ATOM 2757 C C . GLU A 1 345 ? -10.516 -8.556 -6.972 1.00 90.75 345 GLU A C 1
ATOM 2759 O O . GLU A 1 345 ? -11.156 -7.669 -7.529 1.00 90.75 345 GLU A O 1
ATOM 2764 N N . ILE A 1 346 ? -9.949 -8.398 -5.778 1.00 89.62 346 ILE A N 1
ATOM 2765 C CA . ILE A 1 346 ? -10.015 -7.140 -5.028 1.00 89.62 346 ILE A CA 1
ATOM 2766 C C . ILE A 1 346 ? -9.014 -6.165 -5.618 1.00 89.62 346 ILE A C 1
ATOM 2768 O O . ILE A 1 346 ? -9.355 -5.023 -5.886 1.00 89.62 346 ILE A O 1
ATOM 2772 N N . ASN A 1 347 ? -7.776 -6.611 -5.806 1.00 89.25 347 ASN A N 1
ATOM 2773 C CA . ASN A 1 347 ? -6.734 -5.793 -6.401 1.00 89.25 347 ASN A CA 1
ATOM 2774 C C . ASN A 1 347 ? -5.649 -6.693 -6.995 1.00 89.25 347 ASN A C 1
ATOM 2776 O O . ASN A 1 347 ? -5.360 -7.766 -6.456 1.00 89.25 347 ASN A O 1
ATOM 2780 N N . ARG A 1 348 ? -5.045 -6.251 -8.093 1.00 89.62 348 ARG A N 1
ATOM 2781 C CA . ARG A 1 348 ? -3.971 -6.958 -8.781 1.00 89.62 348 ARG A CA 1
ATOM 2782 C C . ARG A 1 348 ? -2.981 -5.953 -9.324 1.00 89.62 348 ARG A C 1
ATOM 2784 O O . ARG A 1 348 ? -3.331 -5.103 -10.133 1.00 89.62 348 ARG A O 1
ATOM 2791 N N . ASP A 1 349 ? -1.735 -6.119 -8.909 1.00 88.94 349 ASP A N 1
ATOM 2792 C CA . ASP A 1 349 ? -0.609 -5.397 -9.469 1.00 88.94 349 ASP A CA 1
ATOM 2793 C C . ASP A 1 349 ? 0.500 -6.389 -9.834 1.00 88.94 349 ASP A C 1
ATOM 2795 O O . ASP A 1 349 ? 1.184 -6.947 -8.973 1.00 88.94 349 ASP A O 1
ATOM 2799 N N . ASN A 1 350 ? 0.653 -6.647 -11.135 1.00 88.12 350 ASN A N 1
ATOM 2800 C CA . ASN A 1 350 ? 1.706 -7.519 -11.669 1.00 88.12 350 ASN A CA 1
ATOM 2801 C C . ASN A 1 350 ? 3.061 -6.825 -11.811 1.00 88.12 350 ASN A C 1
ATOM 2803 O O . ASN A 1 350 ? 4.056 -7.484 -12.120 1.00 88.12 350 ASN A O 1
ATOM 2807 N N . HIS A 1 351 ? 3.080 -5.510 -11.645 1.00 86.88 351 HIS A N 1
ATOM 2808 C CA . HIS A 1 351 ? 4.242 -4.656 -11.799 1.00 86.88 351 HIS A CA 1
ATOM 2809 C C . HIS A 1 351 ? 4.384 -3.796 -10.543 1.00 86.88 351 HIS A C 1
ATOM 2811 O O . HIS A 1 351 ? 4.734 -2.621 -10.611 1.00 86.88 351 HIS A O 1
ATOM 2817 N N . PHE A 1 352 ? 4.106 -4.399 -9.390 1.00 86.50 352 PHE A N 1
ATOM 2818 C CA . PHE A 1 352 ? 4.209 -3.729 -8.113 1.00 86.50 352 PHE A CA 1
ATOM 2819 C C . PHE A 1 352 ? 5.655 -3.294 -7.872 1.00 86.50 352 PHE A C 1
ATOM 2821 O O . PHE A 1 352 ? 6.606 -4.052 -8.092 1.00 86.50 352 PHE A O 1
ATOM 2828 N N . THR A 1 353 ? 5.806 -2.074 -7.371 1.00 81.25 353 THR A N 1
ATOM 2829 C CA . THR A 1 353 ? 7.090 -1.526 -6.958 1.00 81.25 353 THR A CA 1
ATOM 2830 C C . THR A 1 353 ? 6.960 -0.893 -5.584 1.00 81.25 353 THR A C 1
ATOM 2832 O O . THR A 1 353 ? 6.067 -0.086 -5.330 1.00 81.25 353 THR A O 1
ATOM 2835 N N . HIS A 1 354 ? 7.892 -1.202 -4.685 1.00 77.81 354 HIS A N 1
ATOM 2836 C CA . HIS A 1 354 ? 7.904 -0.572 -3.366 1.00 77.81 354 HIS A CA 1
ATOM 2837 C C . HIS A 1 354 ? 8.117 0.953 -3.455 1.00 77.81 354 HIS A C 1
ATOM 2839 O O . HIS A 1 354 ? 7.796 1.667 -2.509 1.00 77.81 354 HIS A O 1
ATOM 2845 N N . TYR A 1 355 ? 8.675 1.448 -4.572 1.00 73.50 355 TYR A N 1
ATOM 2846 C CA . TYR A 1 355 ? 8.901 2.872 -4.839 1.00 73.50 355 TYR A CA 1
ATOM 2847 C C . TYR A 1 355 ? 7.604 3.639 -5.112 1.00 73.50 355 TYR A C 1
ATOM 2849 O O . TYR A 1 355 ? 7.618 4.867 -5.102 1.00 73.50 355 TYR A O 1
ATOM 2857 N N . TRP A 1 356 ? 6.487 2.953 -5.375 1.00 74.25 356 TRP A N 1
ATOM 2858 C CA . TRP A 1 356 ? 5.207 3.604 -5.626 1.00 74.25 356 TRP A CA 1
ATOM 2859 C C . TRP A 1 356 ? 4.032 2.738 -5.157 1.00 74.25 356 TRP A C 1
ATOM 2861 O O . TRP A 1 356 ? 3.595 1.826 -5.852 1.00 74.25 356 TRP A O 1
ATOM 2871 N N . GLN A 1 357 ? 3.513 3.046 -3.967 1.00 77.75 357 GLN A N 1
ATOM 2872 C CA . GLN A 1 357 ? 2.411 2.318 -3.331 1.00 77.75 357 GLN A CA 1
ATOM 2873 C C . GLN A 1 357 ? 1.167 3.204 -3.295 1.00 77.75 357 GLN A C 1
ATOM 2875 O O . GLN A 1 357 ? 1.078 4.105 -2.472 1.00 77.75 357 GLN A O 1
ATOM 2880 N N . HIS A 1 358 ? 0.213 2.976 -4.189 1.00 75.06 358 HIS A N 1
ATOM 2881 C CA . HIS A 1 358 ? -0.941 3.858 -4.347 1.00 75.06 358 HIS A CA 1
ATOM 2882 C C . HIS A 1 358 ? -2.232 3.214 -3.834 1.00 75.06 358 HIS A C 1
ATOM 2884 O O . HIS A 1 358 ? -2.409 1.994 -3.888 1.00 75.06 358 HIS A O 1
ATOM 2890 N N . PHE A 1 359 ? -3.156 4.049 -3.371 1.00 80.38 359 PHE A N 1
ATOM 2891 C CA . PHE A 1 359 ? -4.532 3.671 -3.114 1.00 80.38 359 PHE A CA 1
ATOM 2892 C C . PHE A 1 359 ? -5.289 3.479 -4.431 1.00 80.38 359 PHE A C 1
ATOM 2894 O O . PHE A 1 359 ? -5.324 4.357 -5.299 1.00 80.38 359 PHE A O 1
ATOM 2901 N N . VAL A 1 360 ? -5.956 2.336 -4.562 1.00 83.00 360 VAL A N 1
ATOM 2902 C CA . VAL A 1 360 ? -6.846 2.028 -5.682 1.00 83.00 360 VAL A CA 1
ATOM 2903 C C . VAL A 1 360 ? -8.285 2.105 -5.199 1.00 83.00 360 VAL A C 1
ATOM 2905 O O . VAL A 1 360 ? -8.699 1.339 -4.328 1.00 83.00 360 VAL A O 1
ATOM 2908 N N . HIS A 1 361 ? -9.066 3.006 -5.795 1.00 82.31 361 HIS A N 1
ATOM 2909 C CA . HIS A 1 361 ? -10.518 3.011 -5.648 1.00 82.31 361 HIS A CA 1
ATOM 2910 C C . HIS A 1 361 ? -11.121 1.826 -6.401 1.00 82.31 361 HIS A C 1
ATOM 2912 O O . HIS A 1 361 ? -10.933 1.693 -7.606 1.00 82.31 361 HIS A O 1
ATOM 2918 N N . LEU A 1 362 ? -11.890 0.990 -5.708 1.00 82.38 362 LEU A N 1
ATOM 2919 C CA . LEU A 1 362 ? -12.566 -0.141 -6.335 1.00 82.38 362 LEU A CA 1
ATOM 2920 C C . LEU A 1 362 ? -13.955 0.278 -6.802 1.00 82.38 362 LEU A C 1
ATOM 2922 O O . LEU A 1 362 ? -14.747 0.810 -6.025 1.00 82.38 362 LEU A O 1
ATOM 2926 N N . ARG A 1 363 ? -14.253 0.049 -8.083 1.00 78.62 363 ARG A N 1
ATOM 2927 C CA . ARG A 1 363 ? -15.593 0.183 -8.663 1.00 78.62 363 ARG A CA 1
ATOM 2928 C C . ARG A 1 363 ? -15.812 -0.953 -9.669 1.00 78.62 363 ARG A C 1
ATOM 2930 O O . ARG A 1 363 ? -15.057 -1.027 -10.635 1.00 78.62 363 ARG A O 1
ATOM 2937 N N . PRO A 1 364 ? -16.834 -1.808 -9.490 1.00 84.69 364 PRO A N 1
ATOM 2938 C CA . PRO A 1 364 ? -17.807 -1.820 -8.391 1.00 84.69 364 PRO A CA 1
ATOM 2939 C C . PRO A 1 364 ? -17.175 -2.161 -7.029 1.00 84.69 364 PRO A C 1
ATOM 2941 O O . PRO A 1 364 ? -16.082 -2.719 -6.965 1.00 84.69 364 PRO A O 1
ATOM 2944 N N . TYR A 1 365 ? -17.865 -1.815 -5.938 1.00 90.00 365 TYR A N 1
ATOM 2945 C CA . TYR A 1 365 ? -17.452 -2.228 -4.594 1.00 90.00 365 TYR A CA 1
ATOM 2946 C C . TYR A 1 365 ? -17.535 -3.746 -4.449 1.00 90.00 365 TYR A C 1
ATOM 2948 O O . TYR A 1 365 ? -18.483 -4.372 -4.927 1.00 90.00 365 TYR A O 1
ATOM 2956 N N . VAL A 1 366 ? -16.550 -4.334 -3.772 1.00 90.94 366 VAL A N 1
ATOM 2957 C CA . VAL A 1 366 ? -16.502 -5.782 -3.547 1.00 90.94 366 VAL A CA 1
ATOM 2958 C C . VAL A 1 366 ? -17.242 -6.104 -2.255 1.00 90.94 366 VAL A C 1
ATOM 2960 O O . VAL A 1 366 ? -16.862 -5.629 -1.187 1.00 90.94 366 VAL A O 1
ATOM 2963 N N . HIS A 1 367 ? -18.305 -6.902 -2.352 1.00 93.50 367 HIS A N 1
ATOM 2964 C CA . HIS A 1 367 ? -19.110 -7.319 -1.204 1.00 93.50 367 HIS A CA 1
ATOM 2965 C C . HIS A 1 367 ? -18.595 -8.640 -0.629 1.00 93.50 367 HIS A C 1
ATOM 2967 O O . HIS A 1 367 ? -18.602 -9.667 -1.309 1.00 93.50 367 HIS A O 1
ATOM 2973 N N . VAL A 1 368 ? -18.153 -8.599 0.624 1.00 92.44 368 VAL A N 1
ATOM 2974 C CA . VAL A 1 368 ? -17.644 -9.749 1.379 1.00 92.44 368 VAL A CA 1
ATOM 2975 C C . VAL A 1 368 ? -18.684 -10.145 2.415 1.00 92.44 368 VAL A C 1
ATOM 2977 O O . VAL A 1 368 ? -19.108 -9.311 3.215 1.00 92.44 368 VAL A O 1
ATOM 2980 N N . LEU A 1 369 ? -19.079 -11.414 2.410 1.00 92.38 369 LEU A N 1
ATOM 2981 C CA . LEU A 1 369 ? -20.046 -11.976 3.346 1.00 92.38 369 LEU A CA 1
ATOM 2982 C C . LEU A 1 369 ? -19.352 -12.818 4.428 1.00 92.38 369 LEU A C 1
ATOM 2984 O O . LEU A 1 369 ? -18.239 -13.311 4.214 1.00 92.38 369 LEU A O 1
ATOM 2988 N N . PRO A 1 370 ? -20.005 -13.017 5.587 1.00 91.50 370 PRO A N 1
ATOM 2989 C CA . PRO A 1 370 ? -19.560 -13.995 6.573 1.00 91.50 370 PRO A CA 1
ATOM 2990 C C . PRO A 1 370 ? -19.365 -15.381 5.940 1.00 91.50 370 PRO A C 1
ATOM 2992 O O . PRO A 1 370 ? -20.223 -15.857 5.195 1.00 91.50 370 PRO A O 1
ATOM 2995 N N . GLY A 1 371 ? -18.221 -16.012 6.211 1.00 89.81 371 GLY A N 1
ATOM 2996 C CA . GLY A 1 371 ? -17.846 -17.316 5.659 1.00 89.81 371 GLY A CA 1
ATOM 2997 C C . GLY A 1 371 ? -16.999 -17.250 4.383 1.00 89.81 371 GLY A C 1
ATOM 2998 O O . GLY A 1 371 ? -16.484 -18.276 3.937 1.00 89.81 371 GLY A O 1
ATOM 2999 N N . ASP A 1 372 ? -16.798 -16.059 3.814 1.00 93.44 372 ASP A N 1
ATOM 3000 C CA . ASP A 1 372 ? -15.880 -15.868 2.692 1.00 93.44 372 ASP A CA 1
ATOM 3001 C C . ASP A 1 372 ? -14.409 -15.966 3.130 1.00 93.44 372 ASP A C 1
ATOM 3003 O O . ASP A 1 372 ? -14.063 -15.765 4.294 1.00 93.44 372 ASP A O 1
ATOM 3007 N N . VAL A 1 373 ? -13.517 -16.244 2.181 1.00 93.50 373 VAL A N 1
ATOM 3008 C CA . VAL A 1 373 ? -12.068 -16.307 2.394 1.00 93.50 373 VAL A CA 1
ATOM 3009 C C . VAL A 1 373 ? -11.390 -15.236 1.552 1.00 93.50 373 VAL A C 1
ATOM 3011 O O . VAL A 1 373 ? -11.500 -15.235 0.325 1.00 93.50 373 VAL A O 1
ATOM 3014 N N . LEU A 1 374 ? -10.645 -14.345 2.201 1.00 93.94 374 LEU A N 1
ATOM 3015 C CA . LEU A 1 374 ? -9.782 -13.386 1.509 1.00 93.94 374 LEU A CA 1
ATOM 3016 C C . LEU A 1 374 ? -8.382 -13.974 1.401 1.00 93.94 374 LEU A C 1
ATOM 3018 O O . LEU A 1 374 ? -7.878 -14.575 2.347 1.00 93.94 374 LEU A O 1
ATOM 3022 N N . SER A 1 375 ? -7.738 -13.806 0.257 1.00 94.25 375 SER A N 1
ATOM 3023 C CA . SER A 1 375 ? -6.388 -14.309 0.033 1.00 94.25 375 SER A CA 1
ATOM 3024 C C . SER A 1 375 ? -5.545 -13.240 -0.630 1.00 94.25 375 SER A C 1
ATOM 3026 O O . SER A 1 375 ? -5.955 -12.687 -1.646 1.00 94.25 375 SER A O 1
ATOM 3028 N N . THR A 1 376 ? -4.371 -12.971 -0.069 1.00 95.06 376 THR A N 1
ATOM 3029 C CA . THR A 1 376 ? -3.394 -12.034 -0.626 1.00 95.06 376 THR A CA 1
ATOM 3030 C C . THR A 1 376 ? -2.109 -12.794 -0.915 1.00 95.06 376 THR A C 1
ATOM 3032 O O . THR A 1 376 ? -1.483 -13.325 -0.001 1.00 95.06 376 THR A O 1
ATOM 3035 N N . THR A 1 377 ? -1.722 -12.848 -2.184 1.00 94.62 377 THR A N 1
ATOM 3036 C CA . THR A 1 377 ? -0.497 -13.488 -2.663 1.00 94.62 377 THR A CA 1
ATOM 3037 C C . THR A 1 377 ? 0.501 -12.423 -3.090 1.00 94.62 377 THR A C 1
ATOM 3039 O O . THR A 1 377 ? 0.202 -11.627 -3.979 1.00 94.62 377 THR A O 1
ATOM 3042 N N . CYS A 1 378 ? 1.695 -12.447 -2.506 1.00 93.88 378 CYS A N 1
ATOM 3043 C CA . CYS A 1 378 ? 2.828 -11.622 -2.909 1.00 93.88 378 CYS A CA 1
ATOM 3044 C C . CYS A 1 378 ? 3.888 -12.493 -3.588 1.00 93.88 378 CYS A C 1
ATOM 3046 O O . CYS A 1 378 ? 4.196 -13.585 -3.118 1.00 93.88 378 CYS A O 1
ATOM 3048 N N . VAL A 1 379 ? 4.445 -12.018 -4.698 1.00 94.38 379 VAL A N 1
ATOM 3049 C CA . VAL A 1 379 ? 5.530 -12.671 -5.434 1.00 94.38 379 VAL A CA 1
ATOM 3050 C C . VAL A 1 379 ? 6.801 -11.860 -5.253 1.00 94.38 379 VAL A C 1
ATOM 3052 O O . VAL A 1 379 ? 6.842 -10.677 -5.608 1.00 94.38 379 VAL A O 1
ATOM 3055 N N . TYR A 1 380 ? 7.826 -12.528 -4.734 1.00 92.19 380 TYR A N 1
ATOM 3056 C CA . TYR A 1 380 ? 9.119 -11.941 -4.414 1.00 92.19 380 TYR A CA 1
ATOM 3057 C C . TYR A 1 380 ? 10.209 -12.373 -5.389 1.00 92.19 380 TYR A C 1
ATOM 3059 O O . TYR A 1 380 ? 10.193 -13.497 -5.892 1.00 92.19 380 TYR A O 1
ATOM 3067 N N . GLU A 1 381 ? 11.179 -11.492 -5.611 1.00 92.31 381 GLU A N 1
ATOM 3068 C CA . GLU A 1 381 ? 12.390 -11.755 -6.389 1.00 92.31 381 GLU A CA 1
ATOM 3069 C C . GLU A 1 381 ? 13.625 -11.515 -5.511 1.00 92.31 381 GLU A C 1
ATOM 3071 O O . GLU A 1 381 ? 13.853 -10.404 -5.039 1.00 92.31 381 GLU A O 1
ATOM 3076 N N . THR A 1 382 ? 14.438 -12.554 -5.306 1.00 90.00 382 THR A N 1
ATOM 3077 C CA . THR A 1 382 ? 15.594 -12.559 -4.389 1.00 90.00 382 THR A CA 1
ATOM 3078 C C . THR A 1 382 ? 16.913 -12.893 -5.092 1.00 90.00 382 THR A C 1
ATOM 3080 O O . THR A 1 382 ? 17.869 -13.336 -4.455 1.00 90.00 382 THR A O 1
ATOM 3083 N N . LEU A 1 383 ? 17.009 -12.652 -6.406 1.00 88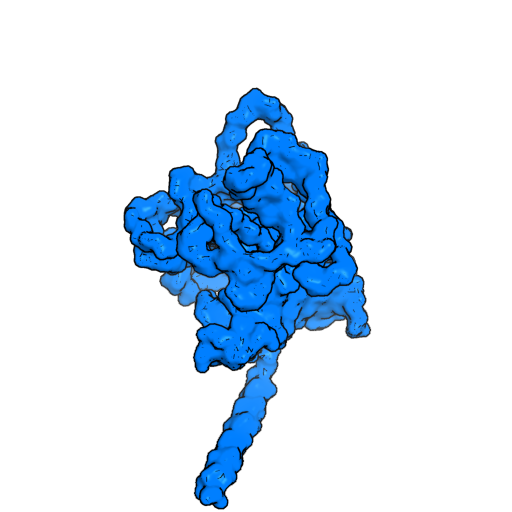.75 383 LEU A N 1
ATOM 3084 C CA . LEU A 1 383 ? 18.216 -12.903 -7.215 1.00 88.75 383 LEU A CA 1
ATOM 3085 C C . LEU A 1 383 ? 19.473 -12.192 -6.684 1.00 88.75 383 LEU A C 1
ATOM 3087 O O . LEU A 1 383 ? 20.580 -12.702 -6.829 1.00 88.75 383 LEU A O 1
ATOM 3091 N N . SER A 1 384 ? 19.307 -11.021 -6.066 1.00 84.12 384 SER A N 1
ATOM 3092 C CA . SER A 1 384 ? 20.396 -10.211 -5.505 1.00 84.12 384 SER A CA 1
ATOM 3093 C C . SER A 1 384 ? 20.790 -10.596 -4.074 1.00 84.12 384 SER A C 1
ATOM 3095 O O . SER A 1 384 ? 21.750 -10.042 -3.537 1.00 84.12 384 SER A O 1
ATOM 3097 N N . ARG A 1 385 ? 20.060 -11.516 -3.429 1.00 83.44 385 ARG A N 1
ATOM 3098 C CA . ARG A 1 385 ? 20.263 -11.890 -2.024 1.00 83.44 385 ARG A CA 1
ATOM 3099 C C . ARG A 1 385 ? 21.045 -13.194 -1.919 1.00 83.44 385 ARG A C 1
ATOM 3101 O O . ARG A 1 385 ? 20.689 -14.191 -2.536 1.00 83.44 385 ARG A O 1
ATOM 3108 N N . GLY A 1 386 ? 22.083 -13.190 -1.080 1.00 84.06 386 GLY A N 1
ATOM 3109 C CA . GLY A 1 386 ? 22.852 -14.391 -0.731 1.00 84.06 386 GLY A CA 1
ATOM 3110 C C . GLY A 1 386 ? 22.319 -15.157 0.486 1.00 84.06 386 GLY A C 1
ATOM 3111 O O . GLY A 1 386 ? 22.764 -16.272 0.737 1.00 84.06 386 GLY A O 1
ATOM 3112 N N . ALA A 1 387 ? 21.379 -14.578 1.239 1.00 86.31 387 ALA A N 1
ATOM 3113 C CA . ALA A 1 387 ? 20.803 -15.153 2.454 1.00 86.31 387 ALA A CA 1
ATOM 3114 C C . ALA A 1 387 ? 19.270 -15.185 2.382 1.00 86.31 387 ALA A C 1
ATOM 3116 O O . ALA A 1 387 ? 18.669 -14.485 1.566 1.00 86.31 387 ALA A O 1
ATOM 3117 N N . VAL A 1 388 ? 18.655 -16.005 3.238 1.00 86.38 388 VAL A N 1
ATOM 3118 C CA . VAL A 1 388 ? 17.195 -16.090 3.387 1.00 86.38 388 VAL A CA 1
ATOM 3119 C C . VAL A 1 388 ? 16.655 -14.754 3.887 1.00 86.38 388 VAL A C 1
ATOM 3121 O O . VAL A 1 388 ? 17.196 -14.176 4.829 1.00 86.38 388 VAL A O 1
ATOM 3124 N N . THR A 1 389 ? 15.578 -14.285 3.267 1.00 84.88 389 THR A N 1
ATOM 3125 C CA . THR A 1 389 ? 14.847 -13.100 3.714 1.00 84.88 389 THR A CA 1
ATOM 3126 C C . THR A 1 389 ? 13.671 -13.539 4.577 1.00 84.88 389 THR A C 1
ATOM 3128 O O . THR A 1 389 ? 12.908 -14.419 4.179 1.00 84.88 389 THR A O 1
ATOM 3131 N N . LEU A 1 390 ? 13.547 -12.961 5.770 1.00 86.19 390 LEU A N 1
ATOM 3132 C CA . LEU A 1 390 ? 12.494 -13.285 6.733 1.00 86.19 390 LEU A CA 1
ATOM 3133 C C . LEU A 1 390 ? 11.374 -12.244 6.691 1.00 86.19 390 LEU A C 1
ATOM 3135 O O . LEU A 1 390 ? 11.589 -11.113 6.255 1.00 86.19 390 LEU A O 1
ATOM 3139 N N . GLY A 1 391 ? 10.189 -12.633 7.158 1.00 80.81 391 GLY A N 1
ATOM 3140 C CA . GLY A 1 391 ? 9.076 -11.721 7.373 1.00 80.81 391 GLY A CA 1
ATOM 3141 C C . GLY A 1 391 ? 9.287 -10.878 8.628 1.00 80.81 391 GLY A C 1
ATOM 3142 O O . GLY A 1 391 ? 9.497 -11.431 9.708 1.00 80.81 391 GLY A O 1
ATOM 3143 N N . GLY A 1 392 ? 9.195 -9.555 8.512 1.00 70.19 392 GLY A N 1
ATOM 3144 C CA . GLY A 1 392 ? 9.487 -8.666 9.634 1.00 70.19 392 GLY A CA 1
ATOM 3145 C C . GLY A 1 392 ? 9.286 -7.187 9.327 1.00 70.19 392 GLY A C 1
ATOM 3146 O O . GLY A 1 392 ? 8.698 -6.827 8.310 1.00 70.19 392 GLY A O 1
ATOM 3147 N N . TYR A 1 393 ? 9.722 -6.337 10.256 1.00 66.00 393 TYR A N 1
ATOM 3148 C CA . TYR A 1 393 ? 9.505 -4.888 10.202 1.00 66.00 393 TYR A CA 1
ATOM 3149 C C . TYR A 1 393 ? 10.635 -4.134 9.506 1.00 66.00 393 TYR A C 1
ATOM 3151 O O . TYR A 1 393 ? 10.439 -3.006 9.068 1.00 66.00 393 TYR A O 1
ATOM 3159 N N . SER A 1 394 ? 11.823 -4.731 9.412 1.00 63.84 394 SER A N 1
ATOM 3160 C CA . SER A 1 394 ? 12.975 -4.077 8.807 1.00 63.84 394 SER A CA 1
ATOM 3161 C C . SER A 1 394 ? 12.847 -3.986 7.286 1.00 63.84 394 SER A C 1
ATOM 3163 O O . SER A 1 394 ? 12.310 -4.875 6.631 1.00 63.84 394 SER A O 1
ATOM 3165 N N . LEU A 1 395 ? 13.475 -2.967 6.697 1.00 65.19 395 LEU A N 1
ATOM 3166 C CA . LEU A 1 395 ? 13.663 -2.838 5.247 1.00 65.19 395 LEU A CA 1
ATOM 3167 C C . LEU A 1 395 ? 14.428 -3.994 4.589 1.00 65.19 395 LEU A C 1
ATOM 3169 O O . LEU A 1 395 ? 14.396 -4.142 3.364 1.00 65.19 395 LEU A O 1
ATOM 3173 N N . GLU A 1 396 ? 15.212 -4.727 5.376 1.00 69.62 396 GLU A N 1
ATOM 3174 C CA . GLU A 1 396 ? 15.954 -5.902 4.915 1.00 69.62 396 GLU A CA 1
ATOM 3175 C C . GLU A 1 396 ? 15.141 -7.199 5.050 1.00 69.62 396 GLU A C 1
ATOM 3177 O O . GLU A 1 396 ? 15.496 -8.211 4.443 1.00 69.62 396 GLU A O 1
ATOM 3182 N N . GLU A 1 397 ? 14.044 -7.138 5.802 1.00 78.31 397 GLU A N 1
ATOM 3183 C CA . GLU A 1 397 ? 13.001 -8.155 5.922 1.00 78.31 397 GLU A CA 1
ATOM 3184 C C . GLU A 1 397 ? 11.877 -7.855 4.917 1.00 78.31 397 GLU A C 1
ATOM 3186 O O . GLU A 1 397 ? 11.929 -6.862 4.188 1.00 78.31 397 GLU A O 1
ATOM 3191 N N . GLU A 1 398 ? 10.860 -8.711 4.842 1.00 83.69 398 GLU A N 1
ATOM 3192 C CA . GLU A 1 398 ? 9.738 -8.546 3.913 1.00 83.69 398 GLU A CA 1
ATOM 3193 C C . GLU A 1 398 ? 8.372 -8.509 4.595 1.00 83.69 398 GLU A C 1
ATOM 3195 O O . GLU A 1 398 ? 8.146 -9.091 5.657 1.00 83.69 398 GLU A O 1
ATOM 3200 N N . MET A 1 399 ? 7.427 -7.864 3.911 1.00 85.81 399 MET A N 1
ATOM 3201 C CA . MET A 1 399 ? 6.011 -7.846 4.264 1.00 85.81 399 MET A CA 1
ATOM 3202 C C . MET A 1 399 ? 5.146 -8.212 3.058 1.00 85.81 399 MET A C 1
ATOM 3204 O O . MET A 1 399 ? 5.513 -7.971 1.907 1.00 85.81 399 MET A O 1
ATOM 3208 N N . CYS A 1 400 ? 3.978 -8.794 3.331 1.00 88.94 400 CYS A N 1
ATOM 3209 C CA . CYS A 1 400 ? 2.912 -9.006 2.351 1.00 88.94 400 CYS A CA 1
ATOM 3210 C C . CYS A 1 400 ? 1.600 -8.534 2.959 1.00 88.94 400 CYS A C 1
ATOM 3212 O O . CYS A 1 400 ? 1.010 -9.258 3.770 1.00 88.94 400 CYS A O 1
ATOM 3214 N N . VAL A 1 401 ? 1.146 -7.332 2.605 1.00 88.19 401 VAL A N 1
ATOM 3215 C CA . VAL A 1 401 ? -0.076 -6.764 3.181 1.00 88.19 401 VAL A CA 1
ATOM 3216 C C . VAL A 1 401 ? -0.909 -6.076 2.112 1.00 88.19 401 VAL A C 1
ATOM 3218 O O . VAL A 1 401 ? -0.405 -5.363 1.249 1.00 88.19 401 VAL A O 1
ATOM 3221 N N . ASN A 1 402 ? -2.217 -6.287 2.192 1.00 90.75 402 ASN A N 1
ATOM 3222 C CA . ASN A 1 402 ? -3.215 -5.475 1.524 1.00 90.75 402 ASN A CA 1
ATOM 3223 C C . ASN A 1 402 ? -4.028 -4.727 2.587 1.00 90.75 402 ASN A C 1
ATOM 3225 O O . ASN A 1 402 ? -4.691 -5.356 3.416 1.00 90.75 402 ASN A O 1
ATOM 3229 N N . TYR A 1 403 ? -3.981 -3.398 2.551 1.00 88.12 403 TYR A N 1
ATOM 3230 C CA . TYR A 1 403 ? -4.840 -2.526 3.341 1.00 88.12 403 TYR A CA 1
ATOM 3231 C C . TYR A 1 403 ? -6.175 -2.368 2.622 1.00 88.12 403 TYR A C 1
ATOM 3233 O O . TYR A 1 403 ? -6.279 -1.696 1.596 1.00 88.12 403 TYR A O 1
ATOM 3241 N N . ILE A 1 404 ? -7.202 -3.017 3.157 1.00 90.75 404 ILE A N 1
ATOM 3242 C CA . ILE A 1 404 ? -8.551 -3.033 2.606 1.00 90.75 404 ILE A CA 1
ATOM 3243 C C . ILE A 1 404 ? -9.386 -1.973 3.317 1.00 90.75 404 ILE A C 1
ATOM 3245 O O . ILE A 1 404 ? -9.577 -2.029 4.530 1.00 90.75 404 ILE A O 1
ATOM 3249 N N . TYR A 1 405 ? -9.930 -1.033 2.552 1.00 90.12 405 TYR A N 1
ATOM 3250 C CA . TYR A 1 405 ? -10.803 0.023 3.047 1.00 90.12 405 TYR A CA 1
ATOM 3251 C C . TYR A 1 405 ? -12.254 -0.374 2.811 1.00 90.12 405 TYR A C 1
ATOM 3253 O O . TYR A 1 405 ? -12.672 -0.590 1.668 1.00 90.12 405 TYR A O 1
ATOM 3261 N N . TYR A 1 406 ? -13.019 -0.489 3.895 1.00 91.62 406 TYR A N 1
ATOM 3262 C CA . TYR A 1 406 ? -14.354 -1.079 3.860 1.00 91.62 406 TYR A CA 1
ATOM 3263 C C . TYR A 1 406 ? -15.365 -0.348 4.745 1.00 91.62 406 TYR A C 1
ATOM 3265 O O . TYR A 1 406 ? -15.008 0.451 5.609 1.00 91.62 406 TYR A O 1
ATOM 3273 N N . TYR A 1 407 ? -16.647 -0.630 4.538 1.00 91.69 407 TYR A N 1
ATOM 3274 C CA . TYR A 1 407 ? -17.731 -0.254 5.446 1.00 91.69 407 TYR A CA 1
ATOM 3275 C C . TYR A 1 407 ? -18.814 -1.347 5.469 1.00 91.69 407 TYR A C 1
ATOM 3277 O O . TYR A 1 407 ? -18.943 -2.075 4.487 1.00 91.69 407 TYR A O 1
ATOM 3285 N N . PRO A 1 408 ? -19.622 -1.468 6.537 1.00 91.12 408 PRO A N 1
ATOM 3286 C CA . PRO A 1 408 ? -19.497 -0.780 7.824 1.00 91.12 408 PRO A CA 1
ATOM 3287 C C . PRO A 1 408 ? -18.288 -1.279 8.635 1.00 91.12 408 PRO A C 1
ATOM 3289 O O . PRO A 1 408 ? -17.836 -2.408 8.467 1.00 91.12 408 PRO A O 1
ATOM 3292 N N . ALA A 1 409 ? -17.750 -0.426 9.508 1.00 85.94 409 ALA A N 1
ATOM 3293 C CA . ALA A 1 409 ? -16.607 -0.749 10.355 1.00 85.94 409 ALA A CA 1
ATOM 3294 C C . ALA A 1 409 ? -16.913 -1.936 11.283 1.00 85.94 409 ALA A C 1
ATOM 3296 O O . ALA A 1 409 ? -17.947 -1.962 11.952 1.00 85.94 409 ALA A O 1
ATOM 3297 N N . SER A 1 410 ? -15.984 -2.890 11.347 1.00 83.25 410 SER A N 1
ATOM 3298 C CA . SER A 1 410 ? -16.037 -4.049 12.241 1.00 83.25 410 SER A CA 1
ATOM 3299 C C . SER A 1 410 ? -14.877 -4.007 13.242 1.00 83.25 410 SER A C 1
ATOM 3301 O O . SER A 1 410 ? -13.940 -3.223 13.096 1.00 83.25 410 SER A O 1
ATOM 3303 N N . SER A 1 411 ? -14.924 -4.864 14.264 1.00 77.44 411 SER A N 1
ATOM 3304 C CA . SER A 1 411 ? -13.823 -5.065 15.215 1.00 77.44 411 SER A CA 1
ATOM 3305 C C . SER A 1 411 ? -12.632 -5.822 14.614 1.00 77.44 411 SER A C 1
ATOM 3307 O O . SER A 1 411 ? -11.598 -5.952 15.263 1.00 77.44 411 SER A O 1
ATOM 3309 N N . VAL A 1 412 ? -12.773 -6.368 13.402 1.00 79.06 412 VAL A N 1
ATOM 3310 C CA . VAL A 1 412 ? -11.691 -7.058 12.690 1.00 79.06 412 VAL A CA 1
ATOM 3311 C C . VAL A 1 412 ? -10.802 -6.019 11.997 1.00 79.06 412 VAL A C 1
ATOM 3313 O O . VAL A 1 412 ? -11.087 -5.583 10.881 1.00 79.06 412 VAL A O 1
ATOM 3316 N N . GLU A 1 413 ? -9.730 -5.600 12.676 1.00 76.81 413 GLU A N 1
ATOM 3317 C CA . GLU A 1 413 ? -8.704 -4.705 12.106 1.00 76.81 413 GLU A CA 1
ATOM 3318 C C . GLU A 1 413 ? -7.555 -5.490 11.441 1.00 76.81 413 GLU A C 1
ATOM 3320 O O . GLU A 1 413 ? -7.010 -5.054 10.430 1.00 76.81 413 GLU A O 1
ATOM 3325 N N . VAL A 1 414 ? -7.216 -6.681 11.948 1.00 83.25 414 VAL A N 1
ATOM 3326 C CA . VAL A 1 414 ? -6.107 -7.502 11.433 1.00 83.25 414 VAL A CA 1
ATOM 3327 C C . VAL A 1 414 ? -6.601 -8.907 11.108 1.00 83.25 414 VAL A C 1
ATOM 3329 O O . VAL A 1 414 ? -7.047 -9.631 11.997 1.00 83.25 414 VAL A O 1
ATOM 3332 N N . CYS A 1 415 ? -6.484 -9.308 9.842 1.00 85.88 415 CYS A N 1
ATOM 3333 C CA . CYS A 1 415 ? -6.757 -10.667 9.390 1.00 85.88 415 CYS A CA 1
ATOM 3334 C C . CYS A 1 415 ? -5.561 -11.229 8.614 1.00 85.88 415 CYS A C 1
ATOM 3336 O O . CYS A 1 415 ? -5.477 -11.141 7.388 1.00 85.88 415 CYS A O 1
ATOM 3338 N N . LYS A 1 416 ? -4.608 -11.796 9.353 1.00 87.12 416 LYS A N 1
ATOM 3339 C CA . LYS A 1 416 ? -3.350 -12.314 8.809 1.00 87.12 416 LYS A CA 1
ATOM 3340 C C . LYS A 1 416 ? -3.173 -13.785 9.154 1.00 87.12 416 LYS A C 1
ATOM 3342 O O . LYS A 1 416 ? -3.653 -14.240 10.191 1.00 87.12 416 LYS A O 1
ATOM 3347 N N . SER A 1 417 ? -2.430 -14.499 8.317 1.00 87.06 417 SER A N 1
ATOM 3348 C CA . SER A 1 417 ? -2.035 -15.885 8.569 1.00 87.06 417 SER A CA 1
ATOM 3349 C C . SER A 1 417 ? -0.520 -16.057 8.520 1.00 87.06 417 SER A C 1
ATOM 3351 O O . SER A 1 417 ? 0.204 -15.244 7.945 1.00 87.06 417 SER A O 1
ATOM 3353 N N . ALA A 1 418 ? -0.044 -17.149 9.102 1.00 85.88 418 ALA A N 1
ATOM 3354 C CA . ALA A 1 418 ? 1.316 -17.642 8.949 1.00 85.88 418 ALA A CA 1
ATOM 3355 C C . ALA A 1 418 ? 1.283 -19.164 8.820 1.00 85.88 418 ALA A C 1
ATOM 3357 O O . ALA A 1 418 ? 0.267 -19.798 9.118 1.00 85.88 418 ALA A O 1
ATOM 3358 N N . VAL A 1 419 ? 2.400 -19.735 8.378 1.00 83.25 419 VAL A N 1
ATOM 3359 C CA . VAL A 1 419 ? 2.612 -21.180 8.445 1.00 83.25 419 VAL A CA 1
ATOM 3360 C C . VAL A 1 419 ? 2.681 -21.599 9.912 1.00 83.25 419 VAL A C 1
ATOM 3362 O O . VAL A 1 419 ? 3.271 -20.907 10.740 1.00 83.25 419 VAL A O 1
ATOM 3365 N N . ASP A 1 420 ? 2.061 -22.732 10.230 1.00 84.31 420 ASP A N 1
ATOM 3366 C CA . ASP A 1 420 ? 2.120 -23.306 11.567 1.00 84.31 420 ASP A CA 1
ATOM 3367 C C . ASP A 1 420 ? 3.563 -23.678 11.949 1.00 84.31 420 ASP A C 1
ATOM 3369 O O . ASP A 1 420 ? 4.294 -24.304 11.173 1.00 84.31 420 ASP A O 1
ATOM 3373 N N . ASN A 1 421 ? 3.964 -23.307 13.166 1.00 81.06 421 ASN A N 1
ATOM 3374 C CA . ASN A 1 421 ? 5.347 -23.452 13.607 1.00 81.06 421 ASN A CA 1
ATOM 3375 C C . ASN A 1 421 ? 5.756 -24.930 13.706 1.00 81.06 421 ASN A C 1
ATOM 3377 O O . ASN A 1 421 ? 6.876 -25.284 13.354 1.00 81.06 421 ASN A O 1
ATOM 3381 N N . THR A 1 422 ? 4.853 -25.822 14.125 1.00 81.56 422 THR A N 1
ATOM 3382 C CA . THR A 1 422 ? 5.136 -27.264 14.204 1.00 81.56 422 THR A CA 1
ATOM 3383 C C . THR A 1 422 ? 5.381 -27.853 12.818 1.00 81.56 422 THR A C 1
ATOM 3385 O O . THR A 1 422 ? 6.320 -28.623 12.621 1.00 81.56 422 THR A O 1
ATOM 3388 N N . THR A 1 423 ? 4.581 -27.446 11.834 1.00 82.56 423 THR A N 1
ATOM 3389 C CA . THR A 1 423 ? 4.777 -27.844 10.432 1.00 82.56 423 THR A CA 1
ATOM 3390 C C . THR A 1 423 ? 6.125 -27.358 9.895 1.00 82.56 423 THR A C 1
ATOM 3392 O O . THR A 1 423 ? 6.826 -28.104 9.209 1.00 82.56 423 THR A O 1
ATOM 3395 N N . LEU A 1 424 ? 6.510 -26.129 10.241 1.00 81.62 424 LEU A N 1
ATOM 3396 C CA . LEU A 1 424 ? 7.782 -25.539 9.838 1.00 81.62 424 LEU A CA 1
ATOM 3397 C C . LEU A 1 424 ? 8.988 -26.250 10.479 1.00 81.62 424 LEU A C 1
ATOM 3399 O O . LEU A 1 424 ? 9.950 -26.563 9.779 1.00 81.62 424 LEU A O 1
ATOM 3403 N N . HIS A 1 425 ? 8.924 -26.571 11.775 1.00 80.94 425 HIS A N 1
ATOM 3404 C CA . HIS A 1 425 ? 9.967 -27.347 12.464 1.00 80.94 425 HIS A CA 1
ATOM 3405 C C . HIS A 1 425 ? 10.151 -28.727 11.835 1.00 80.94 425 HIS A C 1
ATOM 3407 O O . HIS A 1 425 ? 11.270 -29.087 11.477 1.00 80.94 425 HIS A O 1
ATOM 3413 N N . ASN A 1 426 ? 9.057 -29.452 11.585 1.00 83.69 426 ASN A N 1
ATOM 3414 C CA . ASN A 1 426 ? 9.106 -30.760 10.922 1.00 83.69 426 ASN A CA 1
ATOM 3415 C C . ASN A 1 426 ? 9.737 -30.679 9.521 1.00 83.69 426 ASN A C 1
ATOM 3417 O O . ASN A 1 426 ? 10.462 -31.583 9.100 1.00 83.69 426 ASN A O 1
ATOM 3421 N N . TYR A 1 427 ? 9.475 -29.594 8.785 1.00 82.75 427 TYR A N 1
ATOM 3422 C CA . TYR A 1 427 ? 10.108 -29.353 7.491 1.00 82.75 427 TYR A CA 1
ATOM 3423 C C . TYR A 1 427 ? 11.627 -29.180 7.626 1.00 82.75 427 TYR A C 1
ATOM 3425 O O . TYR A 1 427 ? 12.381 -29.802 6.872 1.00 82.75 427 TYR A O 1
ATOM 3433 N N . PHE A 1 428 ? 12.087 -28.373 8.586 1.00 80.81 428 PHE A N 1
ATOM 3434 C CA . PHE A 1 428 ? 13.517 -28.166 8.811 1.00 80.81 428 PHE A CA 1
ATOM 3435 C C . PHE A 1 428 ? 14.223 -29.433 9.298 1.00 80.81 428 PHE A C 1
ATOM 3437 O O . PHE A 1 428 ? 15.289 -29.752 8.773 1.00 80.81 428 PHE A O 1
ATOM 3444 N N . GLU A 1 429 ? 13.621 -30.204 10.205 1.00 80.00 429 GLU A N 1
ATOM 3445 C CA . GLU A 1 429 ? 14.162 -31.500 10.634 1.00 80.00 429 GLU A CA 1
ATOM 3446 C C . GLU A 1 429 ? 14.335 -32.457 9.450 1.00 80.00 429 GLU A C 1
ATOM 3448 O O . GLU A 1 429 ? 15.401 -33.044 9.261 1.00 80.00 429 GLU A O 1
ATOM 3453 N N . TYR A 1 430 ? 13.328 -32.561 8.580 1.00 78.44 430 TYR A N 1
ATOM 3454 C CA . TYR A 1 430 ? 13.413 -33.398 7.385 1.00 78.44 430 TYR A CA 1
ATOM 3455 C C . TYR A 1 430 ? 14.522 -32.954 6.416 1.00 78.44 430 TYR A C 1
ATOM 3457 O O . TYR A 1 430 ? 15.202 -33.794 5.816 1.00 78.44 430 TYR A O 1
ATOM 3465 N N . GLN A 1 431 ? 14.727 -31.644 6.250 1.00 74.06 431 GLN A N 1
ATOM 3466 C CA . GLN A 1 431 ? 15.800 -31.119 5.400 1.00 74.06 431 GLN A CA 1
ATOM 3467 C C . GLN A 1 431 ? 17.188 -31.350 6.006 1.00 74.06 431 GLN A C 1
ATOM 3469 O O . GLN A 1 431 ? 18.101 -31.732 5.273 1.00 74.06 431 GLN A O 1
ATOM 3474 N N . LEU A 1 432 ? 17.342 -31.193 7.324 1.00 69.69 432 LEU A N 1
ATOM 3475 C CA . LEU A 1 432 ? 18.592 -31.474 8.036 1.00 69.69 432 LEU A CA 1
ATOM 3476 C C . LEU A 1 432 ? 18.983 -32.951 7.909 1.00 69.69 432 LEU A C 1
ATOM 3478 O O . LEU A 1 432 ? 20.105 -33.250 7.503 1.00 69.69 432 LEU A O 1
ATOM 3482 N N . VAL A 1 433 ? 18.034 -33.872 8.113 1.00 62.62 433 VAL A N 1
ATOM 3483 C CA . VAL A 1 433 ? 18.258 -35.317 7.920 1.00 62.62 433 VAL A CA 1
ATOM 3484 C C . VAL A 1 433 ? 18.673 -35.625 6.477 1.00 62.62 433 VAL A C 1
ATOM 3486 O O . VAL A 1 433 ? 19.583 -36.419 6.237 1.00 62.62 433 VAL A O 1
ATOM 3489 N N . LYS A 1 434 ? 18.065 -34.973 5.479 1.00 59.56 434 LYS A N 1
ATOM 3490 C CA . LYS A 1 434 ? 18.494 -35.117 4.078 1.00 59.56 434 LYS A CA 1
ATOM 3491 C C . LYS A 1 434 ? 19.907 -34.605 3.840 1.00 59.56 434 LYS A C 1
ATOM 3493 O O . LYS A 1 434 ? 20.642 -35.225 3.071 1.00 59.56 434 LYS A O 1
ATOM 3498 N N . GLN A 1 435 ? 20.279 -33.493 4.462 1.00 59.97 435 GLN A N 1
ATOM 3499 C CA . GLN A 1 435 ? 21.606 -32.906 4.326 1.00 59.97 435 GLN A CA 1
ATOM 3500 C C . GLN A 1 435 ? 22.670 -33.816 4.949 1.00 59.97 435 GLN A C 1
ATOM 3502 O O . GLN A 1 435 ? 23.683 -34.080 4.304 1.00 59.97 435 GLN A O 1
ATOM 3507 N N . GLU A 1 436 ? 22.404 -34.389 6.124 1.00 58.69 436 GLU A N 1
ATOM 3508 C CA . GLU A 1 436 ? 23.272 -35.384 6.765 1.00 58.69 436 GLU A CA 1
ATOM 3509 C C . GLU A 1 436 ? 23.421 -36.652 5.919 1.00 58.69 436 GLU A C 1
ATOM 3511 O O . GLU A 1 436 ? 24.537 -37.121 5.702 1.00 58.69 436 GLU A O 1
ATOM 3516 N N . VAL A 1 437 ? 22.330 -37.170 5.342 1.00 55.84 437 VAL A N 1
ATOM 3517 C CA . VAL A 1 437 ? 22.379 -38.325 4.426 1.00 55.84 437 VAL A CA 1
ATOM 3518 C C . VAL A 1 437 ? 23.156 -37.998 3.145 1.00 55.84 437 VAL A C 1
ATOM 3520 O O . VAL A 1 437 ? 23.869 -38.853 2.614 1.00 55.84 437 VAL A O 1
ATOM 3523 N N . PHE A 1 438 ? 23.052 -36.769 2.634 1.00 49.91 438 PHE A N 1
ATOM 3524 C CA . PHE A 1 438 ? 23.791 -36.330 1.449 1.00 49.91 438 PHE A CA 1
ATOM 3525 C C . PHE A 1 438 ? 25.288 -36.165 1.741 1.00 49.91 438 PHE A C 1
ATOM 3527 O O . PHE A 1 438 ? 26.113 -36.587 0.935 1.00 49.91 438 PHE A O 1
ATOM 3534 N N . VAL A 1 439 ? 25.647 -35.616 2.905 1.00 55.47 439 VAL A N 1
ATOM 3535 C CA . VAL A 1 439 ? 27.035 -35.499 3.381 1.00 55.47 439 VAL A CA 1
ATOM 3536 C C . VAL A 1 439 ? 27.632 -36.881 3.661 1.00 55.47 439 VAL A C 1
ATOM 3538 O O . VAL A 1 439 ? 28.734 -37.162 3.200 1.00 55.47 439 VAL A O 1
ATOM 3541 N N . ALA A 1 440 ? 26.885 -37.786 4.297 1.00 51.88 440 ALA A N 1
ATOM 3542 C CA . ALA A 1 440 ? 27.305 -39.169 4.526 1.00 51.88 440 ALA A CA 1
ATOM 3543 C C . ALA A 1 440 ? 27.514 -39.945 3.212 1.00 51.88 440 ALA A C 1
ATOM 3545 O O . ALA A 1 440 ? 28.470 -40.705 3.089 1.00 51.88 440 ALA A O 1
ATOM 3546 N N . LYS A 1 441 ? 26.677 -39.718 2.189 1.00 51.50 441 LYS A N 1
ATOM 3547 C CA . LYS A 1 441 ? 26.897 -40.274 0.840 1.00 51.50 441 LYS A CA 1
ATOM 3548 C C . LYS A 1 441 ? 28.108 -39.671 0.127 1.00 51.50 441 LYS A C 1
ATOM 3550 O O . LYS A 1 441 ? 28.723 -40.364 -0.673 1.00 51.50 441 LYS A O 1
ATOM 3555 N N . LYS A 1 442 ? 28.447 -38.409 0.400 1.00 48.47 442 LYS A N 1
ATOM 3556 C CA . LYS A 1 442 ? 29.614 -37.726 -0.178 1.00 48.47 442 LYS A CA 1
ATOM 3557 C C . LYS A 1 442 ? 30.934 -38.102 0.504 1.00 48.47 442 LYS A C 1
ATOM 3559 O O . LYS A 1 442 ? 31.973 -37.942 -0.115 1.00 48.47 442 LYS A O 1
ATOM 3564 N N . LEU A 1 443 ? 30.880 -38.560 1.757 1.00 52.22 443 LEU A N 1
ATOM 3565 C CA . LEU A 1 443 ? 32.024 -39.058 2.535 1.00 52.22 443 LEU A CA 1
ATOM 3566 C C . LEU A 1 443 ? 32.293 -40.562 2.325 1.00 52.22 443 LEU A C 1
ATOM 3568 O O . LEU A 1 443 ? 33.360 -41.037 2.695 1.00 52.22 443 LEU A O 1
ATOM 3572 N N . ASN A 1 444 ? 31.340 -41.297 1.739 1.00 46.34 444 ASN A N 1
ATOM 3573 C CA . ASN A 1 444 ? 31.466 -42.713 1.355 1.00 46.34 444 ASN A CA 1
ATOM 3574 C C . ASN A 1 444 ? 31.780 -42.914 -0.149 1.00 46.34 444 ASN A C 1
ATOM 3576 O O . ASN A 1 444 ? 31.566 -44.003 -0.685 1.00 46.34 444 ASN A O 1
ATOM 3580 N N . LEU A 1 445 ? 32.267 -41.867 -0.819 1.00 41.75 445 LEU A N 1
ATOM 3581 C CA . LEU A 1 445 ? 32.873 -41.846 -2.157 1.00 41.75 445 LEU A CA 1
ATOM 3582 C C . LEU A 1 445 ? 34.282 -41.269 -2.014 1.00 41.75 445 LEU A C 1
ATOM 3584 O O . LEU A 1 445 ? 35.165 -41.716 -2.777 1.00 41.75 445 LEU A O 1
#

Solvent-accessible surface area (backbone atoms only — not comparable to full-atom values): 24804 Å² total; per-residue (Å²): 84,78,47,75,41,83,90,73,79,40,80,45,76,46,46,55,49,70,48,97,84,35,37,61,40,74,49,92,62,73,63,66,42,77,75,49,73,60,89,90,46,77,42,64,49,65,68,53,64,71,94,51,90,88,56,83,66,58,59,79,57,41,51,40,84,42,78,49,71,50,52,97,61,92,68,49,55,65,76,42,89,67,46,52,74,47,78,48,77,47,63,88,60,67,69,80,75,78,72,75,78,89,66,92,64,68,49,75,52,74,52,63,40,83,65,38,70,50,65,72,39,51,68,47,51,36,31,34,34,44,71,56,58,71,81,50,34,65,40,66,30,18,37,42,32,45,27,21,56,47,87,75,85,60,97,81,62,88,86,74,91,70,53,36,69,33,55,48,92,87,44,65,79,31,57,46,28,42,58,39,31,21,35,20,72,52,94,76,76,78,74,42,78,48,55,34,76,79,36,66,80,36,73,69,47,65,44,37,67,47,62,75,52,63,44,26,54,91,53,75,46,49,67,49,58,86,59,29,18,36,73,36,18,17,97,87,36,51,47,33,38,36,40,34,37,33,34,36,29,86,82,51,62,72,85,46,68,41,58,39,47,42,32,41,33,30,24,74,72,71,43,88,27,45,34,31,48,30,41,36,10,43,48,74,32,66,70,48,63,43,66,44,58,29,81,71,46,79,48,74,13,43,28,48,32,80,61,31,53,74,44,52,91,91,24,35,38,32,45,30,41,30,59,48,39,32,79,41,39,34,27,42,40,30,39,34,28,47,94,89,40,80,77,45,75,74,49,49,20,80,50,37,42,62,84,52,42,53,79,42,74,42,81,76,60,50,76,46,48,53,51,27,30,43,36,26,37,32,29,30,42,27,64,90,38,94,53,71,36,34,18,36,89,50,79,82,24,36,52,39,38,34,43,36,32,30,31,58,51,63,92,68,44,72,36,54,29,71,64,57,65,69,64,51,50,55,50,51,54,55,50,51,54,49,50,51,53,50,50,54,57,61,73,75,107

Radius of gyration: 24.75 Å; Cα contacts (8 Å, |Δi|>4): 985; chains: 1; bounding box: 58×76×70 Å

InterPro domains:
  IPR000323 Copper type II, ascorbate-dependent monooxygenase, N-terminal [PF01082] (109-252)
  IPR000945 Dopamine beta-hydroxylase-like [PTHR10157] (12-431)
  IPR008977 PHM/PNGase F domain superfamily [SSF49742] (97-271)
  IPR008977 PHM/PNGase F domain superfamily [SSF49742] (271-429)
  IPR014784 Copper type II, ascorbate-dependent monooxygenase-like, C-terminal [G3DSA:2.60.120.230] (280-436)
  IPR024548 Copper type II ascorbate-dependent monooxygenase, C-terminal [PF03712] (274-428)
  IPR028460 Tyramine beta-hydroxylase/Dopamine beta-hydroxylase [PR00767] (42-60)
  IPR028460 Tyramine beta-hydroxylase/Dopamine beta-hydroxylase [PR00767] (275-292)
  IPR036939 Copper type II, ascorbate-dependent monooxygenase, N-terminal domain superfamily [G3DSA:2.60.120.310] (93-274)

pLDDT: mean 74.35, std 14.83, range [24.86, 95.06]

Mean predicted aligned error: 12.53 Å

Sequence (445 aa):
VKYTDHFKRCNCFQDGYIDRNFQIQYDRSQDCQLEKQYGNAFQFRRRFSTCDPKDFAFEAAGTTHFIIAGGYVFTRDFNSDSVIKDMKFNLLLQTDHPTMPVELEKGHFKILAGGVHVPNQVNTYWCVIRRIPKSIAQKKHHIIGVGIVELAFFERFREITMVRPYIQQGNEHVVHHMEQIFVCESEYQREYDGECDALSNSKEARSCSGVLAAWAKGEGAIYYPSEAGRPIGGRKGKKYVKVEIHYNNPRKYSGIIDDSGIEIVVTTNLRKHDAGVMEVGLIYSDANSIPPGQSAFPLTGHCTADCTNKLPEEGIYIFGSQLHAHKMGRKIVSNLYRNGVKIAEINRDNHFTHYWQHFVHLRPYVHVLPGDVLSTTCVYETLSRGAVTLGGYSLEEEMCVNYIYYYPASSVEVCKSAVDNTTLHNYFEYQLVKQEVFVAKKLNL